Protein AF-A0A5C1QAE9-F1 (afdb_monomer_lite)

pLDDT: mean 79.83, std 17.29, range [39.59, 98.81]

Organism: NCBI:txid252967

InterPro domains:
  IPR002921 Fungal lipase-type domain [PF01764] (229-354)
  IPR029058 Alpha/Beta hydrolase fold [G3DSA:3.40.50.1820] (172-401)
  IPR029058 Alpha/Beta hydrolase fold [SSF53474] (181-372)
  IPR036770 Ankyrin repeat-containing domain superfamily [G3DSA:1.25.40.20] (28-141)
  IPR036770 Ankyrin repeat-containing domain superfamily [SSF48403] (40-136)
  IPR051218 Secreted Mono/Diacylglycerol Lipase [PTHR45856] (195-365)

Foldseek 3Di:
DWDFDVFCPQVLVCVQVVLQFLDNPQWDWDDDPRGTITDGDQVGGLFSDDPLLSCLQGNDLVSNVVCLVVDPDQLDQTPLSDGSLNNNLQNLVVSSNLVSLVSPYDDDDQPLHAPVSLVSSLVSCVVSVHDSVNPDPLADHDHPDDPPVQFDDDLVDQQCVCCVVLPADLQDLDDDLSPLLNQLSLQNLQRDDQVSSQVSCVVSVFPDWDWFDFDPWIWIWTDDQAAIEIHTHDDRDVVCLVVLLPQDWDADPVWFTWRPSLVVSLCRQQDDCNHPVVVVCVVQVPHDLHAYEYEHAESRLLSSLSVCLVDVSHQEYEYELYAFTGAPTSLVSCPPHRYEYEYEQLQPRNCPDPADDPRHTDDHHFYWYQHPSLDIDRCVDPVCVVSVVSSVSSDDDPVVVNSVRSRSVSSNSSSSSNNVVD

Secondary structure (DSSP, 8-state):
-EEEGGG-HHHHHHHHHSS--SSGGGEEEES-TTS-EEEE-GGG-TT---HHHHHHHH--HHHHHHHHHH-S-TT---TTS--HHHHHHHTT-HHHHHHHHHTT--------S-TTHHHHHHHHHHHTT---TTS-TT-----S--TTS-SS--SSS-TTTTTTTS---TT--S--HHHHHHHHHHHHHTTS-HHHHHHHHHHTT--EEEEEEETTEEEEEEE-SSEEEEEE---S-HHHHHHS----EEE-TTSSEEEHHHHHHHHHHH-STTSHHHHHHHHHHTSS--EEEEEEETHHHHHHHHHHHH-TT--EEEEESPPP-B-HHHHHTTTTS-EEEEEETT-SGGG-SPPBTTB--B--SEEEEE-SS--EEETTSHHHHHHHHHHHHS----HHHHHHHT-HHHHHHHHHHHHHH-

Sequence (422 aa):
MIFKLKYILSLLIVVLFSGCVSNISLIRITGDLEDRYIEFNRDENLLGWELIHFSAAVGTREEILEIIDNTTDLNIKDINNNTPITVAQRYNNLETFEELLKAGALLKWKNYFNKESIPKAIEIAGRYGYDVNTIDSRHKYLTSDVLHVLMPPDMNYKYFENANTYPFQPTNTNFSYINCWWLAECAFLAYTPPEFAKIQYEKAGFNNYKFFKQSMTECMVVWNKKSIIISFRGTSEFNDVLADIRTIQTNFPLGGKVHKGFFEAYKSIKSGDDGLKTFIEELTKDQEKRAIWITGHSFGGALAGLFFTDFENATGLYTFGAPRIGDKEFLQLTNCRPMWRVENNQDIVITLPKSFGSLNYGNLGYLIFFGEFGELYDLTDSIYTKTYTNYRQSYLPFQIRGVRNHMPINYVVKSWNNLINH

Radius of gyration: 23.89 Å; chains: 1; bounding box: 73×41×65 Å

Structure (mmCIF, N/CA/C/O backbone):
data_AF-A0A5C1QAE9-F1
#
_entry.id   AF-A0A5C1QAE9-F1
#
loop_
_atom_site.group_PDB
_atom_site.id
_atom_site.type_symbol
_atom_site.label_atom_id
_atom_site.label_alt_id
_atom_site.label_comp_id
_atom_site.label_asym_id
_atom_site.label_entity_id
_atom_site.label_seq_id
_atom_site.pdbx_PDB_ins_code
_atom_site.Cartn_x
_atom_site.Cartn_y
_atom_site.Cartn_z
_atom_site.occupancy
_atom_site.B_iso_or_equiv
_atom_site.auth_seq_id
_atom_site.auth_comp_id
_atom_site.auth_asym_id
_atom_site.auth_atom_id
_atom_site.pdbx_PDB_model_num
ATOM 1 N N . MET A 1 1 ? 27.162 -19.404 -21.630 1.00 47.41 1 MET A N 1
ATOM 2 C CA . MET A 1 1 ? 27.427 -18.614 -22.851 1.00 47.41 1 MET A CA 1
ATOM 3 C C . MET A 1 1 ? 28.736 -17.875 -22.614 1.00 47.41 1 MET A C 1
ATOM 5 O O . MET A 1 1 ? 28.938 -17.425 -21.493 1.00 47.41 1 MET A O 1
ATOM 9 N N . ILE A 1 2 ? 29.646 -17.888 -23.585 1.00 47.31 2 ILE A N 1
ATOM 10 C CA . ILE A 1 2 ? 31.072 -17.552 -23.440 1.00 47.31 2 ILE A CA 1
ATOM 11 C C . ILE A 1 2 ? 31.328 -16.269 -24.253 1.00 47.31 2 ILE A C 1
ATOM 13 O O . ILE A 1 2 ? 31.069 -16.273 -25.452 1.00 47.31 2 ILE A O 1
ATOM 17 N N . PHE A 1 3 ? 31.795 -15.181 -23.621 1.00 50.56 3 PHE A N 1
ATOM 18 C CA . PHE A 1 3 ? 31.977 -13.858 -24.261 1.00 50.56 3 PHE A CA 1
ATOM 19 C C . PHE A 1 3 ? 33.360 -13.259 -23.988 1.00 50.56 3 PHE A C 1
ATOM 21 O O . PHE A 1 3 ? 33.862 -13.408 -22.875 1.00 50.56 3 PHE A O 1
ATOM 28 N N . LYS A 1 4 ? 33.963 -12.567 -24.968 1.00 52.34 4 LYS A N 1
ATOM 29 C CA . LYS A 1 4 ? 35.330 -12.015 -24.880 1.00 52.34 4 LYS A CA 1
ATOM 30 C C . LYS A 1 4 ? 35.465 -10.865 -23.862 1.00 52.34 4 LYS A C 1
ATOM 32 O O . LYS A 1 4 ? 34.579 -10.032 -23.704 1.00 52.34 4 LYS A O 1
ATOM 37 N N . LEU A 1 5 ? 36.627 -10.771 -23.210 1.00 43.78 5 LEU A N 1
ATOM 38 C CA . LEU A 1 5 ? 36.898 -9.870 -22.073 1.00 43.78 5 LEU A CA 1
ATOM 39 C C . LEU A 1 5 ? 36.864 -8.358 -22.379 1.00 43.78 5 LEU A C 1
ATOM 41 O O . LEU A 1 5 ? 36.596 -7.561 -21.481 1.00 43.78 5 LEU A O 1
ATOM 45 N N . LYS A 1 6 ? 37.147 -7.941 -23.622 1.00 49.91 6 LYS A N 1
ATOM 46 C CA . LYS A 1 6 ? 37.218 -6.513 -24.006 1.00 49.91 6 LYS A CA 1
ATOM 47 C C . LYS A 1 6 ? 35.868 -5.785 -23.857 1.00 49.91 6 LYS A C 1
ATOM 49 O O . LYS A 1 6 ? 35.851 -4.566 -23.745 1.00 49.91 6 LYS A O 1
ATOM 54 N N . TYR A 1 7 ? 34.775 -6.545 -23.792 1.00 51.94 7 TYR A N 1
ATOM 55 C CA . TYR A 1 7 ? 33.384 -6.096 -23.909 1.00 51.94 7 TYR A CA 1
ATOM 56 C C . TYR A 1 7 ? 32.625 -6.049 -22.575 1.00 51.94 7 TYR A C 1
ATOM 58 O O . TYR A 1 7 ? 31.411 -5.890 -22.548 1.00 51.94 7 TYR A O 1
ATOM 66 N N . ILE A 1 8 ? 33.323 -6.281 -21.455 1.00 52.31 8 ILE A N 1
ATOM 67 C CA . ILE A 1 8 ? 32.673 -6.561 -20.168 1.00 52.31 8 ILE A CA 1
ATOM 68 C C . ILE A 1 8 ? 33.127 -5.595 -19.071 1.00 52.31 8 ILE A C 1
ATOM 70 O O . ILE A 1 8 ? 32.538 -5.607 -18.006 1.00 52.31 8 ILE A O 1
ATOM 74 N N . LEU A 1 9 ? 34.107 -4.705 -19.275 1.00 48.75 9 LEU A N 1
ATOM 75 C CA . LEU A 1 9 ? 34.535 -3.791 -18.199 1.00 48.75 9 LEU A CA 1
ATOM 76 C C . LEU A 1 9 ? 33.399 -2.847 -17.747 1.00 48.75 9 LEU A C 1
ATOM 78 O O . LEU A 1 9 ? 33.190 -2.663 -16.549 1.00 48.75 9 LEU A O 1
ATOM 82 N N . SER A 1 10 ? 32.630 -2.321 -18.704 1.00 52.06 10 SER A N 1
ATOM 83 C CA . SER A 1 10 ? 31.407 -1.519 -18.530 1.00 52.06 10 SER A CA 1
ATOM 84 C C . SER A 1 10 ? 30.307 -2.320 -17.820 1.00 52.06 10 SER A C 1
ATOM 86 O O . SER A 1 10 ? 29.740 -1.868 -16.824 1.00 52.06 10 SER A O 1
ATOM 88 N N . LEU A 1 11 ? 30.061 -3.554 -18.274 1.00 50.56 11 LEU A N 1
ATOM 89 C CA . LEU A 1 11 ? 29.061 -4.464 -17.705 1.00 50.56 11 LEU A CA 1
ATOM 90 C C . LEU A 1 11 ? 29.439 -5.016 -16.316 1.00 50.56 11 LEU A C 1
ATOM 92 O O . LEU A 1 11 ? 28.564 -5.146 -15.467 1.00 50.56 11 LEU A O 1
ATOM 96 N N . LEU A 1 12 ? 30.717 -5.298 -16.043 1.00 50.91 12 LEU A N 1
ATOM 97 C CA . LEU A 1 12 ? 31.248 -5.760 -14.750 1.00 50.91 12 LEU A CA 1
ATOM 98 C C . LEU A 1 12 ? 31.030 -4.708 -13.669 1.00 50.91 12 LEU A C 1
ATOM 100 O O . LEU A 1 12 ? 30.591 -5.042 -12.571 1.00 50.91 12 LEU A O 1
ATOM 104 N N . ILE A 1 13 ? 31.296 -3.438 -13.988 1.00 49.00 13 ILE A N 1
ATOM 105 C CA . ILE A 1 13 ? 31.010 -2.313 -13.094 1.00 49.00 13 ILE A CA 1
ATOM 106 C C . ILE A 1 13 ? 29.508 -2.303 -12.782 1.00 49.00 13 ILE A C 1
ATOM 108 O O . ILE A 1 13 ? 29.114 -2.269 -11.622 1.00 49.00 13 ILE A O 1
ATOM 112 N N . VAL A 1 14 ? 28.635 -2.445 -13.775 1.00 47.28 14 VAL A N 1
ATOM 113 C CA . VAL A 1 14 ? 27.186 -2.391 -13.531 1.00 47.28 14 VAL A CA 1
ATOM 114 C C . VAL A 1 14 ? 26.659 -3.606 -12.768 1.00 47.28 14 VAL A C 1
ATOM 116 O O . VAL A 1 14 ? 25.833 -3.443 -11.874 1.00 47.28 14 VAL A O 1
ATOM 119 N N . VAL A 1 15 ? 27.137 -4.814 -13.046 1.00 49.78 15 VAL A N 1
ATOM 120 C CA . VAL A 1 15 ? 26.779 -6.028 -12.293 1.00 49.78 15 VAL A CA 1
ATOM 121 C C . VAL A 1 15 ? 27.163 -5.883 -10.811 1.00 49.78 15 VAL A C 1
ATOM 123 O O . VAL A 1 15 ? 26.395 -6.282 -9.937 1.00 49.78 15 VAL A O 1
ATOM 126 N N . LEU A 1 16 ? 28.293 -5.229 -10.519 1.00 47.09 16 LEU A N 1
ATOM 127 C CA . LEU A 1 16 ? 28.765 -4.961 -9.157 1.00 47.09 16 LEU A CA 1
ATOM 128 C C . LEU A 1 16 ? 28.043 -3.782 -8.469 1.00 47.09 16 LEU A C 1
ATOM 130 O O . LEU A 1 16 ? 27.879 -3.808 -7.252 1.00 47.09 16 LEU A O 1
ATOM 134 N N . PHE A 1 17 ? 27.589 -2.763 -9.214 1.00 42.22 17 PHE A N 1
ATOM 135 C CA . PHE A 1 17 ? 26.982 -1.536 -8.659 1.00 42.22 17 PHE A CA 1
ATOM 136 C C . PHE A 1 17 ? 25.444 -1.478 -8.724 1.00 42.22 17 PHE A C 1
ATOM 138 O O . PHE A 1 17 ? 24.831 -0.685 -8.009 1.00 42.22 17 PHE A O 1
ATOM 145 N N . SER A 1 18 ? 24.797 -2.305 -9.548 1.00 45.22 18 SER A N 1
ATOM 146 C CA . SER A 1 18 ? 23.335 -2.319 -9.713 1.00 45.22 18 SER A CA 1
ATOM 147 C C . SER A 1 18 ? 22.596 -3.095 -8.628 1.00 45.22 18 SER A C 1
ATOM 149 O O . SER A 1 18 ? 21.371 -3.081 -8.646 1.00 45.22 18 SER A O 1
ATOM 151 N N . GLY A 1 19 ? 23.293 -3.780 -7.710 1.00 46.94 19 GLY A N 1
ATOM 152 C CA . GLY A 1 19 ? 22.700 -4.598 -6.640 1.00 46.94 19 GLY A CA 1
ATOM 153 C C . GLY A 1 19 ? 21.841 -5.776 -7.126 1.00 46.94 19 GLY A C 1
ATOM 154 O O . GLY A 1 19 ? 21.145 -6.399 -6.326 1.00 46.94 19 GLY A O 1
ATOM 155 N N . CYS A 1 20 ? 21.908 -6.116 -8.419 1.00 44.47 20 CYS A N 1
ATOM 156 C CA . CYS A 1 20 ? 21.208 -7.255 -9.027 1.00 44.47 20 CYS A CA 1
ATOM 157 C C . CYS A 1 20 ? 21.830 -8.621 -8.681 1.00 44.47 20 CYS A C 1
ATOM 159 O O . CYS A 1 20 ? 21.347 -9.651 -9.152 1.00 44.47 20 CYS A O 1
ATOM 161 N N . VAL A 1 21 ? 22.888 -8.643 -7.864 1.00 43.06 21 VAL A N 1
ATOM 162 C CA . VAL A 1 21 ? 23.642 -9.850 -7.521 1.00 43.06 21 VAL A CA 1
ATOM 163 C C . VAL A 1 21 ? 23.942 -9.889 -6.029 1.00 43.06 21 VAL A C 1
ATOM 165 O O . VAL A 1 21 ? 24.298 -8.875 -5.431 1.00 43.06 21 VAL A O 1
ATOM 168 N N . SER A 1 22 ? 23.813 -11.070 -5.427 1.00 40.00 22 SER A N 1
ATOM 169 C CA . SER A 1 22 ? 24.130 -11.312 -4.015 1.00 40.00 22 SER A CA 1
ATOM 170 C C . SER A 1 22 ? 25.617 -11.584 -3.749 1.00 40.00 22 SER A C 1
ATOM 172 O O . SER A 1 22 ? 26.028 -11.558 -2.592 1.00 40.00 22 SER A O 1
ATOM 174 N N . ASN A 1 23 ? 26.423 -11.880 -4.778 1.00 40.47 23 ASN A N 1
ATOM 175 C CA . ASN A 1 23 ? 27.830 -12.261 -4.628 1.00 40.47 23 ASN A CA 1
ATOM 176 C C . ASN A 1 23 ? 28.657 -12.011 -5.914 1.00 40.47 23 ASN A C 1
ATOM 178 O O . ASN A 1 23 ? 28.117 -11.978 -7.015 1.00 40.47 23 ASN A O 1
ATOM 182 N N . ILE A 1 24 ? 29.979 -11.849 -5.788 1.00 42.75 24 ILE A N 1
ATOM 183 C CA . ILE A 1 24 ? 30.917 -11.569 -6.905 1.00 42.75 24 ILE A CA 1
ATOM 184 C C . ILE A 1 24 ? 31.174 -12.823 -7.781 1.00 42.75 24 ILE A C 1
ATOM 186 O O . ILE A 1 24 ? 31.776 -12.740 -8.849 1.00 42.75 24 ILE A O 1
ATOM 190 N N . SER A 1 25 ? 30.671 -13.991 -7.371 1.00 43.56 25 SER A N 1
ATOM 191 C CA . SER A 1 25 ? 30.832 -15.306 -8.018 1.00 43.56 25 SER A CA 1
ATOM 192 C C . SER A 1 25 ? 30.093 -15.494 -9.350 1.00 43.56 25 SER A C 1
ATOM 194 O O . SER A 1 25 ? 30.219 -16.549 -9.972 1.00 43.56 25 SER A O 1
ATOM 196 N N . LEU A 1 26 ? 29.370 -14.478 -9.823 1.00 46.09 26 LEU A N 1
ATOM 197 C CA . LEU A 1 26 ? 28.583 -14.511 -11.059 1.00 46.09 26 LEU A CA 1
ATOM 198 C C . LEU A 1 26 ? 29.425 -14.732 -12.325 1.00 46.09 26 LEU A C 1
ATOM 200 O O . LEU A 1 26 ? 28.891 -15.126 -13.358 1.00 46.09 26 LEU A O 1
ATOM 204 N N . ILE A 1 27 ? 30.724 -14.443 -12.256 1.00 49.53 27 ILE A N 1
ATOM 205 C CA . ILE A 1 27 ? 31.619 -14.361 -13.405 1.00 49.53 27 ILE A CA 1
ATOM 206 C C . ILE A 1 27 ? 32.797 -15.312 -13.198 1.00 49.53 27 ILE A C 1
ATOM 208 O O . ILE A 1 27 ? 33.675 -15.064 -12.370 1.00 49.53 27 ILE A O 1
ATOM 212 N N . ARG A 1 28 ? 32.854 -16.389 -13.987 1.00 51.88 28 ARG A N 1
ATOM 213 C CA . ARG A 1 28 ? 34.059 -17.221 -14.090 1.00 51.88 28 ARG A CA 1
ATOM 214 C C . ARG A 1 28 ? 34.858 -16.790 -15.310 1.00 51.88 28 ARG A C 1
ATOM 216 O O . ARG A 1 28 ? 34.423 -17.005 -16.436 1.00 51.88 28 ARG A O 1
ATOM 223 N N . ILE A 1 29 ? 36.024 -16.188 -15.089 1.00 52.72 29 ILE A N 1
ATOM 224 C CA . ILE A 1 29 ? 36.961 -15.885 -16.175 1.00 52.72 29 ILE A CA 1
ATOM 225 C C . ILE A 1 29 ? 37.701 -17.177 -16.543 1.00 52.72 29 ILE A C 1
ATOM 227 O O . ILE A 1 29 ? 38.321 -17.807 -15.688 1.00 52.72 29 ILE A O 1
ATOM 231 N N . THR A 1 30 ? 37.628 -17.574 -17.806 1.00 51.47 30 THR A N 1
ATOM 232 C CA . THR A 1 30 ? 38.265 -18.766 -18.385 1.00 51.47 30 THR A CA 1
ATOM 233 C C . THR A 1 30 ? 39.047 -18.369 -19.642 1.00 51.47 30 THR A C 1
ATOM 235 O O . THR A 1 30 ? 38.745 -17.341 -20.233 1.00 51.47 30 THR A O 1
ATOM 238 N N . GLY A 1 31 ? 40.062 -19.133 -20.052 1.00 54.03 31 GLY A N 1
ATOM 239 C CA . GLY A 1 31 ? 40.882 -18.829 -21.239 1.00 54.03 31 GLY A CA 1
ATOM 240 C C . GLY A 1 31 ? 42.147 -17.996 -20.973 1.00 54.03 31 GLY A C 1
ATOM 241 O O . GLY A 1 31 ? 42.348 -17.473 -19.873 1.00 54.03 31 GLY A O 1
ATOM 242 N N . ASP A 1 32 ? 43.020 -17.921 -21.981 1.00 45.09 32 ASP A N 1
ATOM 243 C CA . ASP A 1 32 ? 44.347 -17.288 -21.908 1.00 45.09 32 ASP A CA 1
ATOM 244 C C . ASP A 1 32 ? 44.282 -15.760 -22.060 1.00 45.09 32 ASP A C 1
ATOM 246 O O . ASP A 1 32 ? 43.258 -15.207 -22.443 1.00 45.09 32 ASP A O 1
ATOM 250 N N . LEU A 1 33 ? 45.383 -15.056 -21.759 1.00 44.53 33 LEU A N 1
ATOM 251 C CA . LEU A 1 33 ? 45.482 -13.583 -21.733 1.00 44.53 33 LEU A CA 1
ATOM 252 C C . LEU A 1 33 ? 44.860 -12.864 -22.951 1.00 44.53 33 LEU A C 1
ATOM 254 O O . LEU A 1 33 ? 44.320 -11.771 -22.764 1.00 44.53 33 LEU A O 1
ATOM 258 N N . GLU A 1 34 ? 44.906 -13.475 -24.139 1.00 43.66 34 GLU A N 1
ATOM 259 C CA . GLU A 1 34 ? 44.356 -12.954 -25.404 1.00 43.66 34 GLU A CA 1
ATOM 260 C C . GLU A 1 34 ? 42.901 -13.389 -25.690 1.00 43.66 34 GLU A C 1
ATOM 262 O O . GLU A 1 34 ? 42.183 -12.679 -26.392 1.00 43.66 34 GLU A O 1
ATOM 267 N N . ASP A 1 35 ? 42.429 -14.483 -25.082 1.00 50.78 35 ASP A N 1
ATOM 268 C CA . ASP A 1 35 ? 41.104 -15.087 -25.287 1.00 50.78 35 ASP A CA 1
ATOM 269 C C . ASP A 1 35 ? 40.434 -15.404 -23.940 1.00 50.78 35 ASP A C 1
ATOM 271 O O . ASP A 1 35 ? 40.026 -16.529 -23.649 1.00 50.78 35 ASP A O 1
ATOM 275 N N . ARG A 1 36 ? 40.330 -14.387 -23.078 1.00 48.53 36 ARG A N 1
ATOM 276 C CA . ARG A 1 36 ? 39.584 -14.507 -21.824 1.00 48.53 36 ARG A CA 1
ATOM 277 C C . ARG A 1 36 ? 38.084 -14.422 -22.076 1.00 48.53 36 ARG A C 1
ATOM 279 O O . ARG A 1 36 ? 37.602 -13.471 -22.695 1.00 48.53 36 ARG A O 1
ATOM 286 N N . TYR A 1 37 ? 37.357 -15.369 -21.504 1.00 48.22 37 TYR A N 1
ATOM 287 C CA . TYR A 1 37 ? 35.915 -15.481 -21.552 1.00 48.22 37 TYR A CA 1
ATOM 288 C C . TYR A 1 37 ? 35.289 -15.446 -20.168 1.00 48.22 37 TYR A C 1
ATOM 290 O O . TYR A 1 37 ? 35.842 -16.007 -19.228 1.00 48.22 37 TYR A O 1
ATOM 298 N N . ILE A 1 38 ? 34.117 -14.832 -20.044 1.00 49.97 38 ILE A N 1
ATOM 299 C CA . ILE A 1 38 ? 33.342 -14.821 -18.801 1.00 49.97 38 ILE A CA 1
ATOM 300 C C . ILE A 1 38 ? 32.152 -15.776 -18.922 1.00 49.97 38 ILE A C 1
ATOM 302 O O . ILE A 1 38 ? 31.298 -15.598 -19.789 1.00 49.97 38 ILE A O 1
ATOM 306 N N . GLU A 1 39 ? 32.083 -16.778 -18.044 1.00 51.50 39 GLU A N 1
ATOM 307 C CA . GLU A 1 39 ? 30.878 -17.587 -17.844 1.00 51.50 39 GLU A CA 1
ATOM 308 C C . GLU A 1 39 ? 29.973 -16.904 -16.818 1.00 51.50 39 GLU A C 1
ATOM 310 O O . GLU A 1 39 ? 30.402 -16.613 -15.700 1.00 51.50 39 GLU A O 1
ATOM 315 N N . PHE A 1 40 ? 28.721 -16.664 -17.209 1.00 52.62 40 PHE A N 1
ATOM 316 C CA . PHE A 1 40 ? 27.694 -16.075 -16.355 1.00 52.62 40 PHE A CA 1
ATOM 317 C C . PHE A 1 40 ? 26.955 -17.175 -15.585 1.00 52.62 40 PHE A C 1
ATOM 319 O O . PHE A 1 40 ? 26.282 -18.014 -16.196 1.00 52.62 40 PHE A O 1
ATOM 326 N N . ASN A 1 41 ? 27.077 -17.191 -14.258 1.00 53.59 41 ASN A N 1
ATOM 327 C CA . ASN A 1 41 ? 26.395 -18.176 -13.426 1.00 53.59 41 ASN A CA 1
ATOM 328 C C . ASN A 1 41 ? 24.892 -17.854 -13.329 1.00 53.59 41 ASN A C 1
ATOM 330 O O . ASN A 1 41 ? 24.488 -16.861 -12.724 1.00 53.59 41 ASN A O 1
ATOM 334 N N . ARG A 1 42 ? 24.053 -18.704 -13.932 1.00 50.91 42 ARG A N 1
ATOM 335 C CA . ARG A 1 42 ? 22.591 -18.530 -13.956 1.00 50.91 42 ARG A CA 1
ATOM 336 C C . ARG A 1 42 ? 21.941 -18.706 -12.580 1.00 50.91 42 ARG A C 1
ATOM 338 O O . ARG A 1 42 ? 20.881 -18.129 -12.357 1.00 50.91 42 ARG A O 1
ATOM 345 N N . ASP A 1 43 ? 22.581 -19.421 -11.656 1.00 45.97 43 ASP A N 1
ATOM 346 C CA . ASP A 1 43 ? 21.996 -19.762 -10.351 1.00 45.97 43 ASP A CA 1
ATOM 347 C C . ASP A 1 43 ? 21.985 -18.584 -9.350 1.00 45.97 43 ASP A C 1
ATOM 349 O O . ASP A 1 43 ? 21.260 -18.622 -8.351 1.00 45.97 43 ASP A O 1
ATOM 353 N N . GLU A 1 44 ? 22.735 -17.508 -9.632 1.00 50.84 44 GLU A N 1
ATOM 354 C CA . GLU A 1 44 ? 22.827 -16.286 -8.806 1.00 50.84 44 GLU A CA 1
ATOM 355 C C . GLU A 1 44 ? 22.131 -15.058 -9.435 1.00 50.84 44 GLU A C 1
ATOM 357 O O . GLU A 1 44 ? 22.154 -13.960 -8.877 1.00 50.84 44 GLU A O 1
ATOM 362 N N . ASN A 1 45 ? 21.474 -15.232 -10.585 1.00 58.69 45 ASN A N 1
ATOM 363 C CA . ASN A 1 45 ? 20.817 -14.167 -11.337 1.00 58.69 45 ASN A CA 1
ATOM 364 C C . ASN A 1 45 ? 19.398 -13.875 -10.819 1.00 58.69 45 ASN A C 1
ATOM 366 O O . ASN A 1 45 ? 18.424 -14.520 -11.213 1.00 58.69 45 ASN A O 1
ATOM 370 N N . LEU A 1 46 ? 19.279 -12.870 -9.948 1.00 55.38 46 LEU A N 1
ATOM 371 C CA . LEU A 1 46 ? 18.057 -12.575 -9.185 1.00 55.38 46 LEU A CA 1
ATOM 372 C C . LEU A 1 46 ? 16.862 -12.112 -10.022 1.00 55.38 46 LEU A C 1
ATOM 374 O O . LEU A 1 46 ? 15.739 -12.153 -9.528 1.00 55.38 46 LEU A O 1
ATOM 378 N N . LEU A 1 47 ? 17.099 -11.658 -11.253 1.00 62.53 47 LEU A N 1
ATOM 379 C CA . LEU A 1 47 ? 16.061 -11.175 -12.161 1.00 62.53 47 LEU A CA 1
ATOM 380 C C . LEU A 1 47 ? 15.840 -12.118 -13.351 1.00 62.53 47 LEU A C 1
ATOM 382 O O . LEU A 1 47 ? 14.938 -11.883 -14.142 1.00 62.53 47 LEU A O 1
ATOM 386 N N . GLY A 1 48 ? 16.627 -13.188 -13.505 1.00 69.12 48 GLY A N 1
ATOM 387 C CA . GLY A 1 48 ? 16.605 -14.014 -14.721 1.00 69.12 48 GLY A CA 1
ATOM 388 C C . GLY A 1 48 ? 17.128 -13.279 -15.964 1.00 69.12 48 GLY A C 1
ATOM 389 O O . GLY A 1 48 ? 16.794 -13.639 -17.087 1.00 69.12 48 GLY A O 1
ATOM 390 N N . TRP A 1 49 ? 17.936 -12.233 -15.775 1.00 73.62 49 TRP A N 1
ATOM 391 C CA . TRP A 1 49 ? 18.502 -11.420 -16.850 1.00 73.62 49 TRP A CA 1
ATOM 392 C C . TRP A 1 49 ? 19.590 -12.142 -17.639 1.00 73.62 49 TRP A C 1
ATOM 394 O O . TRP A 1 49 ? 20.640 -12.495 -17.115 1.00 73.62 49 TRP A O 1
ATOM 404 N N . GLU A 1 50 ? 19.395 -12.306 -18.935 1.00 76.25 50 GLU A N 1
ATOM 405 C CA . GLU A 1 50 ? 20.494 -12.666 -19.835 1.00 76.25 50 GLU A CA 1
ATOM 406 C C . GLU A 1 50 ? 21.402 -11.472 -20.166 1.00 76.25 50 GLU A C 1
ATOM 408 O O . GLU A 1 50 ? 21.047 -10.325 -19.893 1.00 76.25 50 GLU A O 1
ATOM 413 N N . LEU A 1 51 ? 22.556 -11.723 -20.800 1.00 75.88 51 LEU A N 1
ATOM 414 C CA . LEU A 1 51 ? 23.519 -10.672 -21.161 1.00 75.88 51 LEU A CA 1
ATOM 415 C C . LEU A 1 51 ? 22.863 -9.528 -21.951 1.00 75.88 51 LEU A C 1
ATOM 417 O O . LEU A 1 51 ? 23.160 -8.360 -21.713 1.00 75.88 51 LEU A O 1
ATOM 421 N N . ILE A 1 52 ? 21.918 -9.864 -22.830 1.00 82.81 52 ILE A N 1
ATOM 422 C CA . ILE A 1 52 ? 21.166 -8.885 -23.611 1.00 82.81 52 ILE A CA 1
ATOM 423 C C . ILE A 1 52 ? 20.315 -7.943 -22.743 1.00 82.81 52 ILE A C 1
ATOM 425 O O . ILE A 1 52 ? 20.162 -6.782 -23.100 1.00 82.81 52 ILE A O 1
ATOM 429 N N . HIS A 1 53 ? 19.821 -8.373 -21.576 1.00 82.94 53 HIS A N 1
ATOM 430 C CA . HIS A 1 53 ? 19.111 -7.485 -20.646 1.00 82.94 53 HIS A CA 1
ATOM 431 C C . HIS A 1 53 ? 20.070 -6.505 -19.971 1.00 82.94 53 HIS A C 1
ATOM 433 O O . HIS A 1 53 ? 19.754 -5.325 -19.850 1.00 82.94 53 HIS A O 1
ATOM 439 N N . PHE A 1 54 ? 21.254 -6.974 -19.564 1.00 76.31 54 PHE A N 1
ATOM 440 C CA . PHE A 1 54 ? 22.270 -6.097 -18.985 1.00 76.31 54 PHE A CA 1
ATOM 441 C C . PHE A 1 54 ? 22.759 -5.069 -20.005 1.00 76.31 54 PHE A C 1
ATOM 443 O O . PHE A 1 54 ? 22.791 -3.879 -19.704 1.00 76.31 54 PHE A O 1
ATOM 450 N N . SER A 1 55 ? 23.076 -5.508 -21.225 1.00 79.88 55 SER A N 1
ATOM 451 C CA . SER A 1 55 ? 23.471 -4.600 -22.301 1.00 79.88 55 SER A CA 1
ATOM 452 C C . SER A 1 55 ? 22.345 -3.630 -22.661 1.00 79.88 55 SER A C 1
ATOM 454 O O . SER A 1 55 ? 22.586 -2.435 -22.776 1.00 79.88 55 SER A O 1
ATOM 456 N N . ALA A 1 56 ? 21.091 -4.085 -22.702 1.00 86.69 56 ALA A N 1
ATOM 457 C CA . ALA A 1 56 ? 19.955 -3.192 -22.884 1.00 86.69 56 ALA A CA 1
ATOM 458 C C . ALA A 1 56 ? 19.867 -2.128 -21.775 1.00 86.69 56 ALA A C 1
ATOM 460 O O . ALA A 1 56 ? 19.667 -0.955 -22.073 1.00 86.69 56 ALA A O 1
ATOM 461 N N . ALA A 1 57 ? 20.057 -2.504 -20.506 1.00 78.19 57 ALA A N 1
ATOM 462 C CA . ALA A 1 57 ? 19.966 -1.580 -19.377 1.00 78.19 57 ALA A CA 1
ATOM 463 C C . ALA A 1 57 ? 21.049 -0.489 -19.404 1.00 78.19 57 ALA A C 1
ATOM 465 O O . ALA A 1 57 ? 20.759 0.676 -19.147 1.00 78.19 57 ALA A O 1
ATOM 466 N N . VAL A 1 58 ? 22.301 -0.863 -19.674 1.00 71.69 58 VAL A N 1
ATOM 467 C CA . VAL A 1 58 ? 23.473 -0.011 -19.379 1.00 71.69 58 VAL A CA 1
ATOM 468 C C . VAL A 1 58 ? 24.610 -0.101 -20.393 1.00 71.69 58 VAL A C 1
ATOM 470 O O . VAL A 1 58 ? 25.607 0.602 -20.245 1.00 71.69 58 VAL A O 1
ATOM 473 N N . GLY A 1 59 ? 24.503 -1.006 -21.361 1.00 74.56 59 GLY A N 1
ATOM 474 C CA . GLY A 1 59 ? 25.540 -1.230 -22.355 1.00 74.56 59 GLY A CA 1
ATOM 475 C C . GLY A 1 59 ? 25.596 -0.112 -23.387 1.00 74.56 59 GLY A C 1
ATOM 476 O O . GLY A 1 59 ? 24.662 0.686 -23.523 1.00 74.56 59 GLY A O 1
ATOM 477 N N . THR A 1 60 ? 26.705 -0.066 -24.118 1.00 83.06 60 THR A N 1
ATOM 478 C CA . THR A 1 60 ? 26.869 0.850 -25.251 1.00 83.06 60 THR A CA 1
ATOM 479 C C . THR A 1 60 ? 26.166 0.319 -26.497 1.00 83.06 60 THR A C 1
ATOM 481 O O . THR A 1 60 ? 25.783 -0.853 -26.586 1.00 83.06 60 THR A O 1
ATOM 484 N N . ARG A 1 61 ? 26.032 1.188 -27.501 1.00 86.88 61 ARG A N 1
ATOM 485 C CA . ARG A 1 61 ? 25.519 0.826 -28.822 1.00 86.88 61 ARG A CA 1
ATOM 486 C C . ARG A 1 61 ? 26.294 -0.337 -29.460 1.00 86.88 61 ARG A C 1
ATOM 488 O O . ARG A 1 61 ? 25.693 -1.219 -30.061 1.00 86.88 61 ARG A O 1
ATOM 495 N N . GLU A 1 62 ? 27.618 -0.351 -29.347 1.00 85.19 62 GLU A N 1
ATOM 496 C CA . GLU A 1 62 ? 28.462 -1.409 -29.914 1.00 85.19 62 GLU A CA 1
ATOM 497 C C . GLU A 1 62 ? 28.239 -2.745 -29.201 1.00 85.19 62 GLU A C 1
ATOM 499 O O . GLU A 1 62 ? 28.099 -3.775 -29.857 1.00 85.19 62 GLU A O 1
ATOM 504 N N . GLU A 1 63 ? 28.152 -2.719 -27.868 1.00 80.69 63 GLU A N 1
ATOM 505 C CA . GLU A 1 63 ? 27.930 -3.917 -27.054 1.00 80.69 63 GLU A CA 1
ATOM 506 C C . GLU A 1 63 ? 26.574 -4.564 -27.363 1.00 80.69 63 GLU A C 1
ATOM 508 O O . GLU A 1 63 ? 26.494 -5.787 -27.489 1.00 80.69 63 GLU A O 1
ATOM 513 N N . ILE A 1 64 ? 25.505 -3.767 -27.514 1.00 86.69 64 ILE A N 1
ATOM 514 C CA . ILE A 1 64 ? 24.182 -4.324 -27.827 1.00 86.69 64 ILE A CA 1
ATOM 515 C C . ILE A 1 64 ? 24.127 -4.898 -29.245 1.00 86.69 64 ILE A C 1
ATOM 517 O O . ILE A 1 64 ? 23.519 -5.947 -29.434 1.00 86.69 64 ILE A O 1
ATOM 521 N N . LEU A 1 65 ? 24.783 -4.266 -30.226 1.00 88.75 65 LEU A N 1
ATOM 522 C CA . LEU A 1 65 ? 24.822 -4.755 -31.608 1.00 88.75 65 LEU A CA 1
ATOM 523 C C . LEU A 1 65 ? 25.529 -6.106 -31.711 1.00 88.75 65 LEU A C 1
ATOM 525 O O . LEU A 1 65 ? 24.997 -7.030 -32.317 1.00 88.75 65 LEU A O 1
ATOM 529 N N . GLU A 1 66 ? 26.672 -6.258 -31.045 1.00 82.06 66 GLU A N 1
ATOM 530 C CA . GLU A 1 66 ? 27.385 -7.536 -31.023 1.00 82.06 66 GLU A CA 1
ATOM 531 C C . GLU A 1 66 ? 26.553 -8.642 -30.357 1.00 82.06 66 GLU A C 1
ATOM 533 O O . GLU A 1 66 ? 26.564 -9.791 -30.800 1.00 82.06 66 GLU A O 1
ATOM 538 N N . ILE A 1 67 ? 25.789 -8.313 -29.310 1.00 82.44 67 ILE A N 1
ATOM 539 C CA . ILE A 1 67 ? 24.883 -9.276 -28.675 1.00 82.44 67 ILE A CA 1
ATOM 540 C C . ILE A 1 67 ? 23.699 -9.612 -29.587 1.00 82.44 67 ILE A C 1
ATOM 542 O O . ILE A 1 67 ? 23.319 -10.779 -29.651 1.00 82.44 67 ILE A O 1
ATOM 546 N N . ILE A 1 68 ? 23.128 -8.633 -30.295 1.00 87.75 68 ILE A N 1
ATOM 547 C CA . ILE A 1 68 ? 22.060 -8.846 -31.284 1.00 87.75 68 ILE A CA 1
ATOM 548 C C . ILE A 1 68 ? 22.536 -9.800 -32.389 1.00 87.75 68 ILE A C 1
ATOM 550 O O . ILE A 1 68 ? 21.813 -10.732 -32.729 1.00 87.75 68 ILE A O 1
ATOM 554 N N . ASP A 1 69 ? 23.763 -9.631 -32.883 1.00 84.62 69 ASP A N 1
ATOM 555 C CA . ASP A 1 69 ? 24.336 -10.482 -33.935 1.00 84.62 69 ASP A CA 1
ATOM 556 C C . ASP A 1 69 ? 24.551 -11.939 -33.482 1.00 84.62 69 ASP A C 1
ATOM 558 O O . ASP A 1 69 ? 24.598 -12.853 -34.305 1.00 84.62 69 ASP A O 1
ATOM 562 N N . ASN A 1 70 ? 24.673 -12.169 -32.169 1.00 77.25 70 ASN A N 1
ATOM 563 C CA . ASN A 1 70 ? 24.986 -13.475 -31.581 1.00 77.25 70 ASN A CA 1
ATOM 564 C C . ASN A 1 70 ? 23.847 -14.083 -30.740 1.00 77.25 70 ASN A C 1
ATOM 566 O O . ASN A 1 70 ? 24.014 -15.168 -30.174 1.00 77.25 70 ASN A O 1
ATOM 570 N N . THR A 1 71 ? 22.699 -13.412 -30.618 1.00 79.06 71 THR A N 1
ATOM 571 C CA . THR A 1 71 ? 21.546 -13.909 -29.852 1.00 79.06 71 THR A CA 1
ATOM 572 C C . THR A 1 71 ? 20.551 -14.649 -30.742 1.00 79.06 71 THR A C 1
ATOM 574 O O . THR A 1 71 ? 20.434 -14.392 -31.935 1.00 79.06 71 THR A O 1
ATOM 577 N N . THR A 1 72 ? 19.799 -15.574 -30.145 1.00 75.50 72 THR A N 1
ATOM 578 C CA . THR A 1 72 ? 18.743 -16.334 -30.840 1.00 75.50 72 THR A CA 1
ATOM 579 C C . THR A 1 72 ? 17.335 -15.826 -30.532 1.00 75.50 72 THR A C 1
ATOM 581 O O . THR A 1 72 ? 16.404 -16.152 -31.265 1.00 75.50 72 THR A O 1
ATOM 584 N N . ASP A 1 73 ? 17.170 -15.007 -29.487 1.00 87.31 73 ASP A N 1
ATOM 585 C CA . ASP A 1 73 ? 15.883 -14.425 -29.101 1.00 87.31 73 ASP A CA 1
ATOM 586 C C . ASP A 1 73 ? 16.063 -13.011 -28.520 1.00 87.31 73 ASP A C 1
ATOM 588 O O . ASP A 1 73 ? 16.625 -12.819 -27.440 1.00 87.31 73 ASP A O 1
ATOM 592 N N . LEU A 1 74 ? 15.557 -12.003 -29.236 1.00 90.56 74 LEU A N 1
ATOM 593 C CA . LEU A 1 74 ? 15.531 -10.600 -28.797 1.00 90.56 74 LEU A CA 1
ATOM 594 C C . LEU A 1 74 ? 14.424 -10.309 -27.774 1.00 90.56 74 LEU A C 1
ATOM 596 O O . LEU A 1 74 ? 14.394 -9.235 -27.174 1.00 90.56 74 LEU A O 1
ATOM 600 N N . ASN A 1 75 ? 13.494 -11.246 -27.597 1.00 92.50 75 ASN A N 1
ATOM 601 C CA . ASN A 1 75 ? 12.288 -11.113 -26.787 1.00 92.50 75 ASN A CA 1
ATOM 602 C C . ASN A 1 75 ? 12.294 -12.047 -25.581 1.00 92.50 75 ASN A C 1
ATOM 604 O O . ASN A 1 75 ? 11.240 -12.269 -24.973 1.00 92.50 75 ASN A O 1
ATOM 608 N N . ILE A 1 76 ? 13.473 -12.564 -25.230 1.00 88.06 76 ILE A N 1
ATOM 609 C CA . ILE A 1 76 ? 13.665 -13.345 -24.021 1.00 88.06 76 ILE A CA 1
ATOM 610 C C . ILE A 1 76 ? 13.138 -12.564 -22.819 1.00 88.06 76 ILE A C 1
ATOM 612 O O . ILE A 1 76 ? 13.293 -11.349 -22.734 1.00 88.06 76 ILE A O 1
ATOM 616 N N . LYS A 1 77 ? 12.438 -13.254 -21.923 1.00 86.56 77 LYS A N 1
ATOM 617 C CA . LYS A 1 77 ? 11.774 -12.632 -20.782 1.00 86.56 77 LYS A CA 1
ATOM 618 C C . LYS A 1 77 ? 12.523 -12.919 -19.497 1.00 86.56 77 LYS A C 1
ATOM 620 O O . LYS A 1 77 ? 12.872 -14.064 -19.223 1.00 86.56 77 LYS A O 1
ATOM 625 N N . ASP A 1 78 ? 12.679 -11.878 -18.696 1.00 77.69 78 ASP A N 1
ATOM 626 C CA . ASP A 1 78 ? 13.104 -11.984 -17.309 1.00 77.69 78 ASP A CA 1
ATOM 627 C C . ASP A 1 78 ? 11.977 -12.540 -16.403 1.00 77.69 78 ASP A C 1
ATOM 629 O O . ASP A 1 78 ? 10.848 -12.771 -16.855 1.00 77.69 78 ASP A O 1
ATOM 633 N N . ILE A 1 79 ? 12.245 -12.738 -15.105 1.00 70.69 79 ILE A N 1
ATOM 634 C CA . ILE A 1 79 ? 11.239 -13.267 -14.153 1.00 70.69 79 ILE A CA 1
ATOM 635 C C . ILE A 1 79 ? 10.010 -12.355 -13.987 1.00 70.69 79 ILE A C 1
ATOM 637 O O . ILE A 1 79 ? 8.960 -12.793 -13.521 1.00 70.69 79 ILE A O 1
ATOM 641 N N . ASN A 1 80 ? 10.133 -11.088 -14.384 1.00 68.94 80 ASN A N 1
ATOM 642 C CA . ASN A 1 80 ? 9.093 -10.063 -14.343 1.00 68.94 80 ASN A CA 1
ATOM 643 C C . ASN A 1 80 ? 8.424 -9.887 -15.717 1.00 68.94 80 ASN A C 1
ATOM 645 O O . ASN A 1 80 ? 7.722 -8.898 -15.968 1.00 68.94 80 ASN A O 1
ATOM 649 N N . ASN A 1 81 ? 8.646 -10.833 -16.635 1.00 77.31 81 ASN A N 1
ATOM 650 C CA . ASN A 1 81 ? 8.195 -10.793 -18.020 1.00 77.31 81 ASN A CA 1
ATOM 651 C C . ASN A 1 81 ? 8.694 -9.563 -18.803 1.00 77.31 81 ASN A C 1
ATOM 653 O O . ASN A 1 81 ? 7.989 -9.085 -19.697 1.00 77.31 81 ASN A O 1
ATOM 657 N N . ASN A 1 82 ? 9.821 -8.955 -18.433 1.00 80.62 82 ASN A N 1
ATOM 658 C CA . ASN A 1 82 ? 10.445 -7.872 -19.196 1.00 80.62 82 ASN A CA 1
ATOM 659 C C . ASN A 1 82 ? 11.315 -8.458 -20.301 1.00 80.62 82 ASN A C 1
ATOM 661 O O . ASN A 1 82 ? 12.077 -9.383 -20.051 1.00 80.62 82 ASN A O 1
ATOM 665 N N . THR A 1 83 ? 11.215 -7.889 -21.496 1.00 89.44 83 THR A N 1
ATOM 666 C CA . THR A 1 83 ? 12.138 -8.148 -22.604 1.00 89.44 83 THR A CA 1
ATOM 667 C C . THR A 1 83 ? 13.291 -7.142 -22.584 1.00 89.44 83 THR A C 1
ATOM 669 O O . THR A 1 83 ? 13.134 -6.064 -21.993 1.00 89.44 83 THR A O 1
ATOM 672 N N . PRO A 1 84 ? 14.416 -7.409 -23.270 1.00 90.50 84 PRO A N 1
ATOM 673 C CA . PRO A 1 84 ? 15.536 -6.478 -23.370 1.00 90.50 84 PRO A CA 1
ATOM 674 C C . PRO A 1 84 ? 15.114 -5.069 -23.780 1.00 90.50 84 PRO A C 1
ATOM 676 O O . PRO A 1 84 ? 15.503 -4.104 -23.136 1.00 90.50 84 PRO A O 1
ATOM 679 N N . ILE A 1 85 ? 14.220 -4.933 -24.763 1.00 90.19 85 ILE A N 1
ATOM 680 C CA . ILE A 1 85 ? 13.737 -3.616 -25.196 1.00 90.19 85 ILE A CA 1
ATOM 681 C C . ILE A 1 85 ? 12.973 -2.874 -24.086 1.00 90.19 85 ILE A C 1
ATOM 683 O O . ILE A 1 85 ? 13.175 -1.678 -23.882 1.00 90.19 85 ILE A O 1
ATOM 687 N N . THR A 1 86 ? 12.161 -3.579 -23.289 1.00 83.94 86 THR A N 1
ATOM 688 C CA . THR A 1 86 ? 11.494 -2.963 -22.128 1.00 83.94 86 THR A CA 1
ATOM 689 C C . THR A 1 86 ? 12.473 -2.615 -21.005 1.00 83.94 86 THR A C 1
ATOM 691 O O . THR A 1 86 ? 12.215 -1.683 -20.245 1.00 83.94 86 THR A O 1
ATOM 694 N N . VAL A 1 87 ? 13.608 -3.318 -20.905 1.00 81.81 87 VAL A N 1
ATOM 695 C CA . VAL A 1 87 ? 14.700 -2.988 -19.978 1.00 81.81 87 VAL A CA 1
ATOM 696 C C . VAL A 1 87 ? 15.486 -1.763 -20.464 1.00 81.81 87 VAL A C 1
ATOM 698 O O . VAL A 1 87 ? 15.732 -0.861 -19.668 1.00 81.81 87 VAL A O 1
ATOM 701 N N . ALA A 1 88 ? 15.800 -1.646 -21.755 1.00 86.56 88 ALA A N 1
ATOM 702 C CA . ALA A 1 88 ? 16.434 -0.444 -22.307 1.00 86.56 88 ALA A CA 1
ATOM 703 C C . ALA A 1 88 ? 15.597 0.814 -22.036 1.00 86.56 88 ALA A C 1
ATOM 705 O O . ALA A 1 88 ? 16.095 1.818 -21.523 1.00 86.56 88 ALA A O 1
ATOM 706 N N . GLN A 1 89 ? 14.284 0.723 -22.267 1.00 82.62 89 GLN A N 1
ATOM 707 C CA . GLN A 1 89 ? 13.348 1.801 -21.955 1.00 82.62 89 GLN A CA 1
ATOM 708 C C . GLN A 1 89 ? 13.339 2.158 -20.460 1.00 82.62 89 GLN A C 1
ATOM 710 O O . GLN A 1 89 ? 13.362 3.334 -20.087 1.00 82.62 89 GLN A O 1
ATOM 715 N N . ARG A 1 90 ? 13.313 1.137 -19.598 1.00 76.75 90 ARG A N 1
ATOM 716 C CA . ARG A 1 90 ? 13.283 1.261 -18.136 1.00 76.75 90 ARG A CA 1
ATOM 717 C C . ARG A 1 90 ? 14.472 2.033 -17.580 1.00 76.75 90 ARG A C 1
ATOM 719 O O . ARG A 1 90 ? 14.295 2.866 -16.695 1.00 76.75 90 ARG A O 1
ATOM 726 N N . TYR A 1 91 ? 15.660 1.752 -18.102 1.00 77.62 91 TYR A N 1
ATOM 727 C CA . TYR A 1 91 ? 16.904 2.403 -17.693 1.00 77.62 91 TYR A CA 1
ATOM 728 C C . TYR A 1 91 ? 17.198 3.677 -18.494 1.00 77.62 91 TYR A C 1
ATOM 730 O O . TYR A 1 91 ? 18.234 4.303 -18.290 1.00 77.62 91 TYR A O 1
ATOM 738 N N . ASN A 1 92 ? 16.264 4.100 -19.357 1.00 79.31 92 ASN A N 1
ATOM 739 C CA . ASN A 1 92 ? 16.403 5.264 -20.229 1.00 79.31 92 ASN A CA 1
ATOM 740 C C . ASN A 1 92 ? 17.642 5.186 -21.145 1.00 79.31 92 ASN A C 1
ATOM 742 O O . ASN A 1 92 ? 18.229 6.209 -21.499 1.00 79.31 92 ASN A O 1
ATOM 746 N N . ASN A 1 93 ? 18.030 3.974 -21.546 1.00 85.44 93 ASN A N 1
ATOM 747 C CA . ASN A 1 93 ? 19.075 3.745 -22.533 1.00 85.44 93 ASN A CA 1
ATOM 748 C C . ASN A 1 93 ? 18.449 3.777 -23.935 1.00 85.44 93 ASN A C 1
ATOM 750 O O . ASN A 1 93 ? 18.084 2.758 -24.517 1.00 85.44 93 ASN A O 1
ATOM 754 N N . LEU A 1 94 ? 18.223 4.993 -24.436 1.00 88.81 94 LEU A N 1
ATOM 755 C CA . LEU A 1 94 ? 17.506 5.210 -25.695 1.00 88.81 94 LEU A CA 1
ATOM 756 C C . LEU A 1 94 ? 18.290 4.719 -26.920 1.00 88.81 94 LEU A C 1
ATOM 758 O O . LEU A 1 94 ? 17.672 4.354 -27.916 1.00 88.81 94 LEU A O 1
ATOM 762 N N . GLU A 1 95 ? 19.622 4.674 -26.838 1.00 90.69 95 GLU A N 1
ATOM 763 C CA . GLU A 1 95 ? 20.476 4.154 -27.911 1.00 90.69 95 GLU A CA 1
ATOM 764 C C . GLU A 1 95 ? 20.282 2.645 -28.078 1.00 90.69 95 GLU A C 1
ATOM 766 O O . GLU A 1 95 ? 19.990 2.177 -29.178 1.00 90.69 95 GLU A O 1
ATOM 771 N N . THR A 1 96 ? 20.361 1.876 -26.988 1.00 91.44 96 THR A N 1
ATOM 772 C CA . THR A 1 96 ? 20.126 0.425 -27.050 1.00 91.44 96 THR A CA 1
ATOM 773 C C . THR A 1 96 ? 18.668 0.101 -27.359 1.00 91.44 96 THR A C 1
ATOM 775 O O . THR A 1 96 ? 18.395 -0.844 -28.098 1.00 91.44 96 THR A O 1
ATOM 778 N N . PHE A 1 97 ? 17.725 0.909 -26.860 1.00 92.38 97 PHE A N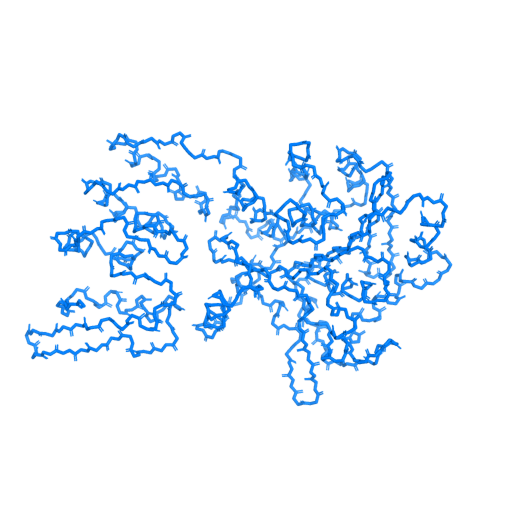 1
ATOM 779 C CA . PHE A 1 97 ? 16.307 0.812 -27.209 1.00 92.38 97 PHE A CA 1
ATOM 780 C C . PHE A 1 97 ? 16.090 0.937 -28.723 1.00 92.38 97 PHE A C 1
ATOM 782 O O . PHE A 1 97 ? 15.377 0.126 -29.311 1.00 92.38 97 PHE A O 1
ATOM 789 N N . GLU A 1 98 ? 16.732 1.917 -29.362 1.00 94.25 98 GLU A N 1
ATOM 790 C CA . GLU A 1 98 ? 16.643 2.131 -30.805 1.00 94.25 98 GLU A CA 1
ATOM 791 C C . GLU A 1 98 ? 17.268 0.982 -31.612 1.00 94.25 98 GLU A C 1
ATOM 793 O O . GLU A 1 98 ? 16.668 0.527 -32.586 1.00 94.25 98 GLU A O 1
ATOM 798 N N . GLU A 1 99 ? 18.433 0.465 -31.213 1.00 95.19 99 GLU A N 1
ATOM 799 C CA . GLU A 1 99 ? 19.050 -0.674 -31.912 1.00 95.19 99 GLU A CA 1
ATOM 800 C C . GLU A 1 99 ? 18.226 -1.966 -31.770 1.00 95.19 99 GLU A C 1
ATOM 802 O O . GLU A 1 99 ? 18.078 -2.713 -32.737 1.00 95.19 99 GLU A O 1
ATOM 807 N N . LEU A 1 100 ? 17.597 -2.199 -30.613 1.00 94.00 100 LEU A N 1
ATOM 808 C CA . LEU A 1 100 ? 16.683 -3.331 -30.425 1.00 94.00 100 LEU A CA 1
ATOM 809 C C . LEU A 1 100 ? 15.430 -3.218 -31.308 1.00 94.00 100 LEU A C 1
ATOM 811 O O . LEU A 1 100 ? 14.976 -4.228 -31.849 1.00 94.00 100 LEU A O 1
ATOM 815 N N . LEU A 1 101 ? 14.890 -2.009 -31.503 1.00 92.94 101 LEU A N 1
ATOM 816 C CA . LEU A 1 101 ? 13.792 -1.770 -32.450 1.00 92.94 101 LEU A CA 1
ATOM 817 C C . LEU A 1 101 ? 14.214 -2.062 -33.892 1.00 92.94 101 LEU A C 1
ATOM 819 O O . LEU A 1 101 ? 13.505 -2.771 -34.603 1.00 92.94 101 LEU A O 1
ATOM 823 N N . LYS A 1 102 ? 15.382 -1.563 -34.321 1.00 92.94 102 LYS A N 1
ATOM 824 C CA . LYS A 1 102 ? 15.930 -1.832 -35.665 1.00 92.94 102 LYS A CA 1
ATOM 825 C C . LYS A 1 102 ? 16.105 -3.327 -35.922 1.00 92.94 102 LYS A C 1
ATOM 827 O O . LYS A 1 102 ? 15.856 -3.788 -37.032 1.00 92.94 102 LYS A O 1
ATOM 832 N N . ALA A 1 103 ? 16.499 -4.074 -34.893 1.00 92.44 103 ALA A N 1
ATOM 833 C CA . ALA A 1 103 ? 16.672 -5.520 -34.949 1.00 92.44 103 ALA A CA 1
ATOM 834 C C . ALA A 1 103 ? 15.347 -6.313 -34.925 1.00 92.44 103 ALA A C 1
ATOM 836 O O . ALA A 1 103 ? 15.364 -7.537 -35.031 1.00 92.44 103 ALA A O 1
ATOM 837 N N . GLY A 1 104 ? 14.193 -5.646 -34.801 1.00 89.81 104 GLY A N 1
ATOM 838 C CA . GLY A 1 104 ? 12.877 -6.287 -34.825 1.00 89.81 104 GLY A CA 1
ATOM 839 C C . GLY A 1 104 ? 12.413 -6.835 -33.473 1.00 89.81 104 GLY A C 1
ATOM 840 O O . GLY A 1 104 ? 11.562 -7.728 -33.433 1.00 89.81 104 GLY A O 1
ATOM 841 N N . ALA A 1 105 ? 12.936 -6.324 -32.352 1.00 91.12 105 ALA A N 1
ATOM 842 C CA . ALA A 1 105 ? 12.420 -6.676 -31.031 1.00 91.12 105 ALA A CA 1
ATOM 843 C C . ALA A 1 105 ? 10.939 -6.276 -30.896 1.00 91.12 105 ALA A C 1
ATOM 845 O O . ALA A 1 105 ? 10.507 -5.218 -31.356 1.00 91.12 105 ALA A O 1
ATOM 846 N N . LEU A 1 106 ? 10.138 -7.112 -30.239 1.00 87.12 106 LEU A N 1
ATOM 847 C CA . LEU A 1 106 ? 8.727 -6.849 -29.985 1.00 87.12 106 LEU A CA 1
ATOM 848 C C . LEU A 1 106 ? 8.592 -5.862 -28.825 1.00 87.12 106 LEU A C 1
ATOM 850 O O . LEU A 1 106 ? 8.911 -6.172 -27.674 1.00 87.12 106 LEU A O 1
ATOM 854 N N . LEU A 1 107 ? 8.053 -4.680 -29.118 1.00 84.19 107 LEU A N 1
ATOM 855 C CA . LEU A 1 107 ? 7.754 -3.682 -28.103 1.00 84.19 107 LEU A CA 1
ATOM 856 C C . LEU A 1 107 ? 6.362 -3.926 -27.517 1.00 84.19 107 LEU A C 1
ATOM 858 O O . LEU A 1 107 ? 5.348 -3.825 -28.207 1.00 84.19 107 LEU A O 1
ATOM 862 N N . LYS A 1 108 ? 6.316 -4.213 -26.216 1.00 79.62 108 LYS A N 1
ATOM 863 C CA . LYS A 1 108 ? 5.100 -4.107 -25.408 1.00 79.62 108 LYS A CA 1
ATOM 864 C C . LYS A 1 108 ? 5.317 -3.027 -24.370 1.00 79.62 108 LYS A C 1
ATOM 866 O O . LYS A 1 108 ? 6.174 -3.178 -23.499 1.00 79.62 108 LYS A O 1
ATOM 871 N N . TRP A 1 109 ? 4.538 -1.957 -24.460 1.00 73.06 109 TRP A N 1
ATOM 872 C CA . TRP A 1 109 ? 4.610 -0.875 -23.494 1.00 73.06 109 TRP A CA 1
ATOM 873 C C . TRP A 1 109 ? 4.209 -1.400 -22.123 1.00 73.06 109 TRP A C 1
ATOM 875 O O . TRP A 1 109 ? 3.095 -1.869 -21.906 1.00 73.06 109 TRP A O 1
ATOM 885 N N . LYS A 1 110 ? 5.155 -1.339 -21.195 1.00 66.50 110 LYS A N 1
ATOM 886 C CA . LYS A 1 110 ? 4.856 -1.361 -19.769 1.00 66.50 110 LYS A CA 1
ATOM 887 C C . LYS A 1 110 ? 4.869 0.088 -19.311 1.00 66.50 110 LYS A C 1
ATOM 889 O O . LYS A 1 110 ? 5.653 0.872 -19.815 1.00 66.50 110 LYS A O 1
ATOM 894 N N . ASN A 1 111 ? 4.018 0.478 -18.378 1.00 60.94 111 ASN A N 1
ATOM 895 C CA . ASN A 1 111 ? 3.916 1.889 -17.985 1.00 60.94 111 ASN A CA 1
ATOM 896 C C . ASN A 1 111 ? 4.487 2.156 -16.583 1.00 60.94 111 ASN A C 1
ATOM 898 O O . ASN A 1 111 ? 4.184 3.165 -15.954 1.00 60.94 111 ASN A O 1
ATOM 902 N N . TYR A 1 112 ? 5.377 1.278 -16.118 1.00 57.25 112 TYR A N 1
ATOM 903 C CA . TYR A 1 112 ? 6.113 1.378 -14.851 1.00 57.25 112 TYR A CA 1
ATOM 904 C C . TYR A 1 112 ? 7.300 2.370 -14.912 1.00 57.25 112 TYR A C 1
ATOM 906 O O . TYR A 1 112 ? 8.285 2.219 -14.195 1.00 57.25 112 TYR A O 1
ATOM 914 N N . PHE A 1 113 ? 7.274 3.354 -15.816 1.00 57.47 113 PHE A N 1
ATOM 915 C CA . PHE A 1 113 ? 8.463 4.133 -16.185 1.00 57.47 113 PHE A CA 1
ATOM 916 C C . PHE A 1 113 ? 8.415 5.591 -15.730 1.00 57.47 113 PHE A C 1
ATOM 918 O O . PHE A 1 113 ? 7.355 6.152 -15.462 1.00 57.47 113 PHE A O 1
ATOM 925 N N . ASN A 1 114 ? 9.593 6.216 -15.663 1.00 55.69 114 ASN A N 1
ATOM 926 C CA . ASN A 1 114 ? 9.725 7.655 -15.463 1.00 55.69 114 ASN A CA 1
ATOM 927 C C . ASN A 1 114 ? 9.027 8.400 -16.619 1.00 55.69 114 ASN A C 1
ATOM 929 O O . ASN A 1 114 ? 9.242 8.084 -17.790 1.00 55.69 114 ASN A O 1
ATOM 933 N N . LYS A 1 115 ? 8.226 9.421 -16.293 1.00 57.28 115 LYS A N 1
ATOM 934 C CA . LYS A 1 115 ? 7.524 10.272 -17.267 1.00 57.28 115 LYS A CA 1
ATOM 935 C C . LYS A 1 115 ? 8.468 10.899 -18.301 1.00 57.28 115 LYS A C 1
ATOM 937 O O . LYS A 1 115 ? 8.030 11.217 -19.397 1.00 57.28 115 LYS A O 1
ATOM 942 N N . GLU A 1 116 ? 9.745 11.080 -17.966 1.00 59.69 116 GLU A N 1
ATOM 943 C CA . GLU A 1 116 ? 10.746 11.701 -18.843 1.00 59.69 116 GLU A CA 1
ATOM 944 C C . GLU A 1 116 ? 11.242 10.795 -19.981 1.00 59.69 116 GLU A C 1
ATOM 946 O O . GLU A 1 116 ? 11.573 11.304 -21.053 1.00 59.69 116 GLU A O 1
ATOM 951 N N . SER A 1 117 ? 11.302 9.471 -19.782 1.00 64.75 117 SER A N 1
ATOM 952 C CA . SER A 1 117 ? 11.821 8.546 -20.805 1.00 64.75 117 SER A CA 1
ATOM 953 C C . SER A 1 117 ? 10.764 8.173 -21.846 1.00 64.75 117 SER A C 1
ATOM 955 O O . SER A 1 117 ? 11.088 7.915 -23.005 1.00 64.75 117 SER A O 1
ATOM 957 N N . ILE A 1 118 ? 9.487 8.203 -21.455 1.00 72.69 118 ILE A N 1
ATOM 958 C CA . ILE A 1 118 ? 8.360 7.779 -22.292 1.00 72.69 118 ILE A CA 1
ATOM 959 C C . ILE A 1 118 ? 8.222 8.621 -23.577 1.00 72.69 118 ILE A C 1
ATOM 961 O O . ILE A 1 118 ? 8.160 8.012 -24.642 1.00 72.69 118 ILE A O 1
ATOM 965 N N . PRO A 1 119 ? 8.232 9.973 -23.558 1.00 76.94 119 PRO A N 1
ATOM 966 C CA . PRO A 1 119 ? 8.044 10.770 -24.773 1.00 76.94 119 PRO A CA 1
ATOM 967 C C . PRO A 1 119 ? 9.100 10.502 -25.848 1.00 76.94 119 PRO A C 1
ATOM 969 O O . PRO A 1 119 ? 8.764 10.360 -27.020 1.00 76.94 119 PRO A O 1
ATOM 972 N N . LYS A 1 120 ? 10.372 10.378 -25.450 1.00 81.56 120 LYS A N 1
ATOM 973 C CA . LYS A 1 120 ? 11.468 10.097 -26.387 1.00 81.56 120 LYS A CA 1
ATOM 974 C C . LYS A 1 120 ? 11.402 8.667 -26.918 1.00 81.56 120 LYS A C 1
ATOM 976 O O . LYS A 1 120 ? 11.598 8.456 -28.109 1.00 81.56 120 LYS A O 1
ATOM 981 N N . ALA A 1 121 ? 11.082 7.694 -26.062 1.00 83.69 121 ALA A N 1
ATOM 982 C CA . ALA A 1 121 ? 10.885 6.313 -26.495 1.00 83.69 121 ALA A CA 1
ATOM 983 C C . ALA A 1 121 ? 9.719 6.191 -27.494 1.00 83.69 121 ALA A C 1
ATOM 985 O O . ALA A 1 121 ? 9.842 5.464 -28.476 1.00 83.69 121 ALA A O 1
ATOM 986 N N . ILE A 1 122 ? 8.616 6.926 -27.283 1.00 83.31 122 ILE A N 1
ATOM 987 C CA . ILE A 1 122 ? 7.482 7.010 -28.223 1.00 83.31 122 ILE A CA 1
ATOM 988 C C . ILE A 1 122 ? 7.943 7.568 -29.564 1.00 83.31 122 ILE A C 1
ATOM 990 O O . ILE A 1 122 ? 7.635 6.992 -30.604 1.00 83.31 122 ILE A O 1
ATOM 994 N N . GLU A 1 123 ? 8.680 8.681 -29.541 1.00 85.31 123 GLU A N 1
ATOM 995 C CA . GLU A 1 123 ? 9.179 9.316 -30.758 1.00 85.31 123 GLU A CA 1
ATOM 996 C C . GLU A 1 123 ? 10.044 8.345 -31.568 1.00 85.31 123 GLU A C 1
ATOM 998 O O . GLU A 1 123 ? 9.812 8.167 -32.762 1.00 85.31 123 GLU A O 1
ATOM 1003 N N . ILE A 1 124 ? 10.992 7.668 -30.914 1.00 87.44 124 ILE A N 1
ATOM 1004 C CA . ILE A 1 124 ? 11.858 6.667 -31.547 1.00 87.44 124 ILE A CA 1
ATOM 1005 C C . ILE A 1 124 ? 11.018 5.511 -32.100 1.00 87.44 124 ILE A C 1
ATOM 1007 O O . ILE A 1 124 ? 11.127 5.204 -33.282 1.00 87.44 124 ILE A O 1
ATOM 1011 N N . ALA A 1 125 ? 10.145 4.904 -31.291 1.00 87.25 125 ALA A N 1
ATOM 1012 C CA . ALA A 1 125 ? 9.297 3.786 -31.713 1.00 87.25 125 ALA A CA 1
ATOM 1013 C C . ALA A 1 125 ? 8.423 4.141 -32.931 1.00 87.25 125 ALA A C 1
ATOM 1015 O O . ALA A 1 125 ? 8.312 3.349 -33.870 1.00 87.25 125 ALA A O 1
ATOM 1016 N N . GLY A 1 126 ? 7.875 5.361 -32.961 1.00 85.19 126 GLY A N 1
ATOM 1017 C CA . GLY A 1 126 ? 7.090 5.878 -34.079 1.00 85.19 126 GLY A CA 1
ATOM 1018 C C . GLY A 1 126 ? 7.882 5.977 -35.387 1.00 85.19 126 GLY A C 1
ATOM 1019 O O . GLY A 1 126 ? 7.342 5.650 -36.443 1.00 85.19 126 GLY A O 1
ATOM 1020 N N . ARG A 1 127 ? 9.175 6.339 -35.340 1.00 88.56 127 ARG A N 1
ATOM 1021 C CA . ARG A 1 127 ? 10.047 6.363 -36.537 1.00 88.56 127 ARG A CA 1
ATOM 1022 C C . ARG A 1 127 ? 10.203 4.983 -37.182 1.00 88.56 127 ARG A C 1
ATOM 1024 O O . ARG A 1 127 ? 10.402 4.906 -38.390 1.00 88.56 127 ARG A O 1
ATOM 1031 N N . TYR A 1 128 ? 10.093 3.916 -36.391 1.00 88.00 128 TYR A N 1
ATOM 1032 C CA . TYR A 1 128 ? 10.217 2.527 -36.844 1.00 88.00 128 TYR A CA 1
ATOM 1033 C C . TYR A 1 128 ? 8.861 1.833 -37.055 1.00 88.00 128 TYR A C 1
ATOM 1035 O O . TYR A 1 128 ? 8.815 0.620 -37.235 1.00 88.00 128 TYR A O 1
ATOM 1043 N N . GLY A 1 129 ? 7.750 2.581 -37.052 1.00 82.38 129 GLY A N 1
ATOM 1044 C CA . GLY A 1 129 ? 6.420 2.048 -37.368 1.00 82.38 129 GLY A CA 1
ATOM 1045 C C . GLY A 1 129 ? 5.790 1.185 -36.269 1.00 82.38 129 GLY A C 1
ATOM 1046 O O . GLY A 1 129 ? 4.850 0.441 -36.547 1.00 82.38 129 GLY A O 1
ATOM 1047 N N . TYR A 1 130 ? 6.284 1.271 -35.031 1.00 83.00 130 TYR A N 1
ATOM 1048 C CA . TYR A 1 130 ? 5.678 0.584 -33.890 1.00 83.00 130 TYR A CA 1
ATOM 1049 C C . TYR A 1 130 ? 4.426 1.320 -33.404 1.00 83.00 130 TYR A C 1
ATOM 1051 O O . TYR A 1 130 ? 4.374 2.551 -33.400 1.00 83.00 130 TYR A O 1
ATOM 1059 N N . ASP A 1 131 ? 3.420 0.567 -32.949 1.00 74.38 131 ASP A N 1
ATOM 1060 C CA . ASP A 1 131 ? 2.197 1.151 -32.398 1.00 74.38 131 ASP A CA 1
ATOM 1061 C C . ASP A 1 131 ? 2.446 1.758 -31.009 1.00 74.38 131 ASP A C 1
ATOM 1063 O O . ASP A 1 131 ? 2.670 1.061 -30.012 1.00 74.38 131 ASP A O 1
ATOM 1067 N N . VAL A 1 132 ? 2.395 3.086 -30.957 1.00 70.81 132 VAL A N 1
ATOM 1068 C CA . VAL A 1 132 ? 2.573 3.896 -29.746 1.00 70.81 132 VAL A CA 1
ATOM 1069 C C . VAL A 1 132 ? 1.254 4.179 -29.017 1.00 70.81 132 VAL A C 1
ATOM 1071 O O . VAL A 1 132 ? 1.271 4.683 -27.896 1.00 70.81 132 VAL A O 1
ATOM 1074 N N . ASN A 1 133 ? 0.104 3.829 -29.611 1.00 64.94 133 ASN A N 1
ATOM 1075 C CA . ASN A 1 133 ? -1.221 4.073 -29.024 1.00 64.94 133 ASN A CA 1
ATOM 1076 C C . ASN A 1 133 ? -1.594 3.058 -27.935 1.00 64.94 133 ASN A C 1
ATOM 1078 O O . ASN A 1 133 ? -2.626 3.193 -27.283 1.00 64.94 133 ASN A O 1
ATOM 1082 N N . THR A 1 134 ? -0.760 2.041 -27.720 1.00 62.84 134 THR A N 1
ATOM 1083 C CA . THR A 1 134 ? -0.951 1.015 -26.686 1.00 62.84 134 THR A CA 1
ATOM 1084 C C . THR A 1 134 ? -0.515 1.478 -25.287 1.00 62.84 134 THR A C 1
ATOM 1086 O O . THR A 1 134 ? -0.668 0.736 -24.316 1.00 62.84 134 THR A O 1
ATOM 1089 N N . ILE A 1 135 ? -0.010 2.709 -25.149 1.00 65.00 135 ILE A N 1
ATOM 1090 C CA . ILE A 1 135 ? 0.287 3.322 -23.851 1.00 65.00 135 ILE A CA 1
ATOM 1091 C C . ILE A 1 135 ? -1.024 3.724 -23.180 1.00 65.00 135 ILE A C 1
ATOM 1093 O O . ILE A 1 135 ? -1.672 4.695 -23.565 1.00 65.00 135 ILE A O 1
ATOM 1097 N N . ASP A 1 136 ? -1.399 2.991 -22.135 1.00 69.69 136 ASP A N 1
ATOM 1098 C CA . ASP A 1 136 ? -2.572 3.326 -21.333 1.00 69.69 136 ASP A CA 1
ATOM 1099 C C . ASP A 1 136 ? -2.387 4.664 -20.595 1.00 69.69 136 ASP A C 1
ATOM 1101 O O . ASP A 1 136 ? -1.730 4.740 -19.550 1.00 69.69 136 ASP A O 1
ATOM 1105 N N . SER A 1 137 ? -3.025 5.709 -21.128 1.00 69.12 137 SER A N 1
ATOM 1106 C CA . SER A 1 137 ? -3.000 7.085 -20.624 1.00 69.12 137 SER A CA 1
ATOM 1107 C C . SER A 1 137 ? -3.562 7.247 -19.210 1.00 69.12 137 SER A C 1
ATOM 1109 O O . SER A 1 137 ? -3.441 8.325 -18.631 1.00 69.12 137 SER A O 1
ATOM 1111 N N . ARG A 1 138 ? -4.200 6.211 -18.649 1.00 73.56 138 ARG A N 1
ATOM 1112 C CA . ARG A 1 138 ? -4.685 6.208 -17.264 1.00 73.56 138 ARG A CA 1
ATOM 1113 C C . ARG A 1 138 ? -3.553 6.051 -16.252 1.00 73.56 138 ARG A C 1
ATOM 1115 O O . ARG A 1 138 ? -3.784 6.305 -15.072 1.00 73.56 138 ARG A O 1
ATOM 1122 N N . HIS A 1 139 ? -2.354 5.638 -16.667 1.00 73.88 139 HIS A N 1
ATOM 1123 C CA . HIS A 1 139 ? -1.214 5.511 -15.763 1.00 73.88 139 HIS A CA 1
ATOM 1124 C C . HIS A 1 139 ? -0.867 6.843 -15.099 1.00 73.88 139 HIS A C 1
ATOM 1126 O O . HIS A 1 139 ? -0.774 7.890 -15.740 1.00 73.88 139 HIS A O 1
ATOM 1132 N N . LYS A 1 140 ? -0.652 6.789 -13.784 1.00 74.19 140 LYS A N 1
ATOM 1133 C CA . LYS A 1 140 ? -0.197 7.931 -12.993 1.00 74.19 140 LYS A CA 1
ATOM 1134 C C . LYS A 1 140 ? 1.330 7.902 -12.937 1.00 74.19 140 LYS A C 1
ATOM 1136 O O . LYS A 1 140 ? 1.930 6.849 -12.732 1.00 74.19 140 LYS A O 1
ATOM 1141 N N . TYR A 1 141 ? 1.960 9.061 -13.091 1.00 68.69 141 TYR A N 1
ATOM 1142 C CA . TYR A 1 141 ? 3.416 9.195 -13.060 1.00 68.69 141 TYR A CA 1
ATOM 1143 C C . TYR A 1 141 ? 3.842 10.178 -11.979 1.00 68.69 141 TYR A C 1
ATOM 1145 O O . TYR A 1 141 ? 3.242 11.242 -11.826 1.00 68.69 141 TYR A O 1
ATOM 1153 N N . LEU A 1 142 ? 4.904 9.824 -11.263 1.00 62.44 142 LEU A N 1
ATOM 1154 C CA . LEU A 1 142 ? 5.569 10.697 -10.302 1.00 62.44 142 LEU A CA 1
ATOM 1155 C C . LEU A 1 142 ? 6.605 11.535 -11.062 1.00 62.44 142 LEU A C 1
ATOM 1157 O O . LEU A 1 142 ? 7.355 10.984 -11.868 1.00 62.44 142 LEU A O 1
ATOM 1161 N N . THR A 1 143 ? 6.644 12.850 -10.849 1.00 51.41 143 THR A N 1
ATOM 1162 C CA . THR A 1 143 ? 7.672 13.710 -11.456 1.00 51.41 143 THR A CA 1
ATOM 1163 C C . THR A 1 143 ? 8.988 13.602 -10.675 1.00 51.41 143 THR A C 1
ATOM 1165 O O . THR A 1 143 ? 8.987 13.525 -9.446 1.00 51.41 143 THR A O 1
ATOM 1168 N N . SER A 1 144 ? 10.110 13.537 -11.399 1.00 47.75 144 SER A N 1
ATOM 1169 C CA . SER A 1 144 ? 11.498 13.519 -10.894 1.00 47.75 144 SER A CA 1
ATOM 1170 C C . SER A 1 144 ? 11.834 14.799 -10.124 1.00 47.75 144 SER A C 1
ATOM 1172 O O . SER A 1 144 ? 12.407 14.749 -9.034 1.00 47.75 144 SER A O 1
ATOM 1174 N N . ASP A 1 145 ? 11.385 15.930 -10.652 1.00 44.78 145 ASP A N 1
ATOM 1175 C CA . ASP A 1 145 ? 11.319 17.200 -9.958 1.00 44.78 145 ASP A CA 1
ATOM 1176 C C . ASP A 1 145 ? 10.053 17.190 -9.117 1.00 44.78 145 ASP A C 1
ATOM 1178 O O . ASP A 1 145 ? 8.974 17.319 -9.681 1.00 44.78 145 ASP A O 1
ATOM 1182 N N . VAL A 1 146 ? 10.160 16.959 -7.806 1.00 42.81 146 VAL A N 1
ATOM 1183 C CA . VAL A 1 146 ? 9.892 18.015 -6.824 1.00 42.81 146 VAL A CA 1
ATOM 1184 C C . VAL A 1 146 ? 10.447 17.599 -5.454 1.00 42.81 146 VAL A C 1
ATOM 1186 O O . VAL A 1 146 ? 9.844 16.821 -4.719 1.00 42.81 146 VAL A O 1
ATOM 1189 N N . LEU A 1 147 ? 11.549 18.225 -5.040 1.00 39.59 147 LEU A N 1
ATOM 1190 C CA . LEU A 1 147 ? 11.903 18.327 -3.619 1.00 39.59 147 LEU A CA 1
ATOM 1191 C C . LEU A 1 147 ? 10.898 19.234 -2.849 1.00 39.59 147 LEU A C 1
ATOM 1193 O O . LEU A 1 147 ? 10.950 19.339 -1.632 1.00 39.59 147 LEU A O 1
ATOM 1197 N N . HIS A 1 148 ? 9.959 19.878 -3.558 1.00 42.78 148 HIS A N 1
ATOM 1198 C CA . HIS A 1 148 ? 8.967 20.835 -3.041 1.00 42.78 148 HIS A CA 1
ATOM 1199 C C . HIS A 1 148 ? 7.501 20.323 -3.017 1.00 42.78 148 HIS A C 1
ATOM 1201 O O . HIS A 1 148 ? 6.639 21.040 -2.528 1.00 42.78 148 HIS A O 1
ATOM 1207 N N . VAL A 1 149 ? 7.206 19.088 -3.468 1.00 45.94 149 VAL A N 1
ATOM 1208 C CA . VAL A 1 149 ? 5.914 18.366 -3.238 1.00 45.94 149 VAL A CA 1
ATOM 1209 C C . VAL A 1 149 ? 6.067 17.324 -2.112 1.00 45.94 149 VAL A C 1
ATOM 1211 O O . VAL A 1 149 ? 5.204 16.494 -1.853 1.00 45.94 149 VAL A O 1
ATOM 1214 N N . LEU A 1 150 ? 7.189 17.380 -1.390 1.00 47.47 150 LEU A N 1
ATOM 1215 C CA . LEU A 1 150 ? 7.673 16.318 -0.507 1.00 47.47 150 LEU A CA 1
ATOM 1216 C C . LEU A 1 150 ? 6.905 16.093 0.799 1.00 47.47 150 LEU A C 1
ATOM 1218 O O . LEU A 1 150 ? 7.339 15.265 1.595 1.00 47.47 150 LEU A O 1
ATOM 1222 N N . MET A 1 151 ? 5.785 16.764 1.054 1.00 60.31 151 MET A N 1
ATOM 1223 C CA . MET A 1 151 ? 5.004 16.489 2.257 1.00 60.31 151 MET A CA 1
ATOM 1224 C C . MET A 1 151 ? 3.515 16.580 1.938 1.00 60.31 151 MET A C 1
ATOM 1226 O O . MET A 1 151 ? 3.062 17.627 1.476 1.00 60.31 151 MET A O 1
ATOM 1230 N N . PRO A 1 152 ? 2.732 15.514 2.177 1.00 64.88 152 PRO A N 1
ATOM 1231 C CA . PRO A 1 152 ? 1.288 15.648 2.148 1.00 64.88 152 PRO A CA 1
ATOM 1232 C C . PRO A 1 152 ? 0.844 16.721 3.167 1.00 64.88 152 PRO A C 1
ATOM 1234 O O . PRO A 1 152 ? 1.485 16.874 4.213 1.00 64.88 152 PRO A O 1
ATOM 1237 N N . PRO A 1 153 ? -0.252 17.447 2.896 1.00 70.62 153 PRO A N 1
ATOM 1238 C CA . PRO A 1 153 ? -1.279 17.095 1.916 1.00 70.62 153 PRO A CA 1
ATOM 1239 C C . PRO A 1 153 ? -1.073 17.620 0.493 1.00 70.62 153 PRO A C 1
ATOM 1241 O O . PRO A 1 153 ? -0.718 18.775 0.291 1.00 70.62 153 PRO A O 1
ATOM 1244 N N . ASP A 1 154 ? -1.438 16.797 -0.494 1.00 77.31 154 ASP A N 1
ATOM 1245 C CA . ASP A 1 154 ? -1.682 17.249 -1.866 1.00 77.31 154 ASP A CA 1
ATOM 1246 C C . ASP A 1 154 ? -3.195 17.395 -2.081 1.00 77.31 154 ASP A C 1
ATOM 1248 O O . ASP A 1 154 ? -3.923 16.402 -2.106 1.00 77.31 154 ASP A O 1
ATOM 1252 N N . MET A 1 155 ? -3.674 18.635 -2.196 1.00 83.00 155 MET A N 1
ATOM 1253 C CA . MET A 1 155 ? -5.088 18.947 -2.462 1.00 83.00 155 MET A CA 1
ATOM 1254 C C . MET A 1 155 ? -5.399 19.108 -3.960 1.00 83.00 155 MET A C 1
ATOM 1256 O O . MET A 1 155 ? -6.569 19.223 -4.323 1.00 83.00 155 MET A O 1
ATOM 1260 N N . ASN A 1 156 ? -4.378 19.110 -4.823 1.00 81.62 156 ASN A N 1
ATOM 1261 C CA . ASN A 1 156 ? -4.532 19.131 -6.281 1.00 81.62 156 ASN A CA 1
ATOM 1262 C C . ASN A 1 156 ? -4.640 17.713 -6.858 1.00 81.62 156 ASN A C 1
ATOM 1264 O O . ASN A 1 156 ? -5.128 17.526 -7.975 1.00 81.62 156 ASN A O 1
ATOM 1268 N N . TYR A 1 157 ? -4.205 16.712 -6.092 1.00 84.81 157 TYR A N 1
ATOM 1269 C CA . TYR A 1 157 ? -4.417 15.311 -6.402 1.00 84.81 157 TYR A CA 1
ATOM 1270 C C . TYR A 1 157 ? -5.911 14.961 -6.477 1.00 84.81 157 TYR A C 1
ATOM 1272 O O . TYR A 1 157 ? -6.709 15.306 -5.602 1.00 84.81 157 TYR A O 1
ATOM 1280 N N . LYS A 1 158 ? -6.296 14.226 -7.524 1.00 88.88 158 LYS A N 1
ATOM 1281 C CA . LYS A 1 158 ? -7.662 13.724 -7.704 1.00 88.88 158 LYS A CA 1
ATOM 1282 C C . LYS A 1 158 ? -7.836 12.385 -6.989 1.00 88.88 158 LYS A C 1
ATOM 1284 O O . LYS A 1 158 ? -7.597 11.323 -7.568 1.00 88.88 158 LYS A O 1
ATOM 1289 N N . TYR A 1 159 ? -8.265 12.453 -5.736 1.00 93.19 159 TYR A N 1
ATOM 1290 C CA . TYR A 1 159 ? -8.544 11.269 -4.926 1.00 93.19 159 TYR A CA 1
ATOM 1291 C C . TYR A 1 159 ? -9.676 10.432 -5.514 1.00 93.19 159 TYR A C 1
ATOM 1293 O O . TYR A 1 159 ? -10.666 10.974 -6.013 1.00 93.19 159 TYR A O 1
ATOM 1301 N N . PHE A 1 160 ? -9.524 9.109 -5.431 1.00 95.62 160 PHE A N 1
ATOM 1302 C CA . PHE A 1 160 ? -10.525 8.130 -5.878 1.00 95.62 160 PHE A CA 1
ATOM 1303 C C . PHE A 1 160 ? -10.962 8.294 -7.350 1.00 95.62 160 PHE A C 1
ATOM 1305 O O . PHE A 1 160 ? -12.062 7.888 -7.737 1.00 95.62 160 PHE A O 1
ATOM 1312 N N . GLU A 1 161 ? -10.111 8.881 -8.200 1.00 91.75 161 GLU A N 1
ATOM 1313 C CA . GLU A 1 161 ? -10.362 8.976 -9.640 1.00 91.75 161 GLU A CA 1
ATOM 1314 C C . GLU A 1 161 ? -10.551 7.559 -10.211 1.00 91.75 161 GLU A C 1
ATOM 1316 O O . GLU A 1 161 ? -9.655 6.726 -10.099 1.00 91.75 161 GLU A O 1
ATOM 1321 N N . ASN A 1 162 ? -11.714 7.294 -10.822 1.00 91.94 162 ASN A N 1
ATOM 1322 C CA . ASN A 1 162 ? -12.181 5.983 -11.318 1.00 91.94 162 ASN A CA 1
ATOM 1323 C C . ASN A 1 162 ? -12.771 5.007 -10.277 1.00 91.94 162 ASN A C 1
ATOM 1325 O O . ASN A 1 162 ? -13.006 3.843 -10.604 1.00 91.94 162 ASN A O 1
ATOM 1329 N N . ALA A 1 163 ? -13.118 5.473 -9.075 1.00 94.06 163 ALA A N 1
ATOM 1330 C CA . ALA A 1 163 ? -13.824 4.681 -8.058 1.00 94.06 163 ALA A CA 1
ATOM 1331 C C . ALA A 1 163 ? -15.116 4.002 -8.552 1.00 94.06 163 ALA A C 1
ATOM 1333 O O . ALA A 1 163 ? -15.442 2.904 -8.110 1.00 94.06 163 ALA A O 1
ATOM 1334 N N . ASN A 1 164 ? -15.844 4.624 -9.485 1.00 93.31 164 ASN A N 1
ATOM 1335 C CA . ASN A 1 164 ? -17.062 4.039 -10.060 1.00 93.31 164 ASN A CA 1
ATOM 1336 C C . ASN A 1 164 ? -16.766 2.846 -10.982 1.00 93.31 164 ASN A C 1
ATOM 1338 O O . ASN A 1 164 ? -17.562 1.914 -11.051 1.00 93.31 164 ASN A O 1
ATOM 1342 N N . THR A 1 165 ? -15.628 2.876 -11.679 1.00 94.81 165 THR A N 1
ATOM 1343 C CA . THR A 1 165 ? -15.172 1.786 -12.553 1.00 94.81 165 THR A CA 1
ATOM 1344 C C . THR A 1 165 ? -14.580 0.642 -11.733 1.00 94.81 165 THR A C 1
ATOM 1346 O O . THR A 1 165 ? -14.794 -0.524 -12.051 1.00 94.81 165 THR A O 1
ATOM 1349 N N . TYR A 1 166 ? -13.873 0.977 -10.652 1.00 96.06 166 TYR A N 1
ATOM 1350 C CA . TYR A 1 166 ? -13.215 0.030 -9.755 1.00 96.06 166 TYR A CA 1
ATOM 1351 C C . TYR A 1 166 ? -13.754 0.193 -8.325 1.00 96.06 166 TYR A C 1
ATOM 1353 O O . TYR A 1 166 ? -13.059 0.747 -7.471 1.00 96.06 166 TYR A O 1
ATOM 1361 N N . PRO A 1 167 ? -14.997 -0.239 -8.040 1.00 97.06 167 PRO A N 1
ATOM 1362 C CA . PRO A 1 167 ? -15.630 -0.015 -6.743 1.00 97.06 167 PRO A CA 1
ATOM 1363 C C . PRO A 1 167 ? -14.942 -0.807 -5.631 1.00 97.06 167 PRO A C 1
ATOM 1365 O O . PRO A 1 167 ? -14.560 -1.961 -5.828 1.00 97.06 167 PRO A O 1
ATOM 1368 N N . PHE A 1 168 ? -14.838 -0.204 -4.442 1.00 98.06 168 PHE A N 1
ATOM 1369 C CA . PHE A 1 168 ? -14.286 -0.862 -3.255 1.00 98.06 168 PHE A CA 1
ATOM 1370 C C . PHE A 1 168 ? -14.967 -2.216 -2.999 1.00 98.06 168 PHE A C 1
ATOM 1372 O O . PHE A 1 168 ? -16.190 -2.331 -3.132 1.00 98.06 168 PHE A O 1
ATOM 1379 N N . GLN A 1 169 ? -14.189 -3.237 -2.623 1.00 97.75 169 GLN A N 1
ATOM 1380 C CA . GLN A 1 169 ? -14.658 -4.616 -2.452 1.00 97.75 169 GLN A CA 1
ATOM 1381 C C . GLN A 1 169 ? -14.712 -4.989 -0.960 1.00 97.75 169 GLN A C 1
ATOM 1383 O O . GLN A 1 169 ? -13.822 -5.680 -0.459 1.00 97.75 169 GLN A O 1
ATOM 1388 N N . PRO A 1 170 ? -15.754 -4.563 -0.221 1.00 96.44 170 PRO A N 1
ATOM 1389 C CA . PRO A 1 170 ? -15.774 -4.636 1.237 1.00 96.44 170 PRO A CA 1
ATOM 1390 C C . PRO A 1 170 ? -15.747 -6.064 1.789 1.00 96.44 170 PRO A C 1
ATOM 1392 O O . PRO A 1 170 ? -15.213 -6.285 2.868 1.00 96.44 170 PRO A O 1
ATOM 1395 N N . THR A 1 171 ? -16.294 -7.039 1.066 1.00 95.62 171 THR A N 1
ATOM 1396 C CA . THR A 1 171 ? -16.367 -8.440 1.509 1.00 95.62 171 THR A CA 1
ATOM 1397 C C . THR A 1 171 ? -15.202 -9.298 1.012 1.00 95.62 171 THR A C 1
ATOM 1399 O O . THR A 1 171 ? -15.163 -10.485 1.321 1.00 95.62 171 THR A O 1
ATOM 1402 N N . ASN A 1 172 ? -14.275 -8.746 0.219 1.00 96.25 172 ASN A N 1
ATOM 1403 C CA . ASN A 1 172 ? -13.153 -9.510 -0.323 1.00 96.25 172 ASN A CA 1
ATOM 1404 C C . ASN A 1 172 ? -12.016 -9.604 0.701 1.00 96.25 172 ASN A C 1
ATOM 1406 O O . ASN A 1 172 ? -11.308 -8.631 0.938 1.00 96.25 172 ASN A O 1
ATOM 1410 N N . THR A 1 173 ? -11.842 -10.785 1.289 1.00 95.69 173 THR A N 1
ATOM 1411 C CA . THR A 1 173 ? -10.815 -11.074 2.301 1.00 95.69 173 THR A CA 1
ATOM 1412 C C . THR A 1 173 ? -9.541 -11.695 1.720 1.00 95.69 173 THR A C 1
ATOM 1414 O O . THR A 1 173 ? -8.686 -12.133 2.486 1.00 95.69 173 THR A O 1
ATOM 1417 N N . ASN A 1 174 ? -9.402 -11.737 0.392 1.00 95.06 174 ASN A N 1
ATOM 1418 C CA . ASN A 1 174 ? -8.152 -12.061 -0.300 1.00 95.06 174 ASN A CA 1
ATOM 1419 C C . ASN A 1 174 ? -7.443 -10.775 -0.747 1.00 95.06 174 ASN A C 1
ATOM 1421 O O . ASN A 1 174 ? -8.044 -9.697 -0.749 1.00 95.06 174 ASN A O 1
ATOM 1425 N N . PHE A 1 175 ? -6.175 -10.886 -1.164 1.00 94.38 175 PHE A N 1
ATOM 1426 C CA . PHE A 1 175 ? -5.469 -9.735 -1.717 1.00 94.38 175 PHE A CA 1
ATOM 1427 C C . PHE A 1 175 ? -6.215 -9.224 -2.956 1.00 94.38 175 PHE A C 1
ATOM 1429 O O . PHE A 1 175 ? -6.544 -9.988 -3.863 1.00 94.38 175 PHE A O 1
ATOM 1436 N N . SER A 1 176 ? -6.490 -7.923 -2.986 1.00 95.62 176 SER A N 1
ATOM 1437 C CA . SER A 1 176 ? -7.158 -7.256 -4.098 1.00 95.62 176 SER A CA 1
ATOM 1438 C C . SER A 1 176 ? -6.397 -6.003 -4.499 1.00 95.62 176 SER A C 1
ATOM 1440 O O . SER A 1 176 ? -6.172 -5.121 -3.666 1.00 95.62 176 SER A O 1
ATOM 1442 N N . TYR A 1 177 ? -6.060 -5.891 -5.787 1.00 95.81 177 TYR A N 1
ATOM 1443 C CA . TYR A 1 177 ? -5.501 -4.668 -6.369 1.00 95.81 177 TYR A CA 1
ATOM 1444 C C . TYR A 1 177 ? -6.429 -3.466 -6.155 1.00 95.81 177 TYR A C 1
ATOM 1446 O O . TYR A 1 177 ? -5.960 -2.368 -5.858 1.00 95.81 177 TYR A O 1
ATOM 1454 N N . ILE A 1 178 ? -7.748 -3.689 -6.218 1.00 97.56 178 ILE A N 1
ATOM 1455 C CA . ILE A 1 178 ? -8.760 -2.655 -5.981 1.00 97.56 178 ILE A CA 1
ATOM 1456 C C . ILE A 1 178 ? -8.692 -2.187 -4.527 1.00 97.56 178 ILE A C 1
ATOM 1458 O O . ILE A 1 178 ? -8.521 -0.994 -4.283 1.00 97.56 178 ILE A O 1
ATOM 1462 N N . ASN A 1 179 ? -8.765 -3.101 -3.552 1.00 98.19 179 ASN A N 1
ATOM 1463 C CA . ASN A 1 179 ? -8.718 -2.714 -2.136 1.00 98.19 179 ASN A CA 1
ATOM 1464 C C . ASN A 1 179 ? -7.362 -2.107 -1.750 1.00 98.19 179 ASN A C 1
ATOM 1466 O O . ASN A 1 179 ? -7.331 -1.150 -0.980 1.00 98.19 179 ASN A O 1
ATOM 1470 N N . CYS A 1 180 ? -6.262 -2.606 -2.323 1.00 97.94 180 CYS A N 1
ATOM 1471 C CA . CYS A 1 180 ? -4.927 -2.043 -2.137 1.00 97.94 180 CYS A CA 1
ATOM 1472 C C . CYS A 1 180 ? -4.865 -0.576 -2.596 1.00 97.94 180 CYS A C 1
ATOM 1474 O O . CYS A 1 180 ? -4.394 0.280 -1.851 1.00 97.94 180 CYS A O 1
ATOM 1476 N N . TRP A 1 181 ? -5.389 -0.259 -3.787 1.00 97.69 181 TRP A N 1
ATOM 1477 C CA . TRP A 1 181 ? -5.466 1.121 -4.276 1.00 97.69 181 TRP A CA 1
ATOM 1478 C C . TRP A 1 181 ? -6.392 1.992 -3.419 1.00 97.69 181 TRP A C 1
ATOM 1480 O O . TRP A 1 181 ? -5.964 3.045 -2.950 1.00 97.69 181 TRP A O 1
ATOM 1490 N N . TRP A 1 182 ? -7.614 1.537 -3.130 1.00 98.38 182 TRP A N 1
ATOM 1491 C CA . TRP A 1 182 ? -8.567 2.282 -2.299 1.00 98.38 182 TRP A CA 1
ATOM 1492 C C . TRP A 1 182 ? -8.015 2.624 -0.916 1.00 98.38 182 TRP A C 1
ATOM 1494 O O . TRP A 1 182 ? -8.167 3.749 -0.442 1.00 98.38 182 TRP A O 1
ATOM 1504 N N . LEU A 1 183 ? -7.370 1.667 -0.252 1.00 98.69 183 LEU A N 1
ATOM 1505 C CA . LEU A 1 183 ? -6.847 1.871 1.096 1.00 98.69 183 LEU A CA 1
ATOM 1506 C C . LEU A 1 183 ? -5.530 2.658 1.094 1.00 98.69 183 LEU A C 1
ATOM 1508 O O . LEU A 1 183 ? -5.245 3.317 2.096 1.00 98.69 183 LEU A O 1
ATOM 1512 N N . ALA A 1 184 ? -4.782 2.670 -0.018 1.00 97.88 184 ALA A N 1
ATOM 1513 C CA . ALA A 1 184 ? -3.669 3.597 -0.228 1.00 97.88 184 ALA A CA 1
ATOM 1514 C C . ALA A 1 184 ? -4.173 5.040 -0.392 1.00 97.88 184 ALA A C 1
ATOM 1516 O O . ALA A 1 184 ? -3.647 5.944 0.255 1.00 97.88 184 ALA A O 1
ATOM 1517 N N . GLU A 1 185 ? -5.214 5.254 -1.206 1.00 97.50 185 GLU A N 1
ATOM 1518 C CA . GLU A 1 185 ? -5.882 6.555 -1.377 1.00 97.50 185 GLU A CA 1
ATOM 1519 C C . GLU A 1 185 ? -6.375 7.094 -0.027 1.00 97.50 185 GLU A C 1
ATOM 1521 O O . GLU A 1 185 ? -6.097 8.238 0.320 1.00 97.50 185 GLU A O 1
ATOM 1526 N N . CYS A 1 186 ? -7.020 6.249 0.786 1.00 98.25 186 CYS A N 1
ATOM 1527 C CA . CYS A 1 186 ? -7.477 6.613 2.130 1.00 98.25 186 CYS A CA 1
ATOM 1528 C C . CYS A 1 186 ? -6.312 6.974 3.074 1.00 98.25 186 CYS A C 1
ATOM 1530 O O . CYS A 1 186 ? -6.380 7.973 3.794 1.00 98.25 186 CYS A O 1
ATOM 1532 N N . ALA A 1 187 ? -5.223 6.195 3.055 1.00 97.31 187 ALA A N 1
ATOM 1533 C CA . ALA A 1 187 ? -4.032 6.465 3.863 1.00 97.31 187 ALA A CA 1
ATOM 1534 C C . ALA A 1 187 ? -3.321 7.766 3.451 1.00 97.31 187 ALA A C 1
ATOM 1536 O O . ALA A 1 187 ? -2.779 8.468 4.305 1.00 97.31 187 ALA A O 1
ATOM 1537 N N . PHE A 1 188 ? -3.338 8.110 2.161 1.00 95.12 188 PHE A N 1
ATOM 1538 C CA . PHE A 1 188 ? -2.810 9.376 1.658 1.00 95.12 188 PHE A CA 1
ATOM 1539 C C . PHE A 1 188 ? -3.729 10.554 2.004 1.00 95.12 188 PHE A C 1
ATOM 1541 O O . PHE A 1 188 ? -3.262 11.577 2.508 1.00 95.12 188 PHE A O 1
ATOM 1548 N N . LEU A 1 189 ? -5.042 10.383 1.832 1.00 95.69 189 LEU A N 1
ATOM 1549 C CA . LEU A 1 189 ? -6.050 11.395 2.142 1.00 95.69 189 LEU A CA 1
ATOM 1550 C C . LEU A 1 189 ? -6.069 11.763 3.634 1.00 95.69 189 LEU A C 1
ATOM 1552 O O . LEU A 1 189 ? -6.374 12.906 3.971 1.00 95.69 189 LEU A O 1
ATOM 1556 N N . ALA A 1 190 ? -5.677 10.841 4.522 1.00 95.62 190 ALA A N 1
ATOM 1557 C CA . ALA A 1 190 ? -5.585 11.069 5.966 1.00 95.62 190 ALA A CA 1
ATOM 1558 C C . ALA A 1 190 ? -4.658 12.233 6.366 1.00 95.62 190 ALA A C 1
ATOM 1560 O O . ALA A 1 190 ? -4.778 12.756 7.470 1.00 95.62 190 ALA A O 1
ATOM 1561 N N . TYR A 1 191 ? -3.746 12.658 5.487 1.00 92.81 191 TYR A N 1
ATOM 1562 C CA . TYR A 1 191 ? -2.877 13.815 5.714 1.00 92.81 191 TYR A CA 1
ATOM 1563 C C . TYR A 1 191 ? -3.518 15.164 5.344 1.00 92.81 191 TYR A C 1
ATOM 1565 O O . TYR A 1 191 ? -2.936 16.212 5.627 1.00 92.81 191 TYR A O 1
ATOM 1573 N N . THR A 1 192 ? -4.681 15.156 4.687 1.00 92.62 192 THR A N 1
ATOM 1574 C CA . THR A 1 192 ? -5.401 16.368 4.262 1.00 92.62 192 THR A CA 1
ATOM 1575 C C . THR A 1 192 ? -6.261 16.959 5.375 1.00 92.62 192 THR A C 1
ATOM 1577 O O . THR A 1 192 ? -6.610 16.257 6.327 1.00 92.62 192 THR A O 1
ATOM 1580 N N . PRO A 1 193 ? -6.619 18.257 5.288 1.00 94.31 193 PRO A N 1
ATOM 1581 C CA . PRO A 1 193 ? -7.561 18.849 6.226 1.00 94.31 193 PRO A CA 1
ATOM 1582 C C . PRO A 1 193 ? -8.878 18.049 6.278 1.00 94.31 193 PRO A C 1
ATOM 1584 O O . PRO A 1 193 ? -9.397 17.687 5.219 1.00 94.31 193 PRO A O 1
ATOM 1587 N N . PRO A 1 194 ? -9.466 17.820 7.469 1.00 95.75 194 PRO A N 1
ATOM 1588 C CA . PRO A 1 194 ? -10.671 17.000 7.632 1.00 95.75 194 PRO A CA 1
ATOM 1589 C C . PRO A 1 194 ? -11.841 17.385 6.721 1.00 95.75 194 PRO A C 1
ATOM 1591 O O . PRO A 1 194 ? -12.512 16.512 6.177 1.00 95.75 194 PRO A O 1
ATOM 1594 N N . GLU A 1 195 ? -12.061 18.685 6.510 1.00 96.00 195 GLU A N 1
ATOM 1595 C CA . GLU A 1 195 ? -13.142 19.178 5.648 1.00 96.00 195 GLU A CA 1
ATOM 1596 C C . GLU A 1 195 ? -12.915 18.838 4.172 1.00 96.00 195 GLU A C 1
ATOM 1598 O O . GLU A 1 195 ? -13.850 18.477 3.458 1.00 96.00 195 GLU A O 1
ATOM 1603 N N . PHE A 1 196 ? -11.661 18.883 3.711 1.00 96.25 196 PHE A N 1
ATOM 1604 C CA . PHE A 1 196 ? -11.318 18.454 2.358 1.00 96.25 196 PHE A CA 1
ATOM 1605 C C . PHE A 1 196 ? -11.509 16.942 2.211 1.00 96.25 196 PHE A C 1
ATOM 1607 O O . PHE A 1 196 ? -12.146 16.499 1.254 1.00 96.25 196 PHE A O 1
ATOM 1614 N N . ALA A 1 197 ? -11.009 16.158 3.173 1.00 97.19 197 ALA A N 1
ATOM 1615 C CA . ALA A 1 197 ? -11.144 14.705 3.171 1.00 97.19 197 ALA A CA 1
ATOM 1616 C C . ALA A 1 197 ? -12.609 14.265 3.116 1.00 97.19 197 ALA A C 1
ATOM 1618 O O . ALA A 1 197 ? -12.968 13.423 2.293 1.00 97.19 197 ALA A O 1
ATOM 1619 N N . LYS A 1 198 ? -13.465 14.884 3.938 1.00 98.00 198 LYS A N 1
ATOM 1620 C CA . LYS A 1 198 ? -14.908 14.635 3.953 1.00 98.00 198 LYS A CA 1
ATOM 1621 C C . LYS A 1 198 ? -15.529 14.793 2.563 1.00 98.00 198 LYS A C 1
ATOM 1623 O O . LYS A 1 198 ? -16.212 13.881 2.107 1.00 98.00 198 LYS A O 1
ATOM 1628 N N . ILE A 1 199 ? -15.224 15.884 1.857 1.00 97.25 199 ILE A N 1
ATOM 1629 C CA . ILE A 1 199 ? -15.736 16.132 0.498 1.00 97.25 199 ILE A CA 1
ATOM 1630 C C . ILE A 1 199 ? -15.279 15.041 -0.484 1.00 97.25 199 ILE A C 1
ATOM 1632 O O . ILE A 1 199 ? -16.061 14.614 -1.335 1.00 97.25 199 ILE A O 1
ATOM 1636 N N . GLN A 1 200 ? -14.026 14.576 -0.398 1.00 97.75 200 GLN A N 1
ATOM 1637 C CA . GLN A 1 200 ? -13.544 13.506 -1.284 1.00 97.75 200 GLN A CA 1
ATOM 1638 C C . GLN A 1 200 ? -14.224 12.163 -0.982 1.00 97.75 200 GLN A C 1
ATOM 1640 O O . GLN A 1 200 ? -14.607 11.450 -1.908 1.00 97.75 200 GLN A O 1
ATOM 1645 N N . TYR A 1 201 ? -14.433 11.837 0.295 1.00 98.06 201 TYR A N 1
ATOM 1646 C CA . TYR A 1 201 ? -15.147 10.626 0.700 1.00 98.06 201 TYR A CA 1
ATOM 1647 C C . TYR A 1 201 ? -16.623 10.641 0.289 1.00 98.06 201 TYR A C 1
ATOM 1649 O O . TYR A 1 201 ? -17.121 9.632 -0.213 1.00 98.06 201 TYR A O 1
ATOM 1657 N N . GLU A 1 202 ? -17.308 11.779 0.421 1.00 97.12 202 GLU A N 1
ATOM 1658 C CA . GLU A 1 202 ? -18.691 11.944 -0.043 1.00 97.12 202 GLU A CA 1
ATOM 1659 C C . GLU A 1 202 ? -18.799 11.686 -1.554 1.00 97.12 202 GLU A C 1
ATOM 1661 O O . GLU A 1 202 ? -19.643 10.902 -1.991 1.00 97.12 202 GLU A O 1
ATOM 1666 N N . LYS A 1 203 ? -17.881 12.248 -2.356 1.00 96.06 203 LYS A N 1
ATOM 1667 C CA . LYS A 1 203 ? -17.797 11.976 -3.805 1.00 96.06 203 LYS A CA 1
ATOM 1668 C C . LYS A 1 203 ? -17.524 10.505 -4.126 1.00 96.06 203 LYS A C 1
ATOM 1670 O O . LYS A 1 2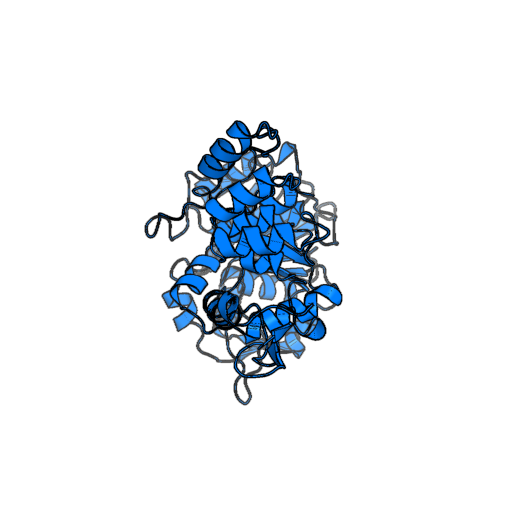03 ? -17.974 10.019 -5.159 1.00 96.06 203 LYS A O 1
ATOM 1675 N N . ALA A 1 204 ? -16.810 9.804 -3.248 1.00 96.44 204 ALA A N 1
ATOM 1676 C CA . ALA A 1 204 ? -16.489 8.386 -3.376 1.00 96.44 204 ALA A CA 1
ATOM 1677 C C . ALA A 1 204 ? -17.598 7.446 -2.848 1.00 96.44 204 ALA A C 1
ATOM 1679 O O . ALA A 1 204 ? -17.420 6.228 -2.841 1.00 96.44 204 ALA A O 1
ATOM 1680 N N . GLY A 1 205 ? -18.745 7.983 -2.406 1.00 96.44 205 GLY A N 1
ATOM 1681 C CA . GLY A 1 205 ? -19.895 7.196 -1.942 1.00 96.44 205 GLY A CA 1
ATOM 1682 C C . GLY A 1 205 ? -19.880 6.845 -0.448 1.00 96.44 205 GLY A C 1
ATOM 1683 O O . GLY A 1 205 ? -20.593 5.932 -0.011 1.00 96.44 205 GLY A O 1
ATOM 1684 N N . PHE A 1 206 ? -19.080 7.554 0.349 1.00 97.06 206 PHE A N 1
ATOM 1685 C CA . PHE A 1 206 ? -19.089 7.490 1.808 1.00 97.06 206 PHE A CA 1
ATOM 1686 C C . PHE A 1 206 ? -19.742 8.747 2.388 1.00 97.06 206 PHE A C 1
ATOM 1688 O O . PHE A 1 206 ? -19.089 9.748 2.659 1.00 97.06 206 PHE A O 1
ATOM 1695 N N . ASN A 1 207 ? -21.055 8.676 2.606 1.00 94.81 207 ASN A N 1
ATOM 1696 C CA . ASN A 1 207 ? -21.871 9.833 3.000 1.00 94.81 207 ASN A CA 1
ATOM 1697 C C . ASN A 1 207 ? -21.773 10.193 4.490 1.00 94.81 207 ASN A C 1
ATOM 1699 O O . ASN A 1 207 ? -22.478 11.084 4.955 1.00 94.81 207 ASN A O 1
ATOM 1703 N N . ASN A 1 208 ? -20.972 9.462 5.261 1.00 97.44 208 ASN A N 1
ATOM 1704 C CA . ASN A 1 208 ? -20.795 9.719 6.677 1.00 97.44 208 ASN A CA 1
ATOM 1705 C C . ASN A 1 208 ? -19.312 9.745 7.027 1.00 97.44 208 ASN A C 1
ATOM 1707 O O . ASN A 1 208 ? -18.530 8.947 6.505 1.00 97.44 208 ASN A O 1
ATOM 1711 N N . TYR A 1 209 ? -18.959 10.643 7.941 1.00 97.88 209 TYR A N 1
ATOM 1712 C CA . TYR A 1 209 ? -17.584 10.979 8.269 1.00 97.88 209 TYR A CA 1
ATOM 1713 C C . TYR A 1 209 ? -17.477 11.399 9.738 1.00 97.88 209 TYR A C 1
ATOM 1715 O O . TYR A 1 209 ? -18.294 12.184 10.221 1.00 97.88 209 TYR A O 1
ATOM 1723 N N . LYS A 1 210 ? -16.448 10.916 10.436 1.00 97.62 210 LYS A N 1
ATOM 1724 C CA . LYS A 1 210 ? -16.039 11.399 11.758 1.00 97.62 210 LYS A CA 1
ATOM 1725 C C . LYS A 1 210 ? -14.518 11.506 11.810 1.00 97.62 210 LYS A C 1
ATOM 1727 O O . LYS A 1 210 ? -13.808 10.573 11.440 1.00 97.62 210 LYS A O 1
ATOM 1732 N N . PHE A 1 211 ? -14.029 12.645 12.283 1.00 97.06 211 PHE A N 1
ATOM 1733 C CA . PHE A 1 211 ? -12.610 12.887 12.512 1.00 97.06 211 PHE A CA 1
ATOM 1734 C C . PHE A 1 211 ? -12.296 12.775 14.000 1.00 97.06 211 PHE A C 1
ATOM 1736 O O . PHE A 1 211 ? -13.017 13.322 14.832 1.00 97.06 211 PHE A O 1
ATOM 1743 N N . PHE A 1 212 ? -11.208 12.087 14.318 1.00 95.69 212 PHE A N 1
ATOM 1744 C CA . PHE A 1 212 ? -10.686 11.935 15.664 1.00 95.69 212 PHE A CA 1
ATOM 1745 C C . PHE A 1 212 ? -9.304 12.568 15.723 1.00 95.69 212 PHE A C 1
ATOM 1747 O O . PHE A 1 212 ? -8.440 12.258 14.902 1.00 95.69 212 PHE A O 1
ATOM 1754 N N . LYS A 1 213 ? -9.090 13.423 16.720 1.00 93.25 213 LYS A N 1
ATOM 1755 C CA . LYS A 1 213 ? -7.795 14.035 16.996 1.00 93.25 213 LYS A CA 1
ATOM 1756 C C . LYS A 1 213 ? -7.565 14.074 18.493 1.00 93.25 213 LYS A C 1
ATOM 1758 O O . LYS A 1 213 ? -8.331 14.711 19.205 1.00 93.25 213 LYS A O 1
ATOM 1763 N N . GLN A 1 214 ? -6.489 13.434 18.935 1.00 88.31 214 GLN A N 1
ATOM 1764 C CA . GLN A 1 214 ? -6.010 13.535 20.306 1.00 88.31 214 GLN A CA 1
ATOM 1765 C C . GLN A 1 214 ? -4.495 13.704 20.304 1.00 88.31 214 GLN A C 1
ATOM 1767 O O . GLN A 1 214 ? -3.763 12.898 19.726 1.00 88.31 214 GLN A O 1
ATOM 1772 N N . SER A 1 215 ? -4.019 14.770 20.950 1.00 83.12 215 SER A N 1
ATOM 1773 C CA . SER A 1 215 ? -2.606 15.161 20.916 1.00 83.12 215 SER A CA 1
ATOM 1774 C C . SER A 1 215 ? -2.103 15.267 19.462 1.00 83.12 215 SER A C 1
ATOM 1776 O O . SER A 1 215 ? -2.623 16.080 18.699 1.00 83.12 215 SER A O 1
ATOM 1778 N N . MET A 1 216 ? -1.131 14.439 19.068 1.00 81.12 216 MET A N 1
ATOM 1779 C CA . MET A 1 216 ? -0.572 14.382 17.709 1.00 81.12 216 MET A CA 1
ATOM 1780 C C . MET A 1 216 ? -1.156 13.242 16.859 1.00 81.12 216 MET A C 1
ATOM 1782 O O . MET A 1 21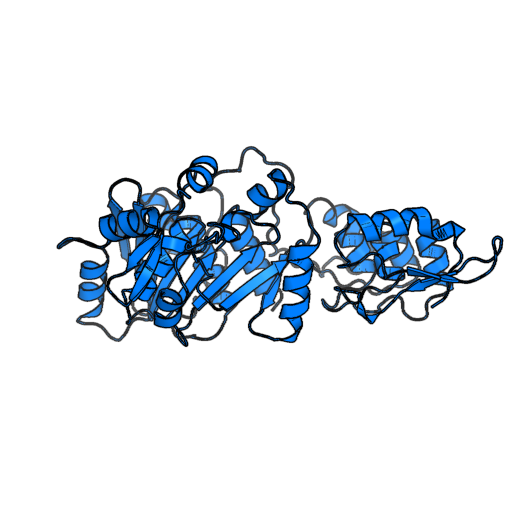6 ? -0.738 13.046 15.722 1.00 81.12 216 MET A O 1
ATOM 1786 N N . THR A 1 217 ? -2.097 12.465 17.403 1.00 88.94 217 THR A N 1
ATOM 1787 C CA . THR A 1 217 ? -2.692 11.315 16.717 1.00 88.94 217 THR A CA 1
ATOM 1788 C C . THR A 1 217 ? -4.001 11.714 16.056 1.00 88.94 217 THR A C 1
ATOM 1790 O O . THR A 1 217 ? -4.891 12.267 16.703 1.00 88.94 217 THR A O 1
ATOM 1793 N N . GLU A 1 218 ? -4.123 11.399 14.770 1.00 93.69 218 GLU A N 1
ATOM 1794 C CA . GLU A 1 218 ? -5.285 11.732 13.954 1.00 93.69 218 GLU A CA 1
ATOM 1795 C C . GLU A 1 218 ? -5.798 10.491 13.215 1.00 93.69 218 GLU A C 1
ATOM 1797 O O . GLU A 1 218 ? -5.023 9.681 12.696 1.00 93.69 218 GLU A O 1
ATOM 1802 N N . CYS A 1 219 ? -7.119 10.341 13.170 1.00 95.44 219 CYS A N 1
ATOM 1803 C CA . CYS A 1 219 ? -7.793 9.246 12.484 1.00 95.44 219 CYS A CA 1
ATOM 1804 C C . CYS A 1 219 ? -9.084 9.741 11.829 1.00 95.44 219 CYS A C 1
ATOM 1806 O O . CYS A 1 219 ? -9.844 10.510 12.416 1.00 95.44 219 CYS A O 1
ATOM 1808 N N . MET A 1 220 ? -9.360 9.258 10.622 1.00 97.56 220 MET A N 1
ATOM 1809 C CA . MET A 1 220 ? -10.613 9.491 9.909 1.00 97.56 220 MET A CA 1
ATOM 1810 C C . MET A 1 220 ? -11.418 8.198 9.866 1.00 97.56 220 MET A C 1
ATOM 1812 O O . MET A 1 220 ? -10.881 7.145 9.528 1.00 97.56 220 MET A O 1
ATOM 1816 N N . VAL A 1 221 ? -12.706 8.280 10.183 1.00 98.38 221 VAL A N 1
ATOM 1817 C CA . VAL A 1 221 ? -13.651 7.172 10.046 1.00 98.38 221 VAL A CA 1
ATOM 1818 C C . VAL A 1 221 ? -14.725 7.567 9.054 1.00 98.38 221 VAL A C 1
ATOM 1820 O O . VAL A 1 221 ? -15.393 8.585 9.233 1.00 98.38 221 VAL A O 1
ATOM 1823 N N . VAL A 1 222 ? -14.925 6.737 8.038 1.00 98.44 222 VAL A N 1
ATOM 1824 C CA . VAL A 1 222 ? -15.994 6.912 7.055 1.00 98.44 222 VAL A CA 1
ATOM 1825 C C . VAL A 1 222 ? -16.829 5.664 6.927 1.00 98.44 222 VAL A C 1
ATOM 1827 O O . VAL A 1 222 ? -16.322 4.552 7.071 1.00 98.44 222 VAL A O 1
ATOM 1830 N N . TRP A 1 223 ? -18.122 5.831 6.663 1.00 97.31 223 TRP A N 1
ATOM 1831 C CA . TRP A 1 223 ? -19.007 4.684 6.507 1.00 97.31 223 TRP A CA 1
ATOM 1832 C C . TRP A 1 223 ? -20.173 4.922 5.556 1.00 97.31 223 TRP A C 1
ATOM 1834 O O . TRP A 1 223 ? -20.678 6.032 5.368 1.00 97.31 223 TRP A O 1
ATOM 1844 N N . ASN A 1 224 ? -20.634 3.820 4.980 1.00 95.00 224 ASN A N 1
ATOM 1845 C CA . ASN A 1 224 ? -21.880 3.724 4.235 1.00 95.00 224 ASN A CA 1
ATOM 1846 C C . ASN A 1 224 ? -22.639 2.461 4.681 1.00 95.00 224 ASN A C 1
ATOM 1848 O O . ASN A 1 224 ? -22.355 1.896 5.737 1.00 95.00 224 ASN A O 1
ATOM 1852 N N . LYS A 1 225 ? -23.625 2.014 3.897 1.00 92.31 225 LYS A N 1
ATOM 1853 C CA . LYS A 1 225 ? -24.417 0.819 4.228 1.00 92.31 225 LYS A CA 1
ATOM 1854 C C . LYS A 1 225 ? -23.613 -0.488 4.198 1.00 92.31 225 LYS A C 1
ATOM 1856 O O . LYS A 1 225 ? -24.024 -1.440 4.842 1.00 92.31 225 LYS A O 1
ATOM 1861 N N . LYS A 1 226 ? -22.505 -0.548 3.450 1.00 93.38 226 LYS A N 1
ATOM 1862 C CA . LYS A 1 226 ? -21.730 -1.775 3.195 1.00 93.38 226 LYS A CA 1
ATOM 1863 C C . LYS A 1 226 ? -20.456 -1.869 4.033 1.00 93.38 226 LYS A C 1
ATOM 1865 O O . LYS A 1 226 ? -20.047 -2.970 4.393 1.00 93.38 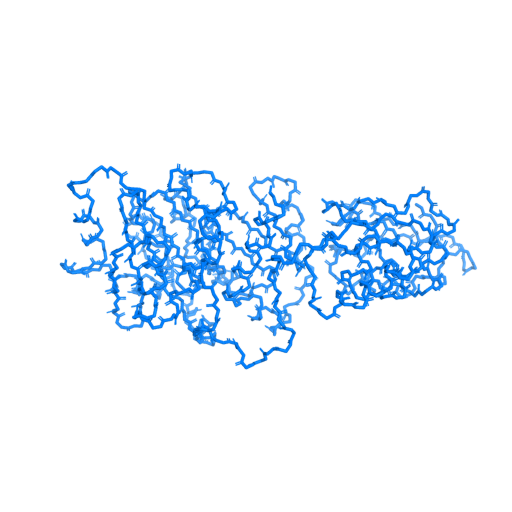226 LYS A O 1
ATOM 1870 N N . SER A 1 227 ? -19.808 -0.740 4.317 1.00 95.69 227 SER A N 1
ATOM 1871 C CA . SER A 1 227 ? -18.482 -0.742 4.937 1.00 95.69 227 SER A CA 1
ATOM 1872 C C . SER A 1 227 ? -18.177 0.477 5.790 1.00 95.69 227 SER A C 1
ATOM 1874 O O . SER A 1 227 ? -18.750 1.552 5.603 1.00 95.69 227 SER A O 1
ATOM 1876 N N . ILE A 1 228 ? -17.213 0.281 6.683 1.00 97.88 228 ILE A N 1
ATOM 1877 C CA . ILE A 1 228 ? -16.530 1.282 7.493 1.00 97.88 228 ILE A CA 1
ATOM 1878 C C . ILE A 1 228 ? -15.048 1.248 7.098 1.00 97.88 228 ILE A C 1
ATOM 1880 O O . ILE A 1 228 ? -14.459 0.168 7.035 1.00 97.88 228 ILE A O 1
ATOM 1884 N N . ILE A 1 229 ? -14.450 2.409 6.834 1.00 98.69 229 ILE A N 1
ATOM 1885 C CA . ILE A 1 229 ? -13.005 2.553 6.624 1.00 98.69 229 ILE A CA 1
ATOM 1886 C C . ILE A 1 229 ? -12.439 3.454 7.720 1.00 98.69 229 ILE A C 1
ATOM 1888 O O . ILE A 1 229 ? -12.958 4.543 7.967 1.00 98.69 229 ILE A O 1
ATOM 1892 N N . ILE A 1 230 ? -11.376 2.986 8.370 1.00 98.69 230 ILE A N 1
ATOM 1893 C CA . ILE A 1 230 ? -10.666 3.673 9.451 1.00 98.69 230 ILE A CA 1
ATOM 1894 C C . ILE A 1 230 ? -9.249 3.961 8.959 1.00 98.69 230 ILE A C 1
ATOM 1896 O O . ILE A 1 230 ? -8.486 3.033 8.700 1.00 98.69 230 ILE A O 1
ATOM 1900 N N . SER A 1 231 ? -8.904 5.238 8.818 1.00 98.38 231 SER A N 1
ATOM 1901 C CA . SER A 1 231 ? -7.626 5.677 8.251 1.00 98.38 231 SER A CA 1
ATOM 1902 C C . SER A 1 231 ? -6.833 6.476 9.272 1.00 98.38 231 SER A C 1
ATOM 1904 O O . SER A 1 231 ? -7.225 7.586 9.632 1.00 98.38 231 SER A O 1
ATOM 1906 N N . PHE A 1 232 ? -5.711 5.922 9.722 1.00 97.62 232 PHE A N 1
ATOM 1907 C CA . PHE A 1 232 ? -4.800 6.595 10.644 1.00 97.62 232 PHE A CA 1
ATOM 1908 C C . PHE A 1 232 ? -3.782 7.429 9.870 1.00 97.62 232 PHE A C 1
ATOM 1910 O O . PHE A 1 232 ? -3.090 6.923 8.978 1.00 97.62 232 PHE A O 1
ATOM 1917 N N . ARG A 1 233 ? -3.663 8.706 10.236 1.00 94.38 233 ARG A N 1
ATOM 1918 C CA . ARG A 1 233 ? -2.669 9.614 9.661 1.00 94.38 233 ARG A CA 1
ATOM 1919 C C . ARG A 1 233 ? -1.276 9.259 10.188 1.00 94.38 233 ARG A C 1
ATOM 1921 O O . ARG A 1 233 ? -1.108 8.966 11.371 1.00 94.38 233 ARG A O 1
ATOM 1928 N N . GLY A 1 234 ? -0.270 9.294 9.316 1.00 86.81 234 GLY A N 1
ATOM 1929 C CA . GLY A 1 234 ? 1.132 9.238 9.732 1.00 86.81 234 GLY A CA 1
ATOM 1930 C C . GLY A 1 234 ? 1.727 10.617 10.022 1.00 86.81 234 GLY A C 1
ATOM 1931 O O . GLY A 1 234 ? 1.118 11.653 9.769 1.00 86.81 234 GLY A O 1
ATOM 1932 N N . THR A 1 235 ? 2.958 10.655 10.515 1.00 77.31 235 THR A N 1
ATOM 1933 C CA . THR A 1 235 ? 3.656 11.925 10.744 1.00 77.31 235 THR A CA 1
ATOM 1934 C C . THR A 1 235 ? 4.137 12.497 9.411 1.00 77.31 235 THR A C 1
ATOM 1936 O O . THR A 1 235 ? 4.626 11.761 8.553 1.00 77.31 235 THR A O 1
ATOM 1939 N N . SER A 1 236 ? 3.948 13.801 9.202 1.00 63.47 236 SER A N 1
ATOM 1940 C CA . SER A 1 236 ? 4.445 14.500 8.009 1.00 63.47 236 SER A CA 1
ATOM 1941 C C . SER A 1 236 ? 5.951 14.772 8.099 1.00 63.47 236 SER A C 1
ATOM 1943 O O . SER A 1 236 ? 6.624 14.830 7.076 1.00 63.47 236 SER A O 1
ATOM 1945 N N . GLU A 1 237 ? 6.498 14.878 9.310 1.00 63.09 237 GLU A N 1
ATOM 1946 C CA . GLU A 1 237 ? 7.917 15.111 9.573 1.00 63.09 237 GLU A CA 1
ATOM 1947 C C . GLU A 1 237 ? 8.689 13.791 9.663 1.00 63.09 237 GLU A C 1
ATOM 1949 O O . GLU A 1 237 ? 8.638 13.057 10.647 1.00 63.09 237 GLU A O 1
ATOM 1954 N N . PHE A 1 238 ? 9.429 13.472 8.604 1.00 59.72 238 PHE A N 1
ATOM 1955 C CA . PHE A 1 238 ? 10.222 12.246 8.530 1.00 59.72 238 PHE A CA 1
ATOM 1956 C C . PHE A 1 238 ? 11.327 12.173 9.608 1.00 59.72 238 PHE A C 1
ATOM 1958 O O . PHE A 1 238 ? 11.647 11.089 10.098 1.00 59.72 238 PHE A O 1
ATOM 1965 N N . ASN A 1 239 ? 11.886 13.321 10.011 1.00 59.59 239 ASN A N 1
ATOM 1966 C CA . ASN A 1 239 ? 12.862 13.386 11.103 1.00 59.59 239 ASN A CA 1
ATOM 1967 C C . ASN A 1 239 ? 12.246 12.962 12.440 1.00 59.59 239 ASN A C 1
ATOM 1969 O O . ASN A 1 239 ? 12.903 12.245 13.191 1.00 59.59 239 ASN A O 1
ATOM 1973 N N . ASP A 1 240 ? 10.986 13.322 12.689 1.00 59.47 240 ASP A N 1
ATOM 1974 C CA . ASP A 1 240 ? 10.252 12.880 13.875 1.00 59.47 240 ASP A CA 1
ATOM 1975 C C . ASP A 1 240 ? 10.013 11.375 13.831 1.00 59.47 240 ASP A C 1
ATOM 1977 O O . ASP A 1 240 ? 10.249 10.698 14.824 1.00 59.47 240 ASP A O 1
ATOM 1981 N N . VAL A 1 241 ? 9.666 10.814 12.661 1.00 59.75 241 VAL A N 1
ATOM 1982 C CA . VAL A 1 241 ? 9.529 9.354 12.500 1.00 59.75 241 VAL A CA 1
ATOM 1983 C C . VAL A 1 241 ? 10.813 8.641 12.923 1.00 59.75 241 VAL A C 1
ATOM 1985 O O . VAL A 1 241 ? 10.743 7.688 13.692 1.00 59.75 241 VAL A O 1
ATOM 1988 N N . LEU A 1 242 ? 11.986 9.100 12.469 1.00 61.84 242 LEU A N 1
ATOM 1989 C CA . LEU A 1 242 ? 13.273 8.500 12.841 1.00 61.84 242 LEU A CA 1
ATOM 1990 C C . LEU A 1 242 ? 13.663 8.752 14.305 1.00 61.84 242 LEU A C 1
ATOM 1992 O O . LEU A 1 242 ? 14.217 7.856 14.945 1.00 61.84 242 LEU A O 1
ATOM 1996 N N . ALA A 1 243 ? 13.399 9.949 14.831 1.00 55.50 243 ALA A N 1
ATOM 1997 C CA . ALA A 1 243 ? 13.765 10.344 16.190 1.00 55.50 243 ALA A CA 1
ATOM 1998 C C . ALA A 1 243 ? 12.872 9.699 17.266 1.00 55.50 243 ALA A C 1
ATOM 2000 O O . ALA A 1 243 ? 13.365 9.386 18.355 1.00 55.50 243 ALA A O 1
ATOM 2001 N N . ASP A 1 244 ? 11.595 9.456 16.952 1.00 55.50 244 ASP A N 1
ATOM 2002 C CA . ASP A 1 244 ? 10.605 8.825 17.834 1.00 55.50 244 ASP A CA 1
ATOM 2003 C C . ASP A 1 244 ? 10.730 7.303 17.895 1.00 55.50 244 ASP A C 1
ATOM 2005 O O . ASP A 1 244 ? 10.135 6.668 18.771 1.00 55.50 244 ASP A O 1
ATOM 2009 N N . ILE A 1 245 ? 11.572 6.697 17.050 1.00 59.34 245 ILE A N 1
ATOM 2010 C CA . ILE A 1 245 ? 11.967 5.287 17.160 1.00 59.34 245 ILE A CA 1
ATOM 2011 C C . ILE A 1 245 ? 13.004 5.123 18.289 1.00 59.34 245 ILE A C 1
ATOM 2013 O O . ILE A 1 245 ? 14.089 4.557 18.148 1.00 59.34 245 ILE A O 1
ATOM 2017 N N . ARG A 1 246 ? 12.659 5.627 19.476 1.00 55.22 246 ARG A N 1
ATOM 2018 C CA . ARG A 1 246 ? 13.346 5.299 20.722 1.00 55.22 246 ARG A CA 1
ATOM 2019 C C . ARG A 1 246 ? 12.895 3.905 21.124 1.00 55.22 246 ARG A C 1
ATOM 2021 O O . ARG A 1 246 ? 11.779 3.693 21.584 1.00 55.22 246 ARG A O 1
ATOM 2028 N N . THR A 1 247 ? 13.804 2.962 20.928 1.00 63.34 247 THR A N 1
ATOM 2029 C CA . THR A 1 247 ? 13.673 1.505 21.009 1.00 63.34 247 THR A CA 1
ATOM 2030 C C . THR A 1 247 ? 13.276 0.963 22.392 1.00 63.34 247 THR A C 1
ATOM 2032 O O . THR A 1 247 ? 14.011 0.191 22.999 1.00 63.34 247 THR A O 1
ATOM 2035 N N . ILE A 1 248 ? 12.103 1.328 22.910 1.00 82.25 248 ILE A N 1
ATOM 2036 C CA . ILE A 1 248 ? 11.563 0.789 24.164 1.00 82.25 248 ILE A CA 1
ATOM 2037 C C . ILE A 1 248 ? 10.287 0.010 23.861 1.00 82.25 248 ILE A C 1
ATOM 2039 O O . ILE A 1 248 ? 9.315 0.558 23.341 1.00 82.25 248 ILE A O 1
ATOM 2043 N N . GLN A 1 249 ? 10.294 -1.272 24.219 1.00 89.75 249 GLN A N 1
ATOM 2044 C CA . GLN A 1 249 ? 9.113 -2.125 24.179 1.00 89.75 249 GLN A CA 1
ATOM 2045 C C . GLN A 1 249 ? 8.312 -2.008 25.482 1.00 89.75 249 GLN A C 1
ATOM 2047 O O . GLN A 1 249 ? 8.882 -1.888 26.565 1.00 89.75 249 GLN A O 1
ATOM 2052 N N . THR A 1 250 ? 6.990 -2.080 25.379 1.00 93.31 250 THR A N 1
ATOM 2053 C CA . THR A 1 250 ? 6.054 -2.182 26.506 1.00 93.31 250 THR A CA 1
ATOM 2054 C C . THR A 1 250 ? 5.094 -3.341 26.268 1.00 93.31 250 THR A C 1
ATOM 2056 O O . THR A 1 250 ? 4.849 -3.705 25.120 1.00 93.31 250 THR A O 1
ATOM 2059 N N . ASN A 1 251 ? 4.546 -3.919 27.335 1.00 96.44 251 ASN A N 1
ATOM 2060 C CA . ASN A 1 251 ? 3.583 -5.014 27.217 1.00 96.44 251 ASN A CA 1
ATOM 2061 C C . ASN A 1 251 ? 2.306 -4.534 26.517 1.00 96.44 251 ASN A C 1
ATOM 2063 O O . ASN A 1 251 ? 1.787 -3.458 26.835 1.00 96.44 251 ASN A O 1
ATOM 2067 N N . PHE A 1 252 ? 1.803 -5.346 25.590 1.00 96.56 252 PHE A N 1
ATOM 2068 C CA . PHE A 1 252 ? 0.500 -5.151 24.971 1.00 96.56 252 PHE A CA 1
ATOM 2069 C C . PHE A 1 252 ? -0.556 -5.974 25.735 1.00 96.56 252 PHE A C 1
ATOM 2071 O O . PHE A 1 252 ? -0.285 -7.130 26.054 1.00 96.56 252 PHE A O 1
ATOM 2078 N N . PRO A 1 253 ? -1.749 -5.428 26.050 1.00 94.81 253 PRO A N 1
ATOM 2079 C CA . PRO A 1 253 ? -2.708 -6.090 26.943 1.00 94.81 253 PRO A CA 1
ATOM 2080 C C . PRO A 1 253 ? -3.168 -7.486 26.509 1.00 94.81 253 PRO A C 1
ATOM 2082 O O . PRO A 1 253 ? -3.501 -8.296 27.366 1.00 94.81 253 PRO A O 1
ATOM 2085 N N . LEU A 1 254 ? -3.192 -7.761 25.202 1.00 94.88 254 LEU A N 1
ATOM 2086 C CA . LEU A 1 254 ? -3.629 -9.050 24.654 1.00 94.88 254 LEU A CA 1
ATOM 2087 C C . LEU A 1 254 ? -2.499 -10.087 24.536 1.00 94.88 254 LEU A C 1
ATOM 2089 O O . LEU A 1 254 ? -2.779 -11.237 24.218 1.00 94.88 254 LEU A O 1
ATOM 2093 N N . GLY A 1 255 ? -1.243 -9.703 24.783 1.00 96.00 255 GLY A N 1
ATOM 2094 C CA . GLY A 1 255 ? -0.078 -10.583 24.657 1.00 96.00 255 GLY A CA 1
ATOM 2095 C C . GLY A 1 255 ? 1.091 -9.932 23.919 1.00 96.00 255 GLY A C 1
ATOM 2096 O O . GLY A 1 255 ? 0.906 -9.074 23.051 1.00 96.00 255 GLY A O 1
ATOM 2097 N N . GLY A 1 256 ? 2.306 -10.349 24.273 1.00 95.75 256 GLY A N 1
ATOM 2098 C CA . GLY A 1 256 ? 3.550 -9.837 23.701 1.00 95.75 256 GLY A CA 1
ATOM 2099 C C . GLY A 1 256 ? 3.869 -8.379 24.041 1.00 95.75 256 GLY A C 1
ATOM 2100 O O . GLY A 1 256 ? 3.304 -7.761 24.953 1.00 95.75 256 GLY A O 1
ATOM 2101 N N . LYS A 1 257 ? 4.825 -7.815 23.300 1.00 95.50 257 LYS A N 1
ATOM 2102 C CA . LYS A 1 257 ? 5.317 -6.446 23.492 1.00 95.50 257 LYS A CA 1
ATOM 2103 C C . LYS A 1 257 ? 5.314 -5.637 22.207 1.00 95.50 257 LYS A C 1
ATOM 2105 O O . LYS A 1 257 ? 5.662 -6.125 21.137 1.00 95.50 257 LYS A O 1
ATOM 2110 N N . VAL A 1 258 ? 5.021 -4.348 22.339 1.00 94.69 258 VAL A N 1
ATOM 2111 C CA . VAL A 1 258 ? 4.941 -3.377 21.239 1.00 94.69 258 VAL A CA 1
ATOM 2112 C C . VAL A 1 258 ? 5.796 -2.148 21.520 1.00 94.69 258 VAL A C 1
ATOM 2114 O O . VAL A 1 258 ? 6.180 -1.888 22.660 1.00 94.69 258 VAL A O 1
ATOM 2117 N N . HIS A 1 259 ? 6.097 -1.370 20.484 1.00 91.81 259 HIS A N 1
ATOM 2118 C CA . HIS A 1 259 ? 6.801 -0.101 20.622 1.00 91.81 259 HIS A CA 1
ATOM 2119 C C . HIS A 1 259 ? 6.006 0.863 21.515 1.00 91.81 259 HIS A C 1
ATOM 2121 O O . HIS A 1 259 ? 4.845 1.179 21.234 1.00 91.81 259 HIS A O 1
ATOM 2127 N N . LYS A 1 260 ? 6.636 1.363 22.585 1.00 90.38 260 LYS A N 1
ATOM 2128 C CA . LYS A 1 260 ? 5.971 2.188 23.603 1.00 90.38 260 LYS A CA 1
ATOM 2129 C C . LYS A 1 260 ? 5.334 3.444 23.011 1.00 90.38 260 LYS A C 1
ATOM 2131 O O . LYS A 1 260 ? 4.180 3.723 23.311 1.00 90.38 260 LYS A O 1
ATOM 2136 N N . GLY A 1 261 ? 6.047 4.166 22.145 1.00 87.44 261 GLY A N 1
ATOM 2137 C CA . GLY A 1 261 ? 5.529 5.396 21.533 1.00 87.44 261 GLY A CA 1
ATOM 2138 C C . GLY A 1 261 ? 4.263 5.162 20.704 1.00 87.44 261 GLY A C 1
ATOM 2139 O O . GLY A 1 261 ? 3.290 5.900 20.841 1.00 87.44 261 GLY A O 1
ATOM 2140 N N . PHE A 1 262 ? 4.231 4.076 19.920 1.00 91.38 262 PHE A N 1
ATOM 2141 C CA . PHE A 1 262 ? 3.052 3.726 19.119 1.00 91.38 262 PHE A CA 1
ATOM 2142 C C . PHE A 1 262 ? 1.882 3.338 20.021 1.00 91.38 262 PHE A C 1
ATOM 2144 O O . PHE A 1 262 ? 0.751 3.744 19.772 1.00 91.38 262 PHE A O 1
ATOM 2151 N N . PHE A 1 263 ? 2.152 2.599 21.099 1.00 93.12 263 PHE A N 1
ATOM 2152 C CA . PHE A 1 263 ? 1.111 2.180 22.029 1.00 93.12 263 PHE A CA 1
ATOM 2153 C C . PHE A 1 263 ? 0.512 3.340 22.833 1.00 93.12 263 PHE A C 1
ATOM 2155 O O . PHE A 1 263 ? -0.702 3.377 23.021 1.00 93.12 263 PHE A O 1
ATOM 2162 N N . GLU A 1 264 ? 1.318 4.309 23.275 1.00 91.12 264 GLU A N 1
ATOM 2163 C CA . GLU A 1 264 ? 0.808 5.509 23.954 1.00 91.12 264 GLU A CA 1
ATOM 2164 C C . GLU A 1 264 ? -0.052 6.371 23.018 1.00 91.12 264 GLU A C 1
ATOM 2166 O O . GLU A 1 264 ? -1.165 6.755 23.382 1.00 91.12 264 GLU A O 1
ATOM 2171 N N . ALA A 1 265 ? 0.412 6.600 21.785 1.00 90.94 265 ALA A N 1
ATOM 2172 C CA . ALA A 1 265 ? -0.353 7.310 20.760 1.00 90.94 265 ALA A CA 1
ATOM 2173 C C . ALA A 1 265 ? -1.688 6.607 20.456 1.00 90.94 265 ALA A C 1
ATOM 2175 O O . ALA A 1 265 ? -2.752 7.227 20.496 1.00 90.94 265 ALA A O 1
ATOM 2176 N N . TYR A 1 266 ? -1.653 5.288 20.264 1.00 93.25 266 TYR A N 1
ATOM 2177 C CA . TYR A 1 266 ? -2.842 4.460 20.074 1.00 93.25 266 TYR A CA 1
ATOM 2178 C C . TYR A 1 266 ? -3.825 4.558 21.254 1.00 93.25 266 TYR A C 1
ATOM 2180 O O . TYR A 1 266 ? -5.018 4.786 21.050 1.00 93.25 266 TYR A O 1
ATOM 2188 N N . LYS A 1 267 ? -3.343 4.445 22.499 1.00 92.81 267 LYS A N 1
ATOM 2189 C CA . LYS A 1 267 ? -4.191 4.579 23.694 1.00 92.81 267 LYS A CA 1
ATOM 2190 C C . LYS A 1 267 ? -4.881 5.940 23.765 1.00 92.81 267 LYS A C 1
ATOM 2192 O O . LYS A 1 267 ? -6.039 5.980 24.183 1.00 92.81 267 LYS A O 1
ATOM 2197 N N . SER A 1 268 ? -4.202 7.014 23.350 1.00 90.75 268 SER A N 1
ATOM 2198 C CA . SER A 1 268 ? -4.748 8.376 23.396 1.00 90.75 268 SER A CA 1
ATOM 2199 C C . SER A 1 268 ? -6.023 8.542 22.563 1.00 90.75 268 SER A C 1
ATOM 2201 O O . SER A 1 268 ? -6.952 9.197 23.016 1.00 90.75 268 SER A O 1
ATOM 2203 N N . ILE A 1 269 ? -6.104 7.902 21.391 1.00 90.50 269 ILE A N 1
ATOM 2204 C CA . ILE A 1 269 ? -7.259 8.017 20.485 1.00 90.50 269 ILE A CA 1
ATOM 2205 C C . ILE A 1 269 ? -8.297 6.904 20.692 1.00 90.50 269 ILE A C 1
ATOM 2207 O O . ILE A 1 269 ? -9.466 7.050 20.335 1.00 90.50 269 ILE A O 1
ATOM 2211 N N . LYS A 1 270 ? -7.873 5.775 21.271 1.00 87.56 270 LYS A N 1
ATOM 2212 C CA . LYS A 1 270 ? -8.739 4.636 21.596 1.00 87.56 270 LYS A CA 1
ATOM 2213 C C . LYS A 1 270 ? -9.661 4.919 22.784 1.00 87.56 270 LYS A C 1
ATOM 2215 O O . LYS A 1 270 ? -10.808 4.484 22.757 1.00 87.56 270 LYS A O 1
ATOM 2220 N N . SER A 1 271 ? -9.128 5.534 23.840 1.00 79.62 271 SER A N 1
ATOM 2221 C CA . SER A 1 271 ? -9.738 5.529 25.178 1.00 79.62 271 SER A CA 1
ATOM 2222 C C . SER A 1 271 ? -10.795 6.623 25.364 1.00 79.62 271 SER A C 1
ATOM 2224 O O . SER A 1 271 ? -10.715 7.671 24.732 1.00 79.62 271 SER A O 1
ATOM 2226 N N . GLY A 1 272 ? -11.726 6.396 26.296 1.00 76.19 272 GLY A N 1
ATOM 2227 C CA . GLY A 1 272 ? -12.789 7.336 26.673 1.00 76.19 272 GLY A CA 1
ATOM 2228 C C . GLY A 1 272 ? -14.149 7.005 26.054 1.00 76.19 272 GLY A C 1
ATOM 2229 O O . GLY A 1 272 ? -14.238 6.203 25.123 1.00 76.19 272 GLY A O 1
ATOM 2230 N N . ASP A 1 273 ? -15.202 7.635 26.574 1.00 74.50 273 ASP A N 1
ATOM 2231 C CA . ASP A 1 273 ? -16.584 7.425 26.111 1.00 74.50 273 ASP A CA 1
ATOM 2232 C C . ASP A 1 273 ? -16.763 7.873 24.648 1.00 74.50 273 ASP A C 1
ATOM 2234 O O . ASP A 1 273 ? -17.452 7.219 23.874 1.00 74.50 273 ASP A O 1
ATOM 2238 N N . ASP A 1 274 ? -16.019 8.898 24.224 1.00 80.88 274 ASP A N 1
ATOM 2239 C CA . ASP A 1 274 ? -15.960 9.374 22.834 1.00 80.88 274 ASP A CA 1
ATOM 2240 C C . ASP A 1 274 ? -14.798 8.770 22.019 1.00 80.88 274 ASP A C 1
ATOM 2242 O O . ASP A 1 274 ? -14.472 9.249 20.927 1.00 80.88 274 ASP A O 1
ATOM 2246 N N . GLY A 1 275 ? -14.141 7.735 22.550 1.00 91.12 275 GLY A N 1
ATOM 2247 C CA . GLY A 1 275 ? -12.982 7.093 21.938 1.00 91.12 275 GLY A CA 1
ATOM 2248 C C . GLY A 1 275 ? -13.314 6.361 20.636 1.00 91.12 275 GLY A C 1
ATOM 2249 O O . GLY A 1 275 ? -14.450 5.947 20.388 1.00 91.12 275 GLY A O 1
ATOM 2250 N N . LEU A 1 276 ? -12.296 6.153 19.794 1.00 94.50 276 LEU A N 1
ATOM 2251 C CA . LEU A 1 276 ? -12.467 5.490 18.498 1.00 94.50 276 LEU A CA 1
ATOM 2252 C C . LEU A 1 276 ? -13.123 4.109 18.636 1.00 94.50 276 LEU A C 1
ATOM 2254 O O . LEU A 1 276 ? -14.024 3.785 17.870 1.00 94.50 276 LEU A O 1
ATOM 2258 N N . LYS A 1 277 ? -12.691 3.293 19.607 1.00 92.31 277 LYS A N 1
ATOM 2259 C CA . LYS A 1 277 ? -13.220 1.932 19.781 1.00 92.31 277 LYS A CA 1
ATOM 2260 C C . LYS A 1 277 ? -14.707 1.954 20.141 1.00 92.31 277 LYS A C 1
ATOM 2262 O O . LYS A 1 277 ? -15.490 1.310 19.448 1.00 92.31 277 LYS A O 1
ATOM 2267 N N . THR A 1 278 ? -15.083 2.752 21.140 1.00 92.62 278 THR A N 1
ATOM 2268 C CA . THR A 1 278 ? -16.473 2.931 21.581 1.00 92.62 278 THR A CA 1
ATOM 2269 C C . THR A 1 278 ? -17.364 3.379 20.425 1.00 92.62 278 THR A C 1
ATOM 2271 O O . THR A 1 278 ? -18.401 2.773 20.171 1.00 92.62 278 THR A O 1
ATOM 2274 N N . PHE A 1 279 ? -16.908 4.359 19.638 1.00 94.69 279 PHE A N 1
ATOM 2275 C CA . PHE A 1 279 ? -17.649 4.838 18.473 1.00 94.69 279 PHE A CA 1
ATOM 2276 C C . PHE A 1 279 ? -17.891 3.747 17.418 1.00 94.69 279 PHE A C 1
ATOM 2278 O O . PHE A 1 279 ? -18.989 3.650 16.874 1.00 94.69 279 PHE A O 1
ATOM 2285 N N . ILE A 1 280 ? -16.883 2.922 17.107 1.00 93.81 280 ILE A N 1
ATOM 2286 C CA . ILE A 1 280 ? -17.038 1.835 16.127 1.00 93.81 280 ILE A CA 1
ATOM 2287 C C . ILE A 1 280 ? -17.958 0.735 16.667 1.00 93.81 280 ILE A C 1
ATOM 2289 O O . ILE A 1 280 ? -18.785 0.209 15.920 1.00 93.81 280 ILE A O 1
ATOM 2293 N N . GLU A 1 281 ? -17.848 0.398 17.952 1.00 91.25 281 GLU A N 1
ATOM 2294 C CA . GLU A 1 281 ? -18.742 -0.563 18.605 1.00 91.25 281 GLU A CA 1
ATOM 2295 C C . GLU A 1 281 ? -20.193 -0.075 18.551 1.00 91.25 281 GLU A C 1
ATOM 2297 O O . GLU A 1 281 ? -21.068 -0.820 18.127 1.00 91.25 281 GLU A O 1
ATOM 2302 N N . GLU A 1 282 ? -20.458 1.192 18.864 1.00 91.25 282 GLU A N 1
ATOM 2303 C CA . GLU A 1 282 ? -21.793 1.789 18.743 1.00 91.25 282 GLU A CA 1
ATOM 2304 C C . GLU A 1 282 ? -22.314 1.807 17.308 1.00 91.25 282 GLU A C 1
ATOM 2306 O O . GLU A 1 282 ? -23.450 1.407 17.057 1.00 91.25 282 GLU A O 1
ATOM 2311 N N . LEU A 1 283 ? -21.470 2.189 16.348 1.00 90.88 283 LEU A N 1
ATOM 2312 C CA . LEU A 1 283 ? -21.829 2.227 14.932 1.00 90.88 283 LEU A CA 1
ATOM 2313 C C . LEU A 1 283 ? -22.193 0.840 14.368 1.00 90.88 283 LEU A C 1
ATOM 2315 O O . LEU A 1 283 ? -22.841 0.749 13.321 1.00 90.88 283 LEU A O 1
ATOM 2319 N N . THR A 1 284 ? -21.774 -0.232 15.044 1.00 88.56 284 THR A N 1
ATOM 2320 C CA . THR A 1 284 ? -21.967 -1.623 14.615 1.00 88.56 284 THR A CA 1
ATOM 2321 C C . THR A 1 284 ? -23.001 -2.398 15.441 1.00 88.56 284 THR A C 1
ATOM 2323 O O . THR A 1 284 ? -23.296 -3.534 15.078 1.00 88.56 284 THR A O 1
ATOM 2326 N N . LYS A 1 285 ? -23.609 -1.798 16.482 1.00 84.56 285 LYS A N 1
ATOM 2327 C CA . LYS A 1 285 ? -24.615 -2.452 17.350 1.00 84.56 285 LYS A CA 1
ATOM 2328 C C . LYS A 1 285 ? -25.905 -2.853 16.618 1.00 84.56 285 LYS A C 1
ATOM 2330 O O . LYS A 1 285 ? -26.368 -3.975 16.792 1.00 84.56 285 LYS A O 1
ATOM 2335 N N . ASP A 1 286 ? -26.452 -1.968 15.779 1.00 68.88 286 ASP A N 1
ATOM 2336 C CA . ASP A 1 286 ? -27.847 -2.061 15.296 1.00 68.88 286 ASP A CA 1
ATOM 2337 C C . ASP A 1 286 ? -27.984 -2.192 13.764 1.00 68.88 286 ASP A C 1
ATOM 2339 O O . ASP A 1 286 ? -28.983 -1.775 13.172 1.00 68.88 286 ASP A O 1
ATOM 2343 N N . GLN A 1 287 ? -26.958 -2.687 13.069 1.00 64.06 287 GLN A N 1
ATOM 2344 C CA . GLN A 1 287 ? -26.916 -2.718 11.600 1.00 64.06 287 GLN A CA 1
ATOM 2345 C C . GLN A 1 287 ? -26.522 -4.102 11.076 1.00 64.06 287 GLN A C 1
ATOM 2347 O O . GLN A 1 287 ? -25.808 -4.848 11.746 1.00 64.06 287 GLN A O 1
ATOM 2352 N N . GLU A 1 288 ? -26.936 -4.429 9.843 1.00 68.38 288 GLU A N 1
ATOM 2353 C CA . GLU A 1 288 ? -26.336 -5.544 9.097 1.00 68.38 288 GLU A CA 1
ATOM 2354 C C . GLU A 1 288 ? -24.807 -5.423 9.140 1.00 68.38 288 GLU A C 1
ATOM 2356 O O . GLU A 1 288 ? -24.268 -4.314 9.062 1.00 68.38 288 GLU A O 1
ATOM 2361 N N . LYS A 1 289 ? -24.107 -6.557 9.288 1.00 81.00 289 LYS A N 1
ATOM 2362 C CA . LYS A 1 289 ? -22.644 -6.594 9.429 1.00 81.00 289 LYS A CA 1
ATOM 2363 C C . LYS A 1 289 ? -21.971 -5.825 8.286 1.00 81.00 289 LYS A C 1
ATOM 2365 O O . LYS A 1 289 ? -21.856 -6.329 7.171 1.00 81.00 289 LYS A O 1
ATOM 2370 N N . ARG A 1 290 ? -21.492 -4.614 8.583 1.00 90.81 290 ARG A N 1
ATOM 2371 C CA . ARG A 1 290 ? -20.642 -3.822 7.687 1.00 90.81 290 ARG A CA 1
ATOM 2372 C C . ARG A 1 290 ? -19.224 -4.361 7.752 1.00 90.81 290 ARG A C 1
ATOM 2374 O O . ARG A 1 290 ? -18.728 -4.654 8.837 1.00 90.81 290 ARG A O 1
ATOM 2381 N N . ALA A 1 291 ? -18.557 -4.438 6.607 1.00 95.75 291 ALA A N 1
ATOM 2382 C CA . ALA A 1 291 ? -17.136 -4.750 6.599 1.00 95.75 291 ALA A CA 1
ATOM 2383 C C . ALA A 1 291 ? -16.332 -3.587 7.190 1.00 95.75 291 ALA A C 1
ATOM 2385 O O . ALA A 1 291 ? -16.595 -2.431 6.860 1.00 95.75 291 ALA A O 1
ATOM 2386 N N . ILE A 1 292 ? -15.343 -3.878 8.028 1.00 97.50 292 ILE A N 1
ATOM 2387 C CA . ILE A 1 292 ? -14.527 -2.875 8.719 1.00 97.50 292 ILE A CA 1
ATOM 2388 C C . ILE A 1 292 ? -13.092 -3.009 8.229 1.00 97.50 292 ILE A C 1
ATOM 2390 O O . ILE A 1 292 ? -12.404 -3.977 8.554 1.00 97.50 292 ILE A O 1
ATOM 2394 N N . TRP A 1 293 ? -12.647 -2.034 7.447 1.00 98.69 293 TRP A N 1
ATOM 2395 C CA . TRP A 1 293 ? -11.302 -1.992 6.891 1.00 98.69 293 TRP A CA 1
ATOM 2396 C C . TRP A 1 293 ? -10.478 -0.915 7.571 1.00 98.69 293 TRP A C 1
ATOM 2398 O O . TRP A 1 293 ? -10.935 0.212 7.757 1.00 98.69 293 TRP A O 1
ATOM 2408 N N . ILE A 1 294 ? -9.254 -1.265 7.945 1.00 98.75 294 ILE A N 1
ATOM 2409 C CA . ILE A 1 294 ? -8.335 -0.351 8.616 1.00 98.75 294 ILE A CA 1
ATOM 2410 C C . ILE A 1 294 ? -7.138 -0.110 7.702 1.00 98.75 294 ILE A C 1
ATOM 2412 O O . ILE A 1 294 ? -6.646 -1.029 7.043 1.00 98.75 294 ILE A O 1
ATOM 2416 N N . THR A 1 295 ? -6.675 1.134 7.652 1.00 98.81 295 THR A N 1
ATOM 2417 C CA . THR A 1 295 ? -5.510 1.518 6.866 1.00 98.81 295 THR A CA 1
ATOM 2418 C C . THR A 1 295 ? -4.689 2.613 7.526 1.00 98.81 295 THR A C 1
ATOM 2420 O O . THR A 1 295 ? -5.157 3.347 8.400 1.00 98.81 295 THR A O 1
ATOM 2423 N N . GLY A 1 296 ? -3.434 2.715 7.109 1.00 97.94 296 GLY A N 1
ATOM 2424 C CA . GLY A 1 296 ? -2.535 3.770 7.534 1.00 97.94 296 GLY A CA 1
ATOM 2425 C C . GLY A 1 296 ? -1.199 3.704 6.809 1.00 97.94 296 GLY A C 1
ATOM 2426 O O . GLY A 1 296 ? -0.740 2.637 6.390 1.00 97.94 296 GLY A O 1
ATOM 2427 N N . HIS A 1 297 ? -0.569 4.866 6.688 1.00 95.69 297 HIS A N 1
ATOM 2428 C CA . HIS A 1 297 ? 0.764 5.015 6.122 1.00 95.69 297 HIS A CA 1
ATOM 2429 C C . HIS A 1 297 ? 1.779 5.386 7.211 1.00 95.69 297 HIS A C 1
ATOM 2431 O O . HIS A 1 297 ? 1.447 6.148 8.122 1.00 95.69 297 HIS A O 1
ATOM 2437 N N . SER A 1 298 ? 3.018 4.891 7.113 1.00 92.62 298 SER A N 1
ATOM 2438 C CA . SER A 1 298 ? 4.106 5.234 8.042 1.00 92.62 298 SER A CA 1
ATOM 2439 C C . SER A 1 298 ? 3.703 4.995 9.507 1.00 92.62 298 SER A C 1
ATOM 2441 O O . SER A 1 298 ? 3.180 3.930 9.838 1.00 92.62 298 SER A O 1
ATOM 2443 N N . PHE A 1 299 ? 3.882 5.991 10.382 1.00 91.62 299 PHE A N 1
ATOM 2444 C CA . PHE A 1 299 ? 3.399 6.000 11.765 1.00 91.62 299 PHE A CA 1
ATOM 2445 C C . PHE A 1 299 ? 1.912 5.616 11.888 1.00 91.62 299 PHE A C 1
ATOM 2447 O O . PHE A 1 299 ? 1.547 4.822 12.753 1.00 91.62 299 PHE A O 1
ATOM 2454 N N . GLY A 1 300 ? 1.056 6.089 10.978 1.00 95.19 300 GLY A N 1
ATOM 2455 C CA . GLY A 1 300 ? -0.364 5.736 10.947 1.00 95.19 300 GLY A CA 1
ATOM 2456 C C . GLY A 1 300 ? -0.589 4.252 10.657 1.00 95.19 300 GLY A C 1
ATOM 2457 O O . GLY A 1 300 ? -1.491 3.641 11.219 1.00 95.19 300 GLY A O 1
ATOM 2458 N N . GLY A 1 301 ? 0.282 3.628 9.860 1.00 96.56 301 GLY A N 1
ATOM 2459 C CA . GLY A 1 301 ? 0.274 2.181 9.635 1.00 96.56 301 GLY A CA 1
ATOM 2460 C C . GLY A 1 301 ? 0.583 1.373 10.903 1.00 96.56 301 GLY A C 1
ATOM 2461 O O . GLY A 1 301 ? -0.007 0.315 11.121 1.00 96.56 301 GLY A O 1
ATOM 2462 N N . ALA A 1 302 ? 1.436 1.897 11.790 1.00 95.00 302 ALA A N 1
ATOM 2463 C CA . ALA A 1 302 ? 1.697 1.278 13.090 1.00 95.00 302 ALA A CA 1
ATOM 2464 C C . ALA A 1 302 ? 0.458 1.328 14.003 1.00 95.00 302 ALA A C 1
ATOM 2466 O O . ALA A 1 302 ? 0.088 0.322 14.612 1.00 95.00 302 ALA A O 1
ATOM 2467 N N . LEU A 1 303 ? -0.219 2.482 14.060 1.00 96.31 303 LEU A N 1
ATOM 2468 C CA . LEU A 1 303 ? -1.459 2.649 14.826 1.00 96.31 303 LEU A CA 1
ATOM 2469 C C . LEU A 1 303 ? -2.601 1.786 14.278 1.00 96.31 303 LEU A C 1
ATOM 2471 O O . LEU A 1 303 ? -3.325 1.160 15.051 1.00 96.31 303 LEU A O 1
ATOM 2475 N N . ALA A 1 304 ? -2.712 1.704 12.951 1.00 98.19 304 ALA A N 1
ATOM 2476 C CA . ALA A 1 304 ? -3.640 0.828 12.250 1.00 98.19 304 ALA A CA 1
ATOM 2477 C C . ALA A 1 304 ? -3.443 -0.644 12.651 1.00 98.19 304 ALA A C 1
ATOM 2479 O O . ALA A 1 304 ? -4.415 -1.327 12.972 1.00 98.19 304 ALA A O 1
ATOM 2480 N N . GLY A 1 305 ? -2.193 -1.119 12.711 1.00 97.81 305 GLY A N 1
ATOM 2481 C CA . GLY A 1 305 ? -1.868 -2.474 13.163 1.00 97.81 305 GLY A CA 1
ATOM 2482 C C . GLY A 1 305 ? -2.211 -2.739 14.633 1.00 97.81 305 GLY A C 1
ATOM 2483 O O . GLY A 1 305 ? -2.745 -3.802 14.960 1.00 97.81 305 GLY A O 1
ATOM 2484 N N . LEU A 1 306 ? -1.974 -1.768 15.523 1.00 97.38 306 LEU A N 1
ATOM 2485 C CA . LEU A 1 306 ? -2.374 -1.862 16.934 1.00 97.38 306 LEU A CA 1
ATOM 2486 C C . LEU A 1 306 ? -3.900 -1.916 17.090 1.00 97.38 306 LEU A C 1
ATOM 2488 O O . LEU A 1 306 ? -4.406 -2.778 17.808 1.00 97.38 306 LEU A O 1
ATOM 2492 N N . PHE A 1 307 ? -4.636 -1.044 16.391 1.00 97.44 307 PHE A N 1
ATOM 2493 C CA . PHE A 1 307 ? -6.100 -1.039 16.424 1.00 97.44 307 PHE A CA 1
ATOM 2494 C C . PHE A 1 307 ? -6.681 -2.328 15.834 1.00 97.44 307 PHE A C 1
ATOM 2496 O O . PHE A 1 307 ? -7.569 -2.916 16.440 1.00 97.44 307 PHE A O 1
ATOM 2503 N N . PHE A 1 308 ? -6.143 -2.821 14.714 1.00 97.88 308 PHE A N 1
ATOM 2504 C CA . PHE A 1 308 ? -6.550 -4.101 14.128 1.00 97.88 308 PHE A CA 1
ATOM 2505 C C . PHE A 1 308 ? -6.359 -5.263 15.106 1.00 97.88 308 PHE A C 1
ATOM 2507 O O . PHE A 1 308 ? -7.247 -6.103 15.249 1.00 97.88 308 PHE A O 1
ATOM 2514 N N . THR A 1 309 ? -5.231 -5.289 15.818 1.00 97.06 309 THR A N 1
ATOM 2515 C CA . THR A 1 309 ? -4.949 -6.330 16.815 1.00 97.06 309 THR A CA 1
ATOM 2516 C C . THR A 1 309 ? -5.917 -6.261 17.998 1.00 97.06 309 THR A C 1
ATOM 2518 O O . THR A 1 309 ? -6.407 -7.294 18.432 1.00 97.06 309 THR A O 1
ATOM 2521 N N . ASP A 1 310 ? -6.249 -5.061 18.480 1.00 95.44 310 ASP A N 1
ATOM 2522 C CA . ASP A 1 310 ? -7.184 -4.860 19.599 1.00 95.44 310 ASP A CA 1
ATOM 2523 C C . ASP A 1 310 ? -8.675 -5.003 19.231 1.00 95.44 310 ASP A C 1
ATOM 2525 O O . ASP A 1 310 ? -9.529 -5.130 20.114 1.00 95.44 310 ASP A O 1
ATOM 2529 N N . PHE A 1 311 ? -9.003 -4.940 17.939 1.00 94.12 311 PHE A N 1
ATOM 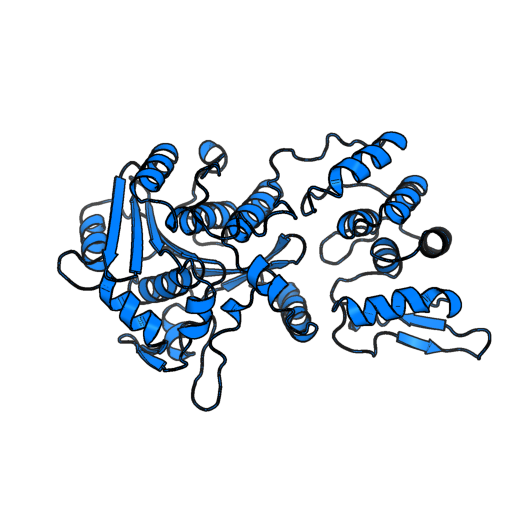2530 C CA . PHE A 1 311 ? -10.372 -4.964 17.434 1.00 94.12 311 PHE A CA 1
ATOM 2531 C C . PHE A 1 311 ? -10.604 -6.189 16.539 1.00 94.12 311 PHE A C 1
ATOM 2533 O O . PHE A 1 311 ? -10.413 -6.151 15.321 1.00 94.12 311 PHE A O 1
ATOM 2540 N N . GLU A 1 312 ? -11.026 -7.297 17.153 1.00 91.56 312 GLU A N 1
ATOM 2541 C CA . GLU A 1 312 ? -11.208 -8.600 16.489 1.00 91.56 312 GLU A CA 1
ATOM 2542 C C . GLU A 1 312 ? -12.245 -8.573 15.358 1.00 91.56 312 GLU A C 1
ATOM 2544 O O . GLU A 1 312 ? -12.078 -9.262 14.355 1.00 91.56 312 GLU A O 1
ATOM 2549 N N . ASN A 1 313 ? -13.269 -7.720 15.468 1.00 91.38 313 ASN A N 1
ATOM 2550 C CA . ASN A 1 313 ? -14.342 -7.590 14.474 1.00 91.38 313 ASN A CA 1
ATOM 2551 C C . ASN A 1 313 ? -13.908 -6.896 13.166 1.00 91.38 313 ASN A C 1
ATOM 2553 O O . ASN A 1 313 ? -14.724 -6.744 12.255 1.00 91.38 313 ASN A O 1
ATOM 2557 N N . ALA A 1 314 ? -12.651 -6.453 13.050 1.00 95.56 314 ALA A N 1
ATOM 2558 C CA . ALA A 1 314 ? -12.143 -5.883 11.807 1.00 95.56 314 ALA A CA 1
ATOM 2559 C C . ALA A 1 314 ? -12.066 -6.931 10.684 1.00 95.56 314 ALA A C 1
ATOM 2561 O O . ALA A 1 314 ? -11.495 -8.006 10.863 1.00 95.56 314 ALA A O 1
ATOM 2562 N N . THR A 1 315 ? -12.579 -6.578 9.503 1.00 97.00 315 THR A N 1
ATOM 2563 C CA . THR A 1 315 ? -12.556 -7.419 8.296 1.00 97.00 315 THR A CA 1
ATOM 2564 C C . THR A 1 315 ? -11.155 -7.559 7.724 1.00 97.00 315 THR A C 1
ATOM 2566 O O . THR A 1 315 ? -10.773 -8.658 7.334 1.00 97.00 315 THR A O 1
ATOM 2569 N N . GLY A 1 316 ? -10.380 -6.474 7.687 1.00 98.06 316 GLY A N 1
ATOM 2570 C CA . GLY A 1 316 ? -9.005 -6.548 7.216 1.00 98.06 316 GLY A CA 1
ATOM 2571 C C . GLY A 1 316 ? -8.193 -5.271 7.388 1.00 98.06 316 GLY A C 1
ATOM 2572 O O . GLY A 1 316 ? -8.714 -4.216 7.760 1.00 98.06 316 GLY A O 1
ATOM 2573 N N . LEU A 1 317 ? -6.895 -5.396 7.118 1.00 98.56 317 LEU A N 1
ATOM 2574 C CA . LEU A 1 317 ? -5.890 -4.353 7.308 1.00 98.56 317 LEU A CA 1
ATOM 2575 C C . LEU A 1 317 ? -5.018 -4.203 6.058 1.00 98.56 317 LEU A C 1
ATOM 2577 O O . LEU A 1 317 ? -4.470 -5.183 5.560 1.00 98.56 317 LEU A O 1
ATOM 2581 N N . TYR A 1 318 ? -4.819 -2.968 5.608 1.00 98.56 318 TYR A N 1
ATOM 2582 C CA . TYR A 1 318 ? -3.748 -2.622 4.675 1.00 98.56 318 TYR A CA 1
ATOM 2583 C C . TYR A 1 318 ? -2.842 -1.574 5.311 1.00 98.56 318 TYR A C 1
ATOM 2585 O O . TYR A 1 318 ? -3.312 -0.555 5.800 1.00 98.56 318 TYR A O 1
ATOM 2593 N N . THR A 1 319 ? -1.536 -1.806 5.316 1.00 98.25 319 THR A N 1
ATOM 2594 C CA . THR A 1 319 ? -0.566 -0.819 5.811 1.00 98.25 319 THR A CA 1
ATOM 2595 C C . THR A 1 319 ? 0.440 -0.483 4.729 1.00 98.25 319 THR A C 1
ATOM 2597 O O . THR A 1 319 ? 0.831 -1.357 3.962 1.00 98.25 319 THR A O 1
ATOM 2600 N N . PHE A 1 320 ? 0.865 0.777 4.663 1.00 97.12 320 PHE A N 1
ATOM 2601 C CA . PHE A 1 320 ? 1.765 1.276 3.621 1.00 97.12 320 PHE A CA 1
ATOM 2602 C C . PHE A 1 320 ? 3.005 1.886 4.270 1.00 97.12 320 PHE A C 1
ATOM 2604 O O . PHE A 1 320 ? 2.889 2.818 5.065 1.00 97.12 320 PHE A O 1
ATOM 2611 N N . GLY A 1 321 ? 4.189 1.341 3.993 1.00 93.69 321 GLY A N 1
ATOM 2612 C CA . GLY A 1 321 ? 5.438 1.850 4.575 1.00 93.69 321 GLY A CA 1
ATOM 2613 C C . GLY A 1 321 ? 5.470 1.821 6.110 1.00 93.69 321 GLY A C 1
ATOM 2614 O O . GLY A 1 321 ? 6.134 2.646 6.731 1.00 93.69 321 GLY A O 1
ATOM 2615 N N . ALA A 1 322 ? 4.710 0.927 6.747 1.00 93.31 322 ALA A N 1
ATOM 2616 C CA . ALA A 1 322 ? 4.599 0.894 8.203 1.00 93.31 322 ALA A CA 1
ATOM 2617 C C . ALA A 1 322 ? 5.886 0.368 8.867 1.00 93.31 322 ALA A C 1
ATOM 2619 O O . ALA A 1 322 ? 6.444 -0.630 8.401 1.00 93.31 322 ALA A O 1
ATOM 2620 N N . PRO A 1 323 ? 6.346 0.981 9.975 1.00 92.19 323 PRO A N 1
ATOM 2621 C CA . PRO A 1 323 ? 7.444 0.435 10.762 1.00 92.19 323 PRO A CA 1
ATOM 2622 C C . PRO A 1 323 ? 7.020 -0.864 11.463 1.00 92.19 323 PRO A C 1
ATOM 2624 O O . PRO A 1 323 ? 5.837 -1.195 11.580 1.00 92.19 323 PRO A O 1
ATOM 2627 N N . ARG A 1 324 ? 8.001 -1.590 11.996 1.00 91.25 324 ARG A N 1
ATOM 2628 C CA . ARG A 1 324 ? 7.779 -2.760 12.852 1.00 91.25 324 ARG A CA 1
ATOM 2629 C C . ARG A 1 324 ? 7.097 -2.342 14.154 1.00 91.25 324 ARG A C 1
ATOM 2631 O O . ARG A 1 324 ? 7.443 -1.329 14.755 1.00 91.25 324 ARG A O 1
ATOM 2638 N N . ILE A 1 325 ? 6.138 -3.140 14.614 1.00 92.12 325 ILE A N 1
ATOM 2639 C CA . ILE A 1 325 ? 5.238 -2.730 15.706 1.00 92.12 325 ILE A CA 1
ATOM 2640 C C . ILE A 1 325 ? 5.596 -3.420 17.019 1.00 92.12 325 ILE A C 1
ATOM 2642 O O . ILE A 1 325 ? 5.681 -2.764 18.057 1.00 92.12 325 ILE A O 1
ATOM 2646 N N . GLY A 1 326 ? 5.820 -4.734 16.986 1.00 92.31 326 GLY A N 1
ATOM 2647 C CA . GLY A 1 326 ? 5.971 -5.544 18.190 1.00 92.31 326 GLY A CA 1
ATOM 2648 C C . GLY A 1 326 ? 6.696 -6.861 17.961 1.00 92.31 326 GLY A C 1
ATOM 2649 O O . GLY A 1 326 ? 7.172 -7.139 16.860 1.00 92.31 326 GLY A O 1
ATOM 2650 N N . ASP A 1 327 ? 6.818 -7.638 19.029 1.00 94.12 327 ASP A N 1
ATOM 2651 C CA . ASP A 1 327 ? 7.501 -8.926 19.037 1.00 94.12 327 ASP A CA 1
ATOM 2652 C C . ASP A 1 327 ? 6.658 -10.057 18.433 1.00 94.12 327 ASP A C 1
ATOM 2654 O O . ASP A 1 327 ? 5.508 -9.889 18.035 1.00 94.12 327 ASP A O 1
ATOM 2658 N N . LYS A 1 328 ? 7.261 -11.245 18.345 1.00 92.88 328 LYS A N 1
ATOM 2659 C CA . LYS A 1 328 ? 6.635 -12.426 17.744 1.00 92.88 328 LYS A CA 1
ATOM 2660 C C . LYS A 1 328 ? 5.311 -12.809 18.413 1.00 92.88 328 LYS A C 1
ATOM 2662 O O . LYS A 1 328 ? 4.411 -13.251 17.708 1.00 92.88 328 LYS A O 1
ATOM 2667 N N . GLU A 1 329 ? 5.201 -12.656 19.731 1.00 95.62 329 GLU A N 1
ATOM 2668 C CA . GLU A 1 329 ? 3.985 -12.995 20.477 1.00 95.62 329 GLU A CA 1
ATOM 2669 C C . GLU A 1 329 ? 2.847 -12.031 20.115 1.00 95.62 329 GLU A C 1
ATOM 2671 O O . GLU A 1 329 ? 1.754 -12.483 19.786 1.00 95.62 329 GLU A O 1
ATOM 2676 N N . PHE A 1 330 ? 3.129 -10.725 20.033 1.00 96.12 330 PHE A N 1
ATOM 2677 C CA . PHE A 1 330 ? 2.163 -9.737 19.546 1.00 96.12 330 PHE A CA 1
ATOM 2678 C C . PHE A 1 330 ? 1.703 -10.039 18.110 1.00 96.12 330 PHE A C 1
ATOM 2680 O O . PHE A 1 330 ? 0.509 -10.022 17.817 1.00 96.12 330 PHE A O 1
ATOM 2687 N N . LEU A 1 331 ? 2.635 -10.349 17.201 1.00 93.94 331 LEU A N 1
ATOM 2688 C CA . LEU A 1 331 ? 2.303 -10.617 15.794 1.00 93.94 331 LEU A CA 1
ATOM 2689 C C . LEU A 1 331 ? 1.383 -11.838 15.634 1.00 93.94 331 LEU A C 1
ATOM 2691 O O . LEU A 1 331 ? 0.512 -11.842 14.764 1.00 93.94 331 LEU A O 1
ATOM 2695 N N . GLN A 1 332 ? 1.540 -12.848 16.495 1.00 94.50 332 GLN A N 1
ATOM 2696 C CA . GLN A 1 332 ? 0.731 -14.067 16.471 1.00 94.50 332 GLN A CA 1
ATOM 2697 C C . GLN A 1 332 ? -0.748 -13.828 16.807 1.00 94.50 332 GLN A C 1
ATOM 2699 O O . GLN A 1 332 ? -1.583 -14.616 16.365 1.00 94.50 332 GLN A O 1
ATOM 2704 N N . LEU A 1 333 ? -1.091 -12.728 17.491 1.00 95.38 333 LEU A N 1
ATOM 2705 C CA . LEU A 1 333 ? -2.476 -12.368 17.837 1.00 95.38 333 LEU A CA 1
ATOM 2706 C C . LEU A 1 333 ? -3.371 -12.120 16.614 1.00 95.38 333 LEU A C 1
ATOM 2708 O O . LEU A 1 333 ? -4.594 -12.137 16.720 1.00 95.38 333 LEU A O 1
ATOM 2712 N N . THR A 1 334 ? -2.775 -11.868 15.447 1.00 92.94 334 THR A N 1
ATOM 2713 C CA . THR A 1 334 ? -3.513 -11.581 14.206 1.00 92.94 334 THR A CA 1
ATOM 2714 C C . THR A 1 334 ? -3.293 -12.616 13.111 1.00 92.94 334 THR A C 1
ATOM 2716 O O . THR A 1 334 ? -3.735 -12.413 11.978 1.00 92.94 334 THR A O 1
ATOM 2719 N N . ASN A 1 335 ? -2.634 -13.735 13.433 1.00 85.94 335 ASN A N 1
ATOM 2720 C CA . ASN A 1 335 ? -2.410 -14.816 12.479 1.00 85.94 335 ASN A CA 1
ATOM 2721 C C . ASN A 1 335 ? -3.724 -15.240 11.808 1.00 85.94 335 ASN A C 1
ATOM 2723 O O . ASN A 1 335 ? -4.766 -15.334 12.454 1.00 85.94 335 ASN A O 1
ATOM 2727 N N . CYS A 1 336 ? -3.656 -15.508 10.504 1.00 85.12 336 CYS A N 1
ATOM 2728 C CA . CYS A 1 336 ? -4.789 -15.928 9.672 1.00 85.12 336 CYS A CA 1
ATOM 2729 C C . CYS A 1 336 ? -5.904 -14.882 9.482 1.00 85.12 336 CYS A C 1
ATOM 2731 O O . CYS A 1 336 ? -6.926 -15.200 8.874 1.00 85.12 336 CYS A O 1
ATOM 2733 N N . ARG A 1 337 ? -5.732 -13.638 9.951 1.00 94.62 337 ARG A N 1
ATOM 2734 C CA . ARG A 1 337 ? -6.653 -12.540 9.626 1.00 94.62 337 ARG A CA 1
ATOM 2735 C C . ARG A 1 337 ? -6.248 -11.877 8.296 1.00 94.62 337 ARG A C 1
ATOM 2737 O O . ARG A 1 337 ? -5.059 -11.864 7.976 1.00 94.62 337 ARG A O 1
ATOM 2744 N N . PRO A 1 338 ? -7.186 -11.300 7.522 1.00 96.81 338 PRO A N 1
ATOM 2745 C CA . PRO A 1 338 ? -6.860 -10.611 6.269 1.00 96.81 338 PRO A CA 1
ATOM 2746 C C . PRO A 1 338 ? -6.025 -9.348 6.522 1.00 96.81 338 PRO A C 1
ATOM 2748 O O . PRO A 1 338 ? -6.546 -8.322 6.961 1.00 96.81 338 PRO A O 1
ATOM 2751 N N . MET A 1 339 ? -4.715 -9.411 6.286 1.00 96.19 339 MET A N 1
ATOM 2752 C CA . MET A 1 339 ? -3.823 -8.271 6.504 1.00 96.19 339 MET A CA 1
ATOM 2753 C C . MET A 1 339 ? -2.655 -8.239 5.524 1.00 96.19 339 MET A C 1
ATOM 2755 O O . MET A 1 339 ? -1.894 -9.199 5.420 1.00 96.19 339 MET A O 1
ATOM 2759 N N . TRP A 1 340 ? -2.456 -7.099 4.871 1.00 97.06 340 TRP A N 1
ATOM 2760 C CA . TRP A 1 340 ? -1.365 -6.890 3.926 1.00 97.06 340 TRP A CA 1
ATOM 2761 C C . TRP A 1 340 ? -0.516 -5.693 4.332 1.00 97.06 340 TRP A C 1
ATOM 2763 O O . TRP A 1 340 ? -1.016 -4.611 4.646 1.00 97.06 340 TRP A O 1
ATOM 2773 N N . ARG A 1 341 ? 0.798 -5.898 4.319 1.00 95.50 341 ARG A N 1
ATOM 2774 C CA . ARG A 1 341 ? 1.800 -4.853 4.493 1.00 95.50 341 ARG A CA 1
ATOM 2775 C C . ARG A 1 341 ? 2.434 -4.576 3.149 1.00 95.50 341 ARG A C 1
ATOM 2777 O O . ARG A 1 341 ? 3.114 -5.432 2.594 1.00 95.50 341 ARG A O 1
ATOM 2784 N N . VAL A 1 342 ? 2.206 -3.372 2.656 1.00 96.31 342 VAL A N 1
ATOM 2785 C CA . VAL A 1 342 ? 2.716 -2.895 1.384 1.00 96.31 342 VAL A CA 1
ATOM 2786 C C . VAL A 1 342 ? 4.004 -2.120 1.633 1.00 96.31 342 VAL A C 1
ATOM 2788 O O . VAL A 1 342 ? 4.020 -1.107 2.336 1.00 96.31 342 VAL A O 1
ATOM 2791 N N . GLU A 1 343 ? 5.096 -2.608 1.061 1.00 93.25 343 GLU A N 1
ATOM 2792 C CA . GLU A 1 343 ? 6.429 -2.024 1.168 1.00 93.25 343 GLU A CA 1
ATOM 2793 C C . GLU A 1 343 ? 6.879 -1.500 -0.195 1.00 93.25 343 GLU A C 1
ATOM 2795 O O . GLU A 1 343 ? 6.665 -2.154 -1.213 1.00 93.25 343 GLU A O 1
ATOM 2800 N N . ASN A 1 344 ? 7.517 -0.329 -0.234 1.00 87.38 344 ASN A N 1
ATOM 2801 C CA . ASN A 1 344 ? 7.997 0.253 -1.482 1.00 87.38 344 ASN A CA 1
ATOM 2802 C C . ASN A 1 344 ? 9.521 0.289 -1.545 1.00 87.38 344 ASN A C 1
ATOM 2804 O O . ASN A 1 344 ? 10.152 1.139 -0.918 1.00 87.38 344 ASN A O 1
ATOM 2808 N N . ASN A 1 345 ? 10.103 -0.564 -2.384 1.00 81.50 345 ASN A N 1
ATOM 2809 C CA . ASN A 1 345 ? 11.510 -0.514 -2.750 1.00 81.50 345 ASN A CA 1
ATOM 2810 C C . ASN A 1 345 ? 12.435 -0.392 -1.508 1.00 81.50 345 ASN A C 1
ATOM 2812 O O . ASN A 1 345 ? 12.332 -1.169 -0.560 1.00 81.50 345 ASN A O 1
ATOM 2816 N N . GLN A 1 346 ? 13.322 0.606 -1.481 1.00 78.06 346 GLN A N 1
ATOM 2817 C CA . GLN A 1 346 ? 14.253 0.878 -0.387 1.00 78.06 346 GLN A CA 1
ATOM 2818 C C . GLN A 1 346 ? 13.667 1.820 0.671 1.00 78.06 346 GLN A C 1
ATOM 2820 O O . GLN A 1 346 ? 14.420 2.566 1.294 1.00 78.06 346 GLN A O 1
ATOM 2825 N N . ASP A 1 347 ? 12.342 1.847 0.851 1.00 83.44 347 ASP A N 1
ATOM 2826 C CA . ASP A 1 347 ? 11.736 2.554 1.979 1.00 83.44 347 ASP A CA 1
ATOM 2827 C C . ASP A 1 347 ? 12.469 2.154 3.274 1.00 83.44 347 ASP A C 1
ATOM 2829 O O . ASP A 1 347 ? 12.751 0.983 3.552 1.00 83.44 347 ASP A O 1
ATOM 2833 N N . ILE A 1 348 ? 12.895 3.181 3.999 1.00 78.06 348 ILE A N 1
ATOM 2834 C CA . ILE A 1 348 ? 13.771 3.083 5.159 1.00 78.06 348 ILE A CA 1
ATOM 2835 C C . ILE A 1 348 ? 12.984 2.839 6.452 1.00 78.06 348 ILE A C 1
ATOM 2837 O O . ILE A 1 348 ? 13.504 2.186 7.358 1.00 78.06 348 ILE A O 1
ATOM 2841 N N . VAL A 1 349 ? 11.727 3.285 6.539 1.00 83.12 349 VAL A N 1
ATOM 2842 C CA . VAL A 1 349 ? 10.914 3.219 7.769 1.00 83.12 349 VAL A CA 1
ATOM 2843 C C . VAL A 1 349 ? 10.556 1.782 8.125 1.00 83.12 349 VAL A C 1
ATOM 2845 O O . VAL A 1 349 ? 10.636 1.387 9.283 1.00 83.12 349 VAL A O 1
ATOM 2848 N N . ILE A 1 350 ? 10.286 0.958 7.119 1.00 82.44 350 ILE A N 1
ATOM 2849 C CA . ILE A 1 350 ? 9.985 -0.479 7.253 1.00 82.44 350 ILE A CA 1
ATOM 2850 C C . ILE A 1 350 ? 11.156 -1.309 7.821 1.00 82.44 350 ILE A C 1
ATOM 2852 O O . ILE A 1 350 ? 10.990 -2.468 8.205 1.00 82.44 350 ILE A O 1
ATOM 2856 N N . THR A 1 351 ? 12.364 -0.735 7.892 1.00 78.25 351 THR A N 1
ATOM 2857 C CA . THR A 1 351 ? 13.530 -1.380 8.525 1.00 78.25 351 THR A CA 1
ATOM 2858 C C . THR A 1 351 ? 13.619 -1.118 10.028 1.00 78.25 351 THR A C 1
ATOM 2860 O O . THR A 1 351 ? 14.466 -1.704 10.708 1.00 78.25 351 THR A O 1
ATOM 2863 N N . LEU A 1 352 ? 12.751 -0.251 10.547 1.00 82.81 352 LEU A N 1
ATOM 2864 C CA . LEU A 1 352 ? 12.801 0.250 11.905 1.00 82.81 352 LEU A CA 1
ATOM 2865 C C . LEU A 1 352 ? 11.555 -0.149 12.701 1.00 82.81 352 LEU A C 1
ATOM 2867 O O . LEU A 1 352 ? 10.501 -0.370 12.108 1.00 82.81 352 LEU A O 1
ATOM 2871 N N . PRO A 1 353 ? 11.646 -0.186 14.041 1.00 84.50 353 PRO A N 1
ATOM 2872 C CA . PRO A 1 353 ? 12.869 -0.282 14.846 1.00 84.50 353 PRO A CA 1
ATOM 2873 C C . PRO A 1 353 ? 13.719 -1.516 14.513 1.00 84.50 353 PRO A C 1
ATOM 2875 O O . PRO A 1 353 ? 13.209 -2.595 14.205 1.00 84.50 353 PRO A O 1
ATOM 2878 N N . LYS A 1 354 ? 15.046 -1.371 14.610 1.00 79.25 354 LYS A N 1
ATOM 2879 C CA . LYS A 1 354 ? 15.961 -2.515 14.510 1.00 79.25 354 LYS A CA 1
ATOM 2880 C C . LYS A 1 354 ? 15.862 -3.363 15.778 1.00 79.25 354 LYS A C 1
ATOM 2882 O O . LYS A 1 354 ? 15.837 -2.829 16.885 1.00 79.25 354 LYS A O 1
ATOM 2887 N N . SER A 1 355 ? 15.849 -4.680 15.611 1.00 78.06 355 SER A N 1
ATOM 2888 C CA . SER A 1 355 ? 15.992 -5.619 16.726 1.00 78.06 355 SER A CA 1
ATOM 2889 C C . SER A 1 355 ? 17.451 -5.627 17.189 1.00 78.06 355 SER A C 1
ATOM 2891 O O . SER A 1 355 ? 18.355 -5.744 16.360 1.00 78.06 355 SER A O 1
ATOM 2893 N N . PHE A 1 356 ? 17.689 -5.483 18.493 1.00 73.31 356 PHE A N 1
ATOM 2894 C CA . PHE A 1 356 ? 19.029 -5.508 19.086 1.00 73.31 356 PHE A CA 1
ATOM 2895 C C . PHE A 1 356 ? 18.971 -6.033 20.524 1.00 73.31 356 PHE A C 1
ATOM 2897 O O . PHE A 1 356 ? 18.182 -5.551 21.338 1.00 73.31 356 PHE A O 1
ATOM 2904 N N . GLY A 1 357 ? 19.824 -7.007 20.851 1.00 76.56 357 GLY A N 1
ATOM 2905 C CA . GLY A 1 357 ? 19.838 -7.636 22.173 1.00 76.56 357 GLY A CA 1
ATOM 2906 C C . GLY A 1 357 ? 18.483 -8.259 22.524 1.00 76.56 357 GLY A C 1
ATOM 2907 O O . GLY A 1 357 ? 17.990 -9.123 21.805 1.00 76.56 357 GLY A O 1
ATOM 2908 N N . SER A 1 358 ? 17.878 -7.810 23.626 1.00 73.31 358 SER A N 1
ATOM 2909 C CA . SER A 1 358 ? 16.566 -8.274 24.102 1.00 73.31 358 SER A CA 1
ATOM 2910 C C . SER A 1 358 ? 15.369 -7.626 23.395 1.00 73.31 358 SER A C 1
ATOM 2912 O O . SER A 1 358 ? 14.236 -8.044 23.630 1.00 73.31 358 SER A O 1
ATOM 2914 N N . LEU A 1 359 ? 15.596 -6.619 22.545 1.00 77.19 359 LEU A N 1
ATOM 2915 C CA . LEU A 1 359 ? 14.540 -5.965 21.780 1.00 77.19 359 LEU A CA 1
ATOM 2916 C C . LEU A 1 359 ? 14.279 -6.737 20.493 1.00 77.19 359 LEU A C 1
ATOM 2918 O O . LEU A 1 359 ? 15.156 -6.828 19.630 1.00 77.19 359 LEU A O 1
ATOM 2922 N N . ASN A 1 360 ? 13.060 -7.249 20.351 1.00 84.31 360 ASN A N 1
ATOM 2923 C CA . ASN A 1 360 ? 12.653 -8.011 19.180 1.00 84.31 360 ASN A CA 1
ATOM 2924 C C . ASN A 1 360 ? 11.424 -7.379 18.535 1.00 84.31 360 ASN A C 1
ATOM 2926 O O . ASN A 1 360 ? 10.350 -7.357 19.130 1.00 84.31 360 ASN A O 1
ATOM 2930 N N . TYR A 1 361 ? 11.594 -6.893 17.312 1.00 85.06 361 TYR A N 1
ATOM 2931 C CA . TYR A 1 361 ? 10.532 -6.319 16.509 1.00 85.06 361 TYR A CA 1
ATOM 2932 C C . TYR A 1 361 ? 10.382 -7.082 15.203 1.00 85.06 361 TYR A C 1
ATOM 2934 O O . TYR A 1 361 ? 11.357 -7.324 14.487 1.00 85.06 361 TYR A O 1
ATOM 2942 N N . GLY A 1 362 ? 9.140 -7.404 14.873 1.00 86.12 362 GLY A N 1
ATOM 2943 C CA . GLY A 1 362 ? 8.775 -7.996 13.608 1.00 86.12 362 GLY A CA 1
ATOM 2944 C C . GLY A 1 362 ? 7.684 -7.213 12.891 1.00 86.12 362 GLY A C 1
ATOM 2945 O O . GLY A 1 362 ? 7.165 -6.186 13.331 1.00 86.12 362 GLY A O 1
ATOM 2946 N N . ASN A 1 363 ? 7.401 -7.734 11.717 1.00 87.94 363 ASN A N 1
ATOM 2947 C CA . ASN A 1 363 ? 6.646 -7.110 10.660 1.00 87.94 363 ASN A CA 1
ATOM 2948 C C . ASN A 1 363 ? 5.227 -7.703 10.667 1.00 87.94 363 ASN A C 1
ATOM 2950 O O . ASN A 1 363 ? 5.080 -8.919 10.557 1.00 87.94 363 ASN A O 1
ATOM 2954 N N . LEU A 1 364 ? 4.198 -6.865 10.819 1.00 90.94 364 LEU A N 1
ATOM 2955 C CA . LEU A 1 364 ? 2.794 -7.297 10.834 1.00 90.94 364 LEU A CA 1
ATOM 2956 C C . LEU A 1 364 ? 2.272 -7.437 9.398 1.00 90.94 364 LEU A C 1
ATOM 2958 O O . LEU A 1 364 ? 2.560 -6.575 8.571 1.00 90.94 364 LEU A O 1
ATOM 2962 N N . GLY A 1 365 ? 1.521 -8.497 9.100 1.00 91.06 365 GLY A N 1
ATOM 2963 C CA . GLY A 1 365 ? 0.862 -8.698 7.804 1.00 91.06 365 GLY A CA 1
ATOM 2964 C C . GLY A 1 365 ? 1.671 -9.416 6.724 1.00 91.06 365 GLY A C 1
ATOM 2965 O O . GLY A 1 365 ? 2.904 -9.502 6.771 1.00 91.06 365 GLY A O 1
ATOM 2966 N N . TYR A 1 366 ? 0.934 -9.921 5.733 1.00 91.94 366 TYR A N 1
ATOM 2967 C CA . TYR A 1 366 ? 1.464 -10.547 4.527 1.00 91.94 366 TYR A CA 1
ATOM 2968 C C . TYR A 1 366 ? 2.129 -9.503 3.633 1.00 91.94 366 TYR A C 1
ATOM 2970 O O . TYR A 1 366 ? 1.571 -8.431 3.400 1.00 91.94 366 TYR A O 1
ATOM 2978 N N . LEU A 1 367 ? 3.343 -9.787 3.168 1.00 91.12 367 LEU A N 1
ATOM 2979 C CA . LEU A 1 367 ? 4.145 -8.803 2.457 1.00 91.12 367 LEU A CA 1
ATOM 2980 C C . LEU A 1 367 ? 3.706 -8.682 0.993 1.00 91.12 367 LEU A C 1
ATOM 2982 O O . LEU A 1 367 ? 3.756 -9.646 0.238 1.00 91.12 367 LEU A O 1
ATOM 2986 N N . ILE A 1 368 ? 3.369 -7.459 0.600 1.00 92.25 368 ILE A N 1
ATOM 2987 C CA . ILE A 1 368 ? 3.225 -7.021 -0.784 1.00 92.25 368 ILE A CA 1
ATOM 2988 C C . ILE A 1 368 ? 4.347 -6.021 -1.049 1.00 92.25 368 ILE A C 1
ATOM 2990 O O . ILE A 1 368 ? 4.495 -5.046 -0.315 1.00 92.25 368 ILE A O 1
ATOM 2994 N N . PHE A 1 369 ? 5.165 -6.252 -2.066 1.00 89.25 369 PHE A N 1
ATOM 2995 C CA . PHE A 1 369 ? 6.344 -5.431 -2.321 1.00 89.25 369 PHE A CA 1
ATOM 2996 C C . PHE A 1 369 ? 6.249 -4.737 -3.671 1.00 89.25 369 PHE A C 1
ATOM 2998 O O . PHE A 1 369 ? 6.009 -5.379 -4.686 1.00 89.25 369 PHE A O 1
ATOM 3005 N N . PHE A 1 370 ? 6.478 -3.428 -3.688 1.00 86.44 370 PHE A N 1
ATOM 3006 C CA . PHE A 1 370 ? 6.707 -2.691 -4.917 1.00 86.44 370 PHE A CA 1
ATOM 3007 C C . PHE A 1 370 ? 8.194 -2.649 -5.249 1.00 86.44 370 PHE A C 1
ATOM 3009 O O . PHE A 1 370 ? 8.994 -2.122 -4.473 1.00 86.44 370 PHE A O 1
ATOM 3016 N N . GLY A 1 371 ? 8.547 -3.127 -6.440 1.00 76.69 371 GLY A N 1
ATOM 3017 C CA . GLY A 1 371 ? 9.892 -3.020 -6.990 1.00 76.69 371 GLY A CA 1
ATOM 3018 C C . GLY A 1 371 ? 10.320 -1.579 -7.267 1.00 76.69 371 GLY A C 1
ATOM 3019 O O . GLY A 1 371 ? 9.537 -0.622 -7.170 1.00 76.69 371 GLY A O 1
ATOM 3020 N N . GLU A 1 372 ? 11.585 -1.425 -7.658 1.00 72.12 372 GLU A N 1
ATOM 3021 C CA . GLU A 1 372 ? 12.183 -0.137 -8.024 1.00 72.12 372 GLU A CA 1
ATOM 3022 C C . GLU A 1 372 ? 11.349 0.614 -9.068 1.00 72.12 372 GLU A C 1
ATOM 3024 O O . GLU A 1 372 ? 11.063 1.800 -8.885 1.00 72.12 372 GLU A O 1
ATOM 3029 N N . PHE A 1 373 ? 10.861 -0.102 -10.080 1.00 69.44 373 PHE A N 1
ATOM 3030 C CA . PHE A 1 373 ? 10.079 0.454 -11.184 1.00 69.44 373 PHE A CA 1
ATOM 3031 C C . PHE A 1 373 ? 8.570 0.440 -10.898 1.00 69.44 373 PHE A C 1
ATOM 3033 O O . PHE A 1 373 ? 7.791 1.098 -11.573 1.00 69.44 373 PHE A O 1
ATOM 3040 N N . GLY A 1 374 ? 8.149 -0.198 -9.806 1.00 74.00 374 GLY A N 1
ATOM 3041 C CA . GLY A 1 374 ? 6.768 -0.179 -9.334 1.00 74.00 374 GLY A CA 1
ATOM 3042 C C . GLY A 1 374 ? 5.966 -1.422 -9.682 1.00 74.00 374 GLY A C 1
ATOM 3043 O O . GLY A 1 374 ? 4.756 -1.395 -9.503 1.00 74.00 374 GLY A O 1
ATOM 3044 N N . GLU A 1 375 ? 6.612 -2.501 -10.117 1.00 79.69 375 GLU A N 1
ATOM 3045 C CA . GLU A 1 375 ? 5.985 -3.820 -10.201 1.00 79.69 375 GLU A CA 1
ATOM 3046 C C . GLU A 1 375 ? 5.555 -4.292 -8.814 1.00 79.69 375 GLU A C 1
ATOM 3048 O O . GLU A 1 375 ? 6.286 -4.088 -7.843 1.00 79.69 375 GLU A O 1
ATOM 3053 N N . LEU A 1 376 ? 4.387 -4.923 -8.720 1.00 83.38 376 LEU A N 1
ATOM 3054 C CA . LEU A 1 376 ? 3.884 -5.511 -7.485 1.00 83.38 376 LEU A CA 1
ATOM 3055 C C . LEU A 1 376 ? 4.265 -6.991 -7.397 1.00 83.38 376 LEU A C 1
ATOM 3057 O O . LEU A 1 376 ? 3.986 -7.775 -8.299 1.00 83.38 376 LEU A O 1
ATOM 3061 N N . TYR A 1 377 ? 4.858 -7.366 -6.269 1.00 82.00 377 TYR A N 1
ATOM 3062 C CA . TYR A 1 377 ? 5.187 -8.736 -5.904 1.00 82.00 377 TYR A CA 1
ATOM 3063 C C . TYR A 1 377 ? 4.360 -9.147 -4.690 1.00 82.00 377 TYR A C 1
ATOM 3065 O O . TYR A 1 377 ? 4.507 -8.563 -3.612 1.00 82.00 377 TYR A O 1
ATOM 3073 N N . ASP A 1 378 ? 3.508 -10.156 -4.853 1.00 82.88 378 ASP A N 1
ATOM 3074 C CA . ASP A 1 378 ? 2.842 -10.801 -3.724 1.00 82.88 378 ASP A CA 1
ATOM 3075 C C . ASP A 1 378 ? 3.790 -11.845 -3.119 1.00 82.88 378 ASP A C 1
ATOM 3077 O O . ASP A 1 378 ? 3.983 -12.940 -3.649 1.00 82.88 378 ASP A O 1
ATOM 3081 N N . LEU A 1 379 ? 4.435 -11.473 -2.012 1.00 75.81 379 LEU A N 1
ATOM 3082 C CA . LEU A 1 379 ? 5.441 -12.292 -1.331 1.00 75.81 379 LEU A CA 1
ATOM 3083 C C . LEU A 1 379 ? 4.820 -13.274 -0.333 1.00 75.81 379 LEU A C 1
ATOM 3085 O O . LEU A 1 379 ? 5.526 -13.842 0.500 1.00 75.81 379 LEU A O 1
ATOM 3089 N N . THR A 1 380 ? 3.508 -13.499 -0.414 1.00 68.12 380 THR A N 1
ATOM 3090 C CA . THR A 1 380 ? 2.890 -14.701 0.161 1.00 68.12 380 THR A CA 1
ATOM 3091 C C . THR A 1 380 ? 3.284 -15.959 -0.616 1.00 68.12 380 THR A C 1
ATOM 3093 O O . THR A 1 380 ? 3.239 -17.055 -0.057 1.00 68.12 380 THR A O 1
ATOM 3096 N N . ASP A 1 381 ? 3.737 -15.800 -1.865 1.00 58.25 381 ASP A N 1
ATOM 3097 C CA . ASP A 1 381 ? 4.265 -16.871 -2.703 1.00 58.25 381 ASP A CA 1
ATOM 3098 C C . ASP A 1 381 ? 5.787 -17.055 -2.510 1.00 58.25 381 ASP A C 1
ATOM 3100 O O . ASP A 1 381 ? 6.598 -16.117 -2.512 1.00 58.25 381 ASP A O 1
ATOM 3104 N N . SER A 1 382 ? 6.194 -18.315 -2.361 1.00 54.38 382 SER A N 1
ATOM 3105 C CA . SER A 1 382 ? 7.580 -18.744 -2.160 1.00 54.38 382 SER A CA 1
ATOM 3106 C C . SER A 1 382 ? 8.539 -18.318 -3.281 1.00 54.38 382 SER A C 1
ATOM 3108 O O . SER A 1 382 ? 9.710 -18.054 -2.996 1.00 54.38 382 SER A O 1
ATOM 3110 N N . ILE A 1 383 ? 8.057 -18.185 -4.526 1.00 56.16 383 ILE A N 1
ATOM 3111 C CA . ILE A 1 383 ? 8.887 -17.848 -5.698 1.00 56.16 383 ILE A CA 1
ATOM 3112 C C . ILE A 1 383 ? 9.537 -16.469 -5.531 1.00 56.16 383 ILE A C 1
ATOM 3114 O O . ILE A 1 383 ? 10.734 -16.301 -5.764 1.00 56.16 383 ILE A O 1
ATOM 3118 N N . TYR A 1 384 ? 8.775 -15.488 -5.052 1.00 54.69 384 TYR A N 1
ATOM 3119 C CA . TYR A 1 384 ? 9.240 -14.106 -4.940 1.00 54.69 384 TYR A CA 1
ATOM 3120 C C . TYR A 1 384 ? 10.049 -13.852 -3.652 1.00 54.69 384 TYR A C 1
ATOM 3122 O O . TYR A 1 384 ? 10.828 -12.896 -3.570 1.00 54.69 384 TYR A O 1
ATOM 3130 N N . THR A 1 385 ? 9.932 -14.732 -2.648 1.00 57.50 385 THR A N 1
ATOM 3131 C CA . THR A 1 385 ? 10.568 -14.573 -1.324 1.00 57.50 385 THR A CA 1
ATOM 3132 C C . THR A 1 385 ? 12.103 -14.540 -1.402 1.00 57.50 385 THR A C 1
ATOM 3134 O O . THR A 1 385 ? 12.756 -13.770 -0.685 1.00 57.50 385 THR A O 1
ATOM 3137 N N . LYS A 1 386 ? 12.699 -15.331 -2.308 1.00 55.41 386 LYS A N 1
ATOM 3138 C CA . LYS A 1 386 ? 14.156 -15.353 -2.539 1.00 55.41 386 LYS A CA 1
ATOM 3139 C C . LYS A 1 386 ? 14.640 -14.048 -3.186 1.00 55.41 386 LYS A C 1
ATOM 3141 O O . LYS A 1 386 ? 15.654 -13.498 -2.757 1.00 55.41 386 LYS A O 1
ATOM 3146 N N . THR A 1 387 ? 13.878 -13.517 -4.145 1.00 55.12 387 THR A N 1
ATOM 3147 C CA . THR A 1 387 ? 14.154 -12.237 -4.817 1.00 55.12 387 THR A CA 1
ATOM 3148 C C . THR A 1 387 ? 14.140 -11.081 -3.822 1.00 55.12 387 THR A C 1
ATOM 3150 O O . THR A 1 387 ? 15.094 -10.313 -3.771 1.00 55.12 387 THR A O 1
ATOM 3153 N N . TYR A 1 388 ? 13.126 -11.005 -2.957 1.00 60.47 388 TYR A N 1
ATOM 3154 C CA . TYR A 1 388 ? 13.032 -9.970 -1.924 1.00 60.47 388 TYR A CA 1
ATOM 3155 C C . TYR A 1 388 ? 14.178 -10.025 -0.898 1.00 60.47 388 TYR A C 1
ATOM 3157 O O . TYR A 1 388 ? 14.783 -9.000 -0.581 1.00 60.47 388 TYR A O 1
ATOM 3165 N N . THR A 1 389 ? 14.507 -11.218 -0.391 1.00 57.31 389 THR A N 1
ATOM 3166 C CA . THR A 1 389 ? 15.563 -11.390 0.625 1.00 57.31 389 THR A CA 1
ATOM 3167 C C . THR A 1 389 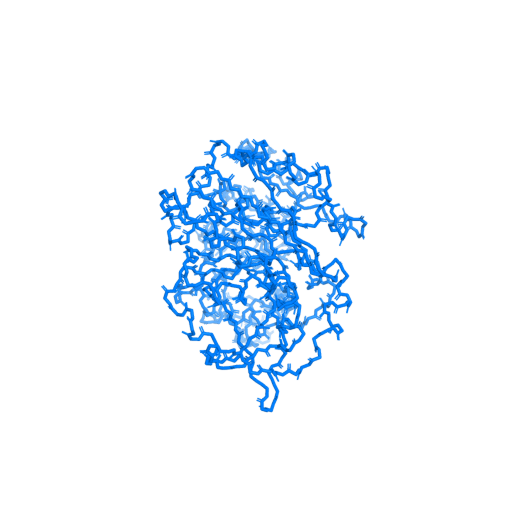? 16.931 -10.960 0.094 1.00 57.31 389 THR A C 1
ATOM 3169 O O . THR A 1 389 ? 17.663 -10.251 0.783 1.00 57.31 389 THR A O 1
ATOM 3172 N N . ASN A 1 390 ? 17.255 -11.318 -1.150 1.00 52.72 390 ASN A N 1
ATOM 3173 C CA . ASN A 1 390 ? 18.527 -10.949 -1.766 1.00 52.72 390 ASN A CA 1
ATOM 3174 C C . ASN A 1 390 ? 18.548 -9.474 -2.198 1.00 52.72 390 ASN A C 1
ATOM 3176 O O . ASN A 1 390 ? 19.550 -8.802 -1.964 1.00 52.72 390 ASN A O 1
ATOM 3180 N N . TYR A 1 391 ? 17.424 -8.941 -2.705 1.00 58.72 391 TYR A N 1
ATOM 3181 C CA . TYR A 1 391 ? 17.256 -7.508 -2.985 1.00 58.72 391 TYR A CA 1
ATOM 3182 C C . TYR A 1 391 ? 17.522 -6.646 -1.743 1.00 58.72 391 TYR A C 1
ATOM 3184 O O . TYR A 1 391 ? 18.063 -5.553 -1.834 1.00 58.72 391 TYR A O 1
ATOM 3192 N N . ARG A 1 392 ? 17.177 -7.131 -0.545 1.00 60.53 392 ARG A N 1
ATOM 3193 C CA . ARG A 1 392 ? 17.452 -6.421 0.714 1.00 60.53 392 ARG A CA 1
ATOM 3194 C C . ARG A 1 392 ? 18.915 -6.466 1.154 1.00 60.53 392 ARG A C 1
ATOM 3196 O O . ARG A 1 392 ? 19.330 -5.568 1.883 1.00 60.53 392 ARG A O 1
ATOM 3203 N N . GLN A 1 393 ? 19.674 -7.490 0.768 1.00 52.22 393 GLN A N 1
ATOM 3204 C CA . GLN A 1 393 ? 21.067 -7.671 1.194 1.00 52.22 393 GLN A CA 1
ATOM 3205 C C . GLN A 1 393 ? 22.070 -6.906 0.318 1.00 52.22 393 GLN A C 1
ATOM 3207 O O . GLN A 1 393 ? 23.146 -6.561 0.801 1.00 52.22 393 GLN A O 1
ATOM 3212 N N . SER A 1 394 ? 21.729 -6.613 -0.940 1.00 45.84 394 SER A N 1
ATOM 3213 C CA . SER A 1 394 ? 22.669 -6.089 -1.939 1.00 45.84 394 SER A CA 1
ATOM 3214 C C . SER A 1 394 ? 22.846 -4.562 -1.966 1.00 45.84 394 SER A C 1
ATOM 3216 O O . SER A 1 394 ? 23.714 -4.079 -2.692 1.00 45.84 394 SER A O 1
ATOM 3218 N N . TYR A 1 395 ? 22.097 -3.776 -1.180 1.00 50.53 395 TYR A N 1
ATOM 3219 C CA . TYR A 1 395 ? 22.172 -2.307 -1.243 1.00 50.53 395 TYR A CA 1
ATOM 3220 C C . TYR A 1 395 ? 22.587 -1.641 0.072 1.00 50.53 395 TYR A C 1
ATOM 3222 O O . TYR A 1 395 ? 21.952 -1.797 1.116 1.00 50.53 395 TYR A O 1
ATOM 3230 N N . LEU A 1 396 ? 23.613 -0.790 -0.020 1.00 43.56 396 LEU A N 1
ATOM 3231 C CA . LEU A 1 396 ? 23.903 0.243 0.973 1.00 43.56 396 LEU A CA 1
ATOM 3232 C C . LEU A 1 396 ? 22.791 1.309 0.930 1.00 43.56 396 LEU A C 1
ATOM 3234 O O . LEU A 1 396 ? 22.474 1.815 -0.150 1.00 43.56 396 LEU A O 1
ATOM 3238 N N . PRO A 1 397 ? 22.191 1.684 2.073 1.00 47.06 397 PRO A N 1
ATOM 3239 C CA . PRO A 1 397 ? 21.094 2.641 2.105 1.00 47.06 397 PRO A CA 1
ATOM 3240 C C . PRO A 1 397 ? 21.599 4.044 1.749 1.00 47.06 397 PRO A C 1
ATOM 3242 O O . PRO A 1 397 ? 22.096 4.778 2.603 1.00 47.06 397 PRO A O 1
ATOM 3245 N N . PHE A 1 398 ? 21.426 4.461 0.495 1.00 46.69 398 PHE A N 1
ATOM 3246 C CA . PHE A 1 398 ? 21.457 5.882 0.160 1.00 46.69 398 PHE A CA 1
ATOM 3247 C C . PHE A 1 398 ? 20.213 6.536 0.773 1.00 46.69 398 PHE A C 1
ATOM 3249 O O . PHE A 1 398 ? 19.105 6.407 0.248 1.00 46.69 398 PHE A O 1
ATOM 3256 N N . GLN A 1 399 ? 20.400 7.232 1.900 1.00 55.41 399 GLN A N 1
ATOM 3257 C CA . GLN A 1 399 ? 19.328 7.784 2.744 1.00 55.41 399 GLN A CA 1
ATOM 3258 C C . GLN A 1 399 ? 18.280 8.593 1.955 1.00 55.41 399 GLN A C 1
ATOM 3260 O O . GLN A 1 399 ? 17.087 8.473 2.217 1.00 55.41 399 GLN A O 1
ATOM 3265 N N . ILE A 1 400 ? 18.699 9.335 0.922 1.00 56.78 400 ILE A N 1
ATOM 3266 C CA . ILE A 1 400 ? 17.811 10.165 0.087 1.00 56.78 400 ILE A CA 1
ATOM 3267 C C . ILE A 1 400 ? 16.816 9.315 -0.727 1.00 56.78 400 ILE A C 1
ATOM 3269 O O . ILE A 1 400 ? 15.635 9.654 -0.811 1.00 56.78 400 ILE A O 1
ATOM 3273 N N . ARG A 1 401 ? 17.254 8.184 -1.305 1.00 60.94 401 ARG A N 1
ATOM 3274 C CA . ARG A 1 401 ? 16.364 7.296 -2.081 1.00 60.94 401 ARG A CA 1
ATOM 3275 C C . ARG A 1 401 ? 15.323 6.629 -1.183 1.00 60.94 401 ARG A C 1
ATOM 3277 O O . ARG A 1 401 ? 14.164 6.524 -1.580 1.00 60.94 401 ARG A O 1
ATOM 3284 N N . GLY A 1 402 ? 15.717 6.225 0.025 1.00 68.50 402 GLY A N 1
ATOM 3285 C CA . GLY A 1 402 ? 14.808 5.585 0.977 1.00 68.50 402 GLY A CA 1
ATOM 3286 C C . GLY A 1 402 ? 13.707 6.513 1.487 1.00 68.50 402 GLY A C 1
ATOM 3287 O O . GLY A 1 402 ? 12.548 6.107 1.535 1.00 68.50 402 GLY A O 1
ATOM 3288 N N . VAL A 1 403 ? 14.037 7.779 1.762 1.00 71.44 403 VAL A N 1
ATOM 3289 C CA . VAL A 1 403 ? 13.053 8.817 2.122 1.00 71.44 403 VAL A CA 1
ATOM 3290 C C . VAL A 1 403 ? 12.063 9.039 0.982 1.00 71.44 403 VAL A C 1
ATOM 3292 O O . VAL A 1 403 ? 10.856 9.047 1.205 1.00 71.44 403 VAL A O 1
ATOM 3295 N N . ARG A 1 404 ? 12.559 9.160 -0.258 1.00 74.12 404 ARG A N 1
ATOM 3296 C CA . ARG A 1 404 ? 11.692 9.334 -1.428 1.00 74.12 404 ARG A CA 1
ATOM 3297 C C . ARG A 1 404 ? 10.720 8.172 -1.568 1.00 74.12 404 ARG A C 1
ATOM 3299 O O . ARG A 1 404 ? 9.544 8.423 -1.785 1.00 74.12 404 ARG A O 1
ATOM 3306 N N . ASN A 1 405 ? 11.187 6.929 -1.435 1.00 78.69 405 ASN A N 1
ATOM 3307 C CA . ASN A 1 405 ? 10.343 5.737 -1.555 1.00 78.69 405 ASN A CA 1
ATOM 3308 C C . ASN A 1 405 ? 9.262 5.663 -0.466 1.00 78.69 405 ASN A C 1
ATOM 3310 O O . ASN A 1 405 ? 8.169 5.168 -0.739 1.00 78.69 405 ASN A O 1
ATOM 3314 N N . HIS A 1 406 ? 9.528 6.220 0.714 1.00 85.94 406 HIS A N 1
ATOM 3315 C CA . HIS A 1 406 ? 8.581 6.272 1.823 1.00 85.94 406 HIS A CA 1
ATOM 3316 C C . HIS A 1 406 ? 7.402 7.238 1.606 1.00 85.94 406 HIS A C 1
ATOM 3318 O O . HIS A 1 406 ? 6.480 7.264 2.405 1.00 85.94 406 HIS A O 1
ATOM 3324 N N . MET A 1 407 ? 7.384 8.062 0.555 1.00 84.50 407 MET A N 1
ATOM 3325 C CA . MET A 1 407 ? 6.292 9.026 0.374 1.00 84.50 407 MET A CA 1
ATOM 3326 C C . MET A 1 407 ? 4.944 8.327 0.096 1.00 84.50 407 MET A C 1
ATOM 3328 O O . MET A 1 407 ? 4.887 7.465 -0.788 1.00 84.50 407 MET A O 1
ATOM 3332 N N . PRO A 1 408 ? 3.837 8.724 0.762 1.00 88.94 408 PRO A N 1
ATOM 3333 C CA . PRO A 1 408 ? 2.548 8.030 0.658 1.00 88.94 408 PRO A CA 1
ATOM 3334 C C . PRO A 1 408 ? 1.981 8.028 -0.766 1.00 88.94 408 PRO A C 1
ATOM 3336 O O . PRO A 1 408 ? 1.410 7.030 -1.201 1.00 88.94 408 PRO A O 1
ATOM 3339 N N . ILE A 1 409 ? 2.202 9.102 -1.532 1.00 86.56 409 ILE A N 1
ATOM 3340 C CA . ILE A 1 409 ? 1.770 9.198 -2.934 1.00 86.56 409 ILE A CA 1
ATOM 3341 C C . ILE A 1 409 ? 2.363 8.087 -3.814 1.00 86.56 409 ILE A C 1
ATOM 3343 O O . ILE A 1 409 ? 1.702 7.628 -4.745 1.00 86.56 409 ILE A O 1
ATOM 3347 N N . ASN A 1 410 ? 3.568 7.589 -3.504 1.00 86.88 410 ASN A N 1
ATOM 3348 C CA . ASN A 1 410 ? 4.159 6.487 -4.263 1.00 86.88 410 ASN A CA 1
ATOM 3349 C C . ASN A 1 410 ? 3.322 5.221 -4.141 1.00 86.88 410 ASN A C 1
ATOM 3351 O O . ASN A 1 410 ? 3.134 4.520 -5.129 1.00 86.88 410 ASN A O 1
ATOM 3355 N N . TYR A 1 411 ? 2.826 4.937 -2.937 1.00 92.06 411 TYR A N 1
ATOM 3356 C CA . TYR A 1 411 ? 1.981 3.780 -2.687 1.00 92.06 411 TYR A CA 1
ATOM 3357 C C . TYR A 1 411 ? 0.665 3.902 -3.454 1.00 92.06 411 TYR A C 1
ATOM 3359 O O . TYR A 1 411 ? 0.250 2.942 -4.090 1.00 92.06 411 TYR A O 1
ATOM 3367 N N . VAL A 1 412 ? 0.063 5.095 -3.494 1.00 91.94 412 VAL A N 1
ATOM 3368 C CA . VAL A 1 412 ? -1.159 5.343 -4.275 1.00 91.94 412 VAL A CA 1
ATOM 3369 C C . VAL A 1 412 ? -0.928 5.122 -5.771 1.00 91.94 412 VAL A C 1
ATOM 3371 O O . VAL A 1 412 ? -1.658 4.361 -6.407 1.00 91.94 412 VAL A O 1
ATOM 3374 N N . VAL A 1 413 ? 0.097 5.765 -6.338 1.00 87.44 413 VAL A N 1
ATOM 3375 C CA . VAL A 1 413 ? 0.404 5.693 -7.774 1.00 87.44 413 VAL A CA 1
ATOM 3376 C C . VAL A 1 413 ? 0.773 4.273 -8.192 1.00 87.44 413 VAL A C 1
ATOM 3378 O O . VAL A 1 413 ? 0.262 3.779 -9.195 1.00 87.44 413 VAL A O 1
ATOM 3381 N N . LYS A 1 414 ? 1.619 3.590 -7.415 1.00 88.38 414 LYS A N 1
ATOM 3382 C CA . LYS A 1 414 ? 2.022 2.213 -7.717 1.00 88.38 414 LYS A CA 1
ATOM 3383 C C . LYS A 1 414 ? 0.853 1.241 -7.567 1.00 88.38 414 LYS A C 1
ATOM 3385 O O . LYS A 1 414 ? 0.677 0.405 -8.449 1.00 88.38 414 LYS A O 1
ATOM 3390 N N . SER A 1 415 ? 0.004 1.381 -6.545 1.00 93.19 415 SER A N 1
ATOM 3391 C CA . SER A 1 415 ? -1.217 0.570 -6.431 1.00 93.19 415 SER A CA 1
ATOM 3392 C C . SER A 1 415 ? -2.154 0.774 -7.623 1.00 93.19 415 SER A C 1
ATOM 3394 O O . SER A 1 415 ? -2.626 -0.206 -8.191 1.00 93.19 415 SER A O 1
ATOM 3396 N N . TRP A 1 416 ? -2.379 2.024 -8.045 1.00 92.31 416 TRP A N 1
ATOM 3397 C CA . TRP A 1 416 ? -3.212 2.341 -9.210 1.00 92.31 416 TRP A CA 1
ATOM 3398 C C . TRP A 1 416 ? -2.658 1.736 -10.503 1.00 92.31 416 TRP A C 1
ATOM 3400 O O . TRP A 1 416 ? -3.383 1.066 -11.233 1.00 92.31 416 TRP A O 1
ATOM 3410 N N . ASN A 1 417 ? -1.364 1.926 -10.769 1.00 87.12 417 ASN A N 1
ATOM 3411 C CA . ASN A 1 417 ? -0.738 1.425 -11.989 1.00 87.12 417 ASN A CA 1
ATOM 3412 C C . ASN A 1 417 ? -0.754 -0.110 -12.051 1.00 87.12 417 ASN A C 1
ATOM 3414 O O . ASN A 1 417 ? -0.950 -0.670 -13.122 1.00 87.12 417 ASN A O 1
ATOM 3418 N N . ASN A 1 418 ? -0.597 -0.807 -10.921 1.00 88.62 418 ASN A N 1
ATOM 3419 C CA . ASN A 1 418 ? -0.742 -2.266 -10.908 1.00 88.62 418 ASN A CA 1
ATOM 3420 C C . ASN A 1 418 ? -2.202 -2.706 -11.068 1.00 88.62 418 ASN A C 1
ATOM 3422 O O . ASN A 1 418 ? -2.445 -3.706 -11.731 1.00 88.62 418 ASN A O 1
ATOM 3426 N N . LEU A 1 419 ? -3.168 -1.955 -10.525 1.00 91.19 419 LEU A N 1
ATOM 3427 C CA . LEU A 1 419 ? -4.594 -2.232 -10.715 1.00 91.19 419 LEU A CA 1
ATOM 3428 C C . LEU A 1 419 ? -5.002 -2.181 -12.189 1.00 91.19 419 LEU A C 1
ATOM 3430 O O . LEU A 1 419 ? -5.700 -3.073 -12.638 1.00 91.19 419 LEU A O 1
ATOM 3434 N N . ILE A 1 420 ? -4.596 -1.160 -12.943 1.00 86.25 420 ILE A N 1
ATOM 3435 C CA . ILE A 1 420 ? -5.022 -1.023 -14.349 1.00 86.25 420 ILE A CA 1
ATOM 3436 C C . ILE A 1 420 ? -4.290 -1.966 -15.314 1.00 86.25 420 ILE A C 1
ATOM 3438 O O . ILE A 1 420 ? -4.736 -2.125 -16.449 1.00 86.25 420 ILE A O 1
ATOM 3442 N N . ASN A 1 421 ? -3.188 -2.576 -14.868 1.00 78.50 421 ASN A N 1
ATOM 3443 C CA . ASN A 1 421 ? -2.436 -3.578 -15.625 1.00 78.50 421 ASN A CA 1
ATOM 3444 C C . ASN A 1 421 ? -2.923 -5.019 -15.384 1.00 78.50 421 ASN A C 1
ATOM 3446 O O . ASN A 1 421 ? -2.502 -5.916 -16.117 1.00 78.50 421 ASN A O 1
ATOM 3450 N N . HIS A 1 422 ? -3.768 -5.234 -14.371 1.00 74.50 422 HIS A N 1
ATOM 3451 C CA . HIS A 1 422 ? -4.408 -6.507 -14.034 1.00 74.50 422 HIS A CA 1
ATOM 3452 C C . HIS A 1 422 ? -5.881 -6.505 -14.443 1.00 74.50 422 HIS A C 1
ATOM 3454 O O . HIS A 1 422 ? -6.358 -7.597 -14.828 1.00 74.50 422 HIS A O 1
#